Protein 6G3B (pdb70)

InterPro domains:
  IPR019070 Type II restriction endonuclease SinI [PF09570] (9-224)

Nearest PDB structures (foldseek):
  6g3b-assembly1_A  TM=1.004E+00  e=4.149E-44  Nostoc sp. PCC 7120 = FACHB-418
  6g3b-assembly1_B  TM=9.960E-01  e=2.925E-40  Nostoc sp. PCC 7120 = FACHB-418
  6s58-assembly2_D  TM=9.891E-01  e=4.971E-39  Nostoc sp. PCC 7120 = FACHB-418
  6s58-assembly1_B  TM=9.780E-01  e=4.249E-36  Nostoc sp. PCC 7120 = FACHB-418
  6s48-assembly1_B  TM=8.801E-01  e=1.170E-34  Nostoc sp. PCC 7120 = FACHB-418

Structure (mmCIF, N/CA/C/O backbone):
data_6G3B
#
_entry.id   6G3B
#
_cell.length_a   37.680
_cell.length_b   104.050
_cell.length_c   78.290
_cell.angle_alpha   90.00
_cell.angle_beta   93.27
_cell.angle_gamma   90.00
#
_symmetry.space_group_name_H-M   'P 1 21 1'
#
loop_
_entity.id
_entity.type
_entity.pdbx_description
1 polymer 'Type II site-specific deoxyribonuclease'
2 polymer "RNA (5'-R(P*GP*UP*AP*GP*GP*AP*CP*CP*AP*UP*G)-3')"
3 polymer "DNA (5'-D(*CP*CP*AP*TP*GP*GP*TP*CP*CP*TP*A)-3')"
4 water water
#
loop_
_atom_site.group_PDB
_atom_site.id
_atom_site.type_symbol
_atom_site.label_atom_id
_atom_site.label_alt_id
_atom_site.label_comp_id
_atom_site.label_asym_id
_atom_site.label_entity_id
_atom_site.label_seq_id
_atom_site.pdbx_PDB_ins_code
_atom_site.Cartn_x
_atom_site.Cartn_y
_atom_site.Cartn_z
_atom_site.occupancy
_atom_site.B_iso_or_equiv
_atom_site.auth_seq_id
_atom_site.auth_comp_id
_atom_site.auth_asym_id
_atom_site.auth_atom_id
_atom_site.pdbx_PDB_model_num
ATOM 1 N N . GLY A 1 2 ? 27.391 26.687 80.635 1.00 85.43 2 GLY A N 1
ATOM 2 C CA . GLY A 1 2 ? 28.618 26.515 79.878 1.00 84.94 2 GLY A CA 1
ATOM 3 C C . GLY A 1 2 ? 29.476 27.765 79.901 1.00 88.50 2 GLY A C 1
ATOM 4 O O . GLY A 1 2 ? 29.587 28.442 80.922 1.00 98.62 2 GLY A O 1
ATOM 5 N N . SER A 1 3 ? 30.078 28.076 78.761 1.00 89.88 3 SER A N 1
ATOM 6 C CA . SER A 1 3 ? 30.953 29.238 78.638 1.00 90.76 3 SER A CA 1
ATOM 7 C C . SER A 1 3 ? 30.170 30.548 78.663 1.00 77.22 3 SER A C 1
ATOM 8 O O . SER A 1 3 ? 28.984 30.577 78.339 1.00 77.82 3 SER A O 1
ATOM 11 N N . LYS A 1 4 ? 30.854 31.628 79.033 1.00 62.73 4 LYS A N 1
ATOM 12 C CA . LYS A 1 4 ? 30.234 32.937 79.175 1.00 52.56 4 LYS A CA 1
ATOM 13 C C . LYS A 1 4 ? 31.118 33.986 78.537 1.00 51.41 4 LYS A C 1
ATOM 14 O O . LYS A 1 4 ? 32.350 33.907 78.603 1.00 44.65 4 LYS A O 1
ATOM 20 N N . PHE A 1 5 ? 30.499 34.953 77.872 1.00 42.62 5 PHE A N 1
ATOM 21 C CA . PHE A 1 5 ? 31.281 35.929 77.119 1.00 43.91 5 PHE A CA 1
ATOM 22 C C . PHE A 1 5 ? 31.943 36.966 78.047 1.00 40.43 5 PHE A C 1
ATOM 23 O O . PHE A 1 5 ? 31.389 37.356 79.068 1.00 49.97 5 PHE A O 1
ATOM 31 N N . ILE A 1 6 ? 33.134 37.402 77.660 1.00 40.71 6 ILE A N 1
ATOM 32 C CA . ILE A 1 6 ? 33.821 38.467 78.387 1.00 40.89 6 ILE A CA 1
ATOM 33 C C . ILE A 1 6 ? 32.966 39.744 78.413 1.00 45.56 6 ILE A C 1
ATOM 34 O O . ILE A 1 6 ? 32.203 40.021 77.491 1.00 41.29 6 ILE A O 1
ATOM 39 N N . GLN A 1 7 ? 33.092 40.517 79.480 1.00 41.93 7 GLN A N 1
ATOM 40 C CA . GLN A 1 7 ? 32.207 41.633 79.716 1.00 53.84 7 GLN A CA 1
ATOM 41 C C . GLN A 1 7 ? 32.346 42.705 78.643 1.00 50.02 7 GLN A C 1
ATOM 42 O O . GLN A 1 7 ? 31.367 43.386 78.328 1.00 50.66 7 GLN A O 1
ATOM 48 N N . ASN A 1 8 ? 33.525 42.809 78.049 1.00 44.94 8 ASN A N 1
ATOM 49 C CA . ASN A 1 8 ? 33.782 43.829 77.042 1.00 56.14 8 ASN A CA 1
ATOM 50 C C . ASN A 1 8 ? 33.748 43.228 75.652 1.00 50.49 8 ASN A C 1
ATOM 51 O O . ASN A 1 8 ? 34.443 43.692 74.783 1.00 47.76 8 ASN A O 1
ATOM 56 N N . ALA A 1 9 ? 32.946 42.182 75.473 1.00 44.69 9 ALA A N 1
ATOM 57 C CA . ALA A 1 9 ? 32.884 41.480 74.174 1.00 48.73 9 ALA A CA 1
ATOM 58 C C . ALA A 1 9 ? 32.601 42.434 73.011 1.00 48.81 9 ALA A C 1
ATOM 59 O O . ALA A 1 9 ? 33.234 42.343 71.976 1.00 41.02 9 ALA A O 1
ATOM 61 N N . ALA A 1 10 ? 31.658 43.345 73.193 1.00 44.47 10 ALA A N 1
ATOM 62 C CA . ALA A 1 10 ? 31.323 44.321 72.156 1.00 54.41 10 ALA A CA 1
ATOM 63 C C . ALA A 1 10 ? 32.532 45.131 71.635 1.00 58.65 10 ALA A C 1
ATOM 64 O O . ALA A 1 10 ? 32.775 45.233 70.410 1.00 62.37 10 ALA A O 1
ATOM 66 N N . GLU A 1 11 ? 33.311 45.688 72.564 1.00 53.51 11 GLU A N 1
ATOM 67 C CA . GLU A 1 11 ? 34.456 46.521 72.217 1.00 53.48 11 GLU A CA 1
ATOM 68 C C . GLU A 1 11 ? 35.535 45.748 71.479 1.00 46.93 11 GLU A C 1
ATOM 69 O O . GLU A 1 11 ? 36.153 46.236 70.527 1.00 50.51 11 GLU A O 1
ATOM 75 N N . ILE A 1 12 ? 35.755 44.530 71.961 1.00 43.79 12 ILE A N 1
ATOM 76 C CA . ILE A 1 12 ? 36.662 43.596 71.353 1.00 41.31 12 ILE A CA 1
ATOM 77 C C . ILE A 1 12 ? 36.167 43.291 69.950 1.00 36.03 12 ILE A C 1
ATOM 78 O O . ILE A 1 12 ? 36.949 43.189 69.013 1.00 40.63 12 ILE A O 1
ATOM 83 N N . ALA A 1 13 ? 34.867 43.079 69.827 1.00 41.10 13 ALA A N 1
ATOM 84 C CA . ALA A 1 13 ? 34.327 42.683 68.515 1.00 41.42 13 ALA A CA 1
ATOM 85 C C . ALA A 1 13 ? 34.536 43.768 67.488 1.00 45.82 13 ALA A C 1
ATOM 86 O O . ALA A 1 13 ? 35.000 43.502 66.369 1.00 53.61 13 ALA A O 1
ATOM 88 N N . LYS A 1 14 ? 34.146 44.984 67.855 1.00 49.23 14 LYS A N 1
ATOM 89 C CA . LYS A 1 14 ? 34.373 46.136 66.994 1.00 57.43 14 LYS A CA 1
ATOM 90 C C . LYS A 1 14 ? 35.866 46.257 66.638 1.00 55.43 14 LYS A C 1
ATOM 91 O O . LYS A 1 14 ? 36.223 46.397 65.462 1.00 56.96 14 LYS A O 1
ATOM 97 N N . LYS A 1 15 ? 36.744 46.196 67.638 1.00 54.63 15 LYS A N 1
ATOM 98 C CA . LYS A 1 15 ? 38.163 46.330 67.333 1.00 59.82 15 LYS A CA 1
ATOM 99 C C . LYS A 1 15 ? 38.635 45.202 66.400 1.00 61.34 15 LYS A C 1
ATOM 100 O O . LYS A 1 15 ? 39.400 45.437 65.471 1.00 64.63 15 LYS A O 1
ATOM 106 N N . ALA A 1 16 ? 38.153 43.985 66.624 1.00 48.67 16 ALA A N 1
ATOM 107 C CA . ALA A 1 16 ? 38.555 42.876 65.789 1.00 51.87 16 ALA A CA 1
ATOM 108 C C . ALA A 1 16 ? 38.092 43.088 64.357 1.00 53.55 16 ALA A C 1
ATOM 109 O O . ALA A 1 16 ? 38.890 42.973 63.432 1.00 51.18 16 ALA A O 1
ATOM 111 N N . MET A 1 17 ? 36.812 43.399 64.158 1.00 40.57 17 MET A N 1
ATOM 112 C CA . MET A 1 17 ? 36.311 43.497 62.779 1.00 48.47 17 MET A CA 1
ATOM 113 C C . MET A 1 17 ? 36.856 44.746 62.077 1.00 41.43 17 MET A C 1
ATOM 114 O O . MET A 1 17 ? 37.029 44.740 60.847 1.00 49.14 17 MET A O 1
ATOM 119 N N . ASP A 1 18 ? 37.155 45.797 62.826 1.00 52.32 18 ASP A N 1
ATOM 120 C CA . ASP A 1 18 ? 37.784 46.973 62.213 1.00 55.38 18 ASP A CA 1
ATOM 121 C C . ASP A 1 18 ? 39.056 46.648 61.440 1.00 64.30 18 ASP A C 1
ATOM 122 O O . ASP A 1 18 ? 39.301 47.223 60.389 1.00 67.39 18 ASP A O 1
ATOM 127 N N . SER A 1 19 ? 39.839 45.706 61.942 1.00 64.56 19 SER A N 1
ATOM 128 C CA . SER A 1 19 ? 41.086 45.338 61.302 1.00 69.55 19 SER A CA 1
ATOM 129 C C . SER A 1 19 ? 40.879 44.355 60.147 1.00 75.63 19 SER A C 1
ATOM 130 O O . SER A 1 19 ? 41.784 44.174 59.329 1.00 78.22 19 SER A O 1
ATOM 133 N N . VAL A 1 20 ? 39.696 43.732 60.080 1.00 64.89 20 VAL A N 1
ATOM 134 C CA . VAL A 1 20 ? 39.395 42.740 59.034 1.00 58.45 20 VAL A CA 1
ATOM 135 C C . VAL A 1 20 ? 38.555 43.314 57.891 1.00 54.90 20 VAL A C 1
ATOM 136 O O . VAL A 1 20 ? 38.833 43.045 56.710 1.00 54.99 20 VAL A O 1
ATOM 140 N N . ASP A 1 21 ? 37.513 44.059 58.245 1.00 55.60 21 ASP A N 1
ATOM 141 C CA . ASP A 1 21 ? 36.598 44.675 57.280 1.00 54.77 21 ASP A CA 1
ATOM 142 C C . ASP A 1 21 ? 35.655 45.608 58.036 1.00 52.21 21 ASP A C 1
ATOM 143 O O . ASP A 1 21 ? 34.620 45.168 58.574 1.00 48.27 21 ASP A O 1
ATOM 148 N N . PRO A 1 22 ? 36.006 46.903 58.096 1.00 60.76 22 PRO A N 1
ATOM 149 C CA . PRO A 1 22 ? 35.240 47.890 58.869 1.00 56.38 22 PRO A CA 1
ATOM 150 C C . PRO A 1 22 ? 33.779 48.046 58.446 1.00 56.49 22 PRO A C 1
ATOM 151 O O . PRO A 1 22 ? 33.006 48.560 59.243 1.00 56.30 22 PRO A O 1
ATOM 155 N N . SER A 1 23 ? 33.405 47.636 57.233 1.00 50.64 23 SER A N 1
ATOM 156 C CA . SER A 1 23 ? 32.007 47.791 56.803 1.00 48.66 23 SER A CA 1
ATOM 157 C C . SER A 1 23 ? 31.092 46.767 57.489 1.00 43.89 23 SER A C 1
ATOM 158 O O . SER A 1 23 ? 29.885 46.976 57.606 1.00 44.54 23 SER A O 1
ATOM 161 N N . LEU A 1 24 ? 31.700 45.678 57.953 1.00 42.55 24 LEU A N 1
ATOM 162 C CA . LEU A 1 24 ? 30.989 44.646 58.706 1.00 38.69 24 LEU A CA 1
ATOM 163 C C . LEU A 1 24 ? 31.019 44.819 60.234 1.00 41.51 24 LEU A C 1
ATOM 164 O O . LEU A 1 24 ? 30.394 44.036 60.936 1.00 36.36 24 LEU A O 1
ATOM 169 N N . SER A 1 25 ? 31.754 45.792 60.758 1.00 40.73 25 SER A N 1
ATOM 170 C CA . SER A 1 25 ? 31.928 45.887 62.218 1.00 54.79 25 SER A CA 1
ATOM 171 C C . SER A 1 25 ? 30.627 46.035 63.007 1.00 46.40 25 SER A C 1
ATOM 172 O O . SER A 1 25 ? 30.441 45.442 64.094 1.00 40.67 25 SER A O 1
ATOM 175 N N . GLU A 1 26 ? 29.706 46.825 62.490 1.00 43.57 26 GLU A N 1
ATOM 176 C CA . GLU A 1 26 ? 28.442 47.004 63.179 1.00 35.03 26 GLU A CA 1
ATOM 177 C C . GLU A 1 26 ? 27.617 45.706 63.215 1.00 42.15 26 GLU A C 1
ATOM 178 O O . GLU A 1 26 ? 27.033 45.358 64.237 1.00 39.09 26 GLU A O 1
ATOM 184 N N . LYS A 1 27 ? 27.576 45.000 62.093 1.00 34.40 27 LYS A N 1
ATOM 185 C CA . LYS A 1 27 ? 26.828 43.760 62.025 1.00 37.14 27 LYS A CA 1
ATOM 186 C C . LYS A 1 27 ? 27.446 42.714 62.932 1.00 37.31 27 LYS A C 1
ATOM 187 O O . LYS A 1 27 ? 26.738 41.954 63.600 1.00 32.38 27 LYS A O 1
ATOM 193 N N . PHE A 1 28 ? 28.768 42.662 62.928 1.00 32.37 28 PHE A N 1
ATOM 194 C CA . PHE A 1 28 ? 29.443 41.634 63.685 1.00 36.02 28 PHE A CA 1
ATOM 195 C C . PHE A 1 28 ? 29.238 41.887 65.158 1.00 34.31 28 PHE A C 1
ATOM 196 O O . PHE A 1 28 ? 29.011 40.951 65.904 1.00 31.40 28 PHE A O 1
ATOM 204 N N . THR A 1 29 ? 29.267 43.154 65.559 1.00 34.27 29 THR A N 1
ATOM 205 C CA . THR A 1 29 ? 29.106 43.501 66.982 1.00 35.50 29 THR A CA 1
ATOM 206 C C . THR A 1 29 ? 27.771 43.041 67.567 1.00 43.70 29 THR A C 1
ATOM 207 O O . THR A 1 29 ? 27.691 42.493 68.693 1.00 32.70 29 THR A O 1
ATOM 211 N N . ILE A 1 30 ? 26.722 43.232 66.782 1.00 36.84 30 ILE A N 1
ATOM 212 C CA . ILE A 1 30 ? 25.373 42.807 67.131 1.00 36.90 30 ILE A CA 1
ATOM 213 C C . ILE A 1 30 ? 25.264 41.281 67.244 1.00 27.96 30 ILE A C 1
ATOM 214 O O . ILE A 1 30 ? 24.640 40.778 68.168 1.00 31.81 30 ILE A O 1
ATOM 219 N N . VAL A 1 31 ? 25.914 40.550 66.347 1.00 28.35 31 VAL A N 1
ATOM 220 C CA . VAL A 1 31 ? 25.920 39.087 66.476 1.00 31.98 31 VAL A CA 1
ATOM 221 C C . VAL A 1 31 ? 26.660 38.724 67.782 1.00 28.48 31 VAL A C 1
ATOM 222 O O . VAL A 1 31 ? 26.185 37.888 68.529 1.00 29.82 31 VAL A O 1
ATOM 226 N N . ILE A 1 32 ? 27.799 39.358 68.068 1.00 28.62 32 ILE A N 1
ATOM 227 C CA . ILE A 1 32 ? 28.467 39.059 69.342 1.00 28.45 32 ILE A CA 1
ATOM 228 C C . ILE A 1 32 ? 27.560 39.421 70.530 1.00 33.20 32 ILE A C 1
ATOM 229 O O . ILE A 1 32 ? 27.569 38.729 71.552 1.00 32.80 32 ILE A O 1
ATOM 234 N N . ARG A 1 33 ? 26.774 40.489 70.424 1.00 38.28 33 ARG A N 1
ATOM 235 C CA . ARG A 1 33 ? 25.802 40.784 71.471 1.00 32.40 33 ARG A CA 1
ATOM 236 C C . ARG A 1 33 ? 24.769 39.692 71.646 1.00 38.54 33 ARG A C 1
ATOM 237 O O . ARG A 1 33 ? 24.411 39.321 72.748 1.00 31.26 33 ARG A O 1
ATOM 245 N N . PHE A 1 34 ? 24.259 39.194 70.534 1.00 29.67 34 PHE A N 1
ATOM 246 C CA . PHE A 1 34 ? 23.319 38.110 70.589 1.00 27.60 34 PHE A CA 1
ATOM 247 C C . PHE A 1 34 ? 23.919 36.872 71.299 1.00 27.14 34 PHE A C 1
ATOM 248 O O . PHE A 1 34 ? 23.223 36.210 72.108 1.00 31.44 34 PHE A O 1
ATOM 256 N N . LEU A 1 35 ? 25.184 36.572 71.010 1.00 29.04 35 LEU A N 1
ATOM 257 C CA . LEU A 1 35 ? 25.826 35.399 71.608 1.00 31.72 35 LEU A CA 1
ATOM 258 C C . LEU A 1 35 ? 26.172 35.636 73.075 1.00 30.35 35 LEU A C 1
ATOM 259 O O . LEU A 1 35 ? 26.195 34.682 73.857 1.00 32.33 35 LEU A O 1
ATOM 264 N N . THR A 1 36 ? 26.429 36.885 73.411 1.00 29.96 36 THR A N 1
ATOM 265 C CA . THR A 1 36 ? 26.642 37.267 74.816 1.00 35.17 36 THR A CA 1
ATOM 266 C C . THR A 1 36 ? 25.397 36.924 75.599 1.00 46.40 36 THR A C 1
ATOM 267 O O . THR A 1 36 ? 25.418 36.393 76.736 1.00 34.60 36 THR A O 1
ATOM 271 N N . ASP A 1 37 ? 24.270 37.254 74.989 1.00 33.14 37 ASP A N 1
ATOM 272 C CA . ASP A 1 37 ? 22.988 36.975 75.635 1.00 37.32 37 ASP A CA 1
ATOM 273 C C . ASP A 1 37 ? 22.629 35.504 75.562 1.00 39.70 37 ASP A C 1
ATOM 274 O O . ASP A 1 37 ? 21.887 35.007 76.424 1.00 38.85 37 ASP A O 1
ATOM 279 N N . ASN A 1 38 ? 23.149 34.824 74.532 1.00 32.43 38 ASN A N 1
ATOM 280 C CA . ASN A 1 38 ? 22.790 33.442 74.205 1.00 31.67 38 ASN A CA 1
ATOM 281 C C . ASN A 1 38 ? 24.043 32.595 73.917 1.00 37.84 38 ASN A C 1
ATOM 282 O O . ASN A 1 38 ? 24.251 32.100 72.796 1.00 37.32 38 ASN A O 1
ATOM 287 N N . PRO A 1 39 ? 24.882 32.422 74.930 1.00 41.35 39 PRO A N 1
ATOM 288 C CA . PRO A 1 39 ? 26.219 31.852 74.742 1.00 35.71 39 PRO A CA 1
ATOM 289 C C . PRO A 1 39 ? 26.179 30.385 74.331 1.00 40.19 39 PRO A C 1
ATOM 290 O O . PRO A 1 39 ? 27.109 29.886 73.711 1.00 42.69 39 PRO A O 1
ATOM 294 N N . ASP A 1 40 ? 25.065 29.716 74.575 1.00 41.34 40 ASP A N 1
ATOM 295 C CA . ASP A 1 40 ? 24.928 28.325 74.118 1.00 43.96 40 ASP A CA 1
ATOM 296 C C . ASP A 1 40 ? 24.598 28.221 72.641 1.00 44.78 40 ASP A C 1
ATOM 297 O O . ASP A 1 40 ? 24.590 27.120 72.087 1.00 47.39 40 ASP A O 1
ATOM 302 N N . ALA A 1 41 ? 24.294 29.351 71.999 1.00 36.07 41 ALA A N 1
ATOM 303 C CA . ALA A 1 41 ? 24.093 29.366 70.561 1.00 37.04 41 ALA A CA 1
ATOM 304 C C . ALA A 1 41 ? 25.417 29.470 69.832 1.00 35.04 41 ALA A C 1
ATOM 305 O O . ALA A 1 41 ? 25.459 29.495 68.602 1.00 37.98 41 ALA A O 1
ATOM 307 N N . ALA A 1 42 ? 26.493 29.625 70.580 1.00 35.11 42 ALA A N 1
ATOM 308 C CA . ALA A 1 42 ? 27.794 29.953 70.000 1.00 37.00 42 ALA A CA 1
ATOM 309 C C . ALA A 1 42 ? 28.431 28.673 69.515 1.00 47.31 42 ALA A C 1
ATOM 310 O O . ALA A 1 42 ? 28.608 27.732 70.272 1.00 45.06 42 ALA A O 1
ATOM 312 N N . SER A 1 43 ? 28.769 28.623 68.243 1.00 43.80 43 SER A N 1
ATOM 313 C CA . SER A 1 43 ? 29.296 27.403 67.683 1.00 50.27 43 SER A CA 1
ATOM 314 C C . SER A 1 43 ? 30.772 27.310 68.024 1.00 58.38 43 SER A C 1
ATOM 315 O O . SER A 1 43 ? 31.483 28.337 68.077 1.00 44.21 43 SER A O 1
ATOM 318 N N . ALA A 1 44 ? 31.234 26.093 68.290 1.00 62.01 44 ALA A N 1
ATOM 319 C CA . ALA A 1 44 ? 32.661 25.872 68.533 1.00 79.06 44 ALA A CA 1
ATOM 320 C C . ALA A 1 44 ? 33.470 26.245 67.285 1.00 74.80 44 ALA A C 1
ATOM 321 O O . ALA A 1 44 ? 32.950 26.199 66.167 1.00 69.49 44 ALA A O 1
ATOM 323 N N . LEU A 1 45 ? 34.733 26.620 67.479 1.00 65.18 45 LEU A N 1
ATOM 324 C CA . LEU A 1 45 ? 35.573 27.065 66.363 1.00 68.92 45 LEU A CA 1
ATOM 325 C C . LEU A 1 45 ? 36.189 25.885 65.614 1.00 74.71 45 LEU A C 1
ATOM 326 O O . LEU A 1 45 ? 35.752 25.549 64.514 1.00 80.70 45 LEU A O 1
ATOM 331 N N . SER A 1 51 ? 40.695 27.536 71.573 1.00 87.44 51 SER A N 1
ATOM 332 C CA . SER A 1 51 ? 40.124 28.885 71.628 1.00 88.91 51 SER A CA 1
ATOM 333 C C . SER A 1 51 ? 38.686 28.888 72.168 1.00 80.52 51 SER A C 1
ATOM 334 O O . SER A 1 51 ? 37.718 28.741 71.407 1.00 66.47 51 SER A O 1
ATOM 337 N N . ILE A 1 52 ? 38.560 29.090 73.480 1.00 64.11 52 ILE A N 1
ATOM 338 C CA . ILE A 1 52 ? 37.300 28.887 74.186 1.00 62.92 52 ILE A CA 1
ATOM 339 C C . ILE A 1 52 ? 36.205 29.897 73.812 1.00 51.92 52 ILE A C 1
ATOM 340 O O . ILE A 1 52 ? 36.462 31.099 73.651 1.00 43.55 52 ILE A O 1
ATOM 345 N N . VAL A 1 53 ? 34.976 29.405 73.732 1.00 46.76 53 VAL A N 1
ATOM 346 C CA . VAL A 1 53 ? 33.824 30.260 73.413 1.00 40.96 53 VAL A CA 1
ATOM 347 C C . VAL A 1 53 ? 33.727 31.422 74.390 1.00 37.59 53 VAL A C 1
ATOM 348 O O . VAL A 1 53 ? 33.763 31.239 75.615 1.00 45.52 53 VAL A O 1
ATOM 352 N N . GLY A 1 54 ? 33.612 32.628 73.834 1.00 38.32 54 GLY A N 1
ATOM 353 C CA . GLY A 1 54 ? 33.388 33.835 74.615 1.00 37.33 54 GLY A CA 1
ATOM 354 C C . GLY A 1 54 ? 34.634 34.603 75.020 1.00 42.49 54 GLY A C 1
ATOM 355 O O . GLY A 1 54 ? 34.525 35.683 75.616 1.00 38.94 54 GLY A O 1
ATOM 356 N N . THR A 1 55 ? 35.808 34.049 74.720 1.00 40.06 55 THR A N 1
ATOM 357 C CA . THR A 1 55 ? 37.073 34.696 75.051 1.00 37.26 55 THR A CA 1
ATOM 358 C C . THR A 1 55 ? 37.473 35.753 74.024 1.00 48.51 55 THR A C 1
ATOM 359 O O . THR A 1 55 ? 36.916 35.822 72.914 1.00 41.79 55 THR A O 1
ATOM 363 N N . GLU A 1 56 ? 38.435 36.583 74.394 1.00 46.50 56 GLU A N 1
ATOM 364 C CA . GLU A 1 56 ? 38.941 37.603 73.469 1.00 45.40 56 GLU A CA 1
ATOM 365 C C . GLU A 1 56 ? 39.432 36.980 72.157 1.00 49.01 56 GLU A C 1
ATOM 366 O O . GLU A 1 56 ? 39.147 37.480 71.028 1.00 44.14 56 GLU A O 1
ATOM 372 N N A GLU A 1 57 ? 40.125 35.861 72.333 0.50 48.50 57 GLU A N 1
ATOM 373 N N B GLU A 1 57 ? 40.175 35.881 72.255 0.50 48.99 57 GLU A N 1
ATOM 374 C CA A GLU A 1 57 ? 40.752 35.130 71.250 0.50 45.92 57 GLU A CA 1
ATOM 375 C CA B GLU A 1 57 ? 40.753 35.299 71.045 0.50 45.93 57 GLU A CA 1
ATOM 376 C C A GLU A 1 57 ? 39.693 34.607 70.290 0.50 46.08 57 GLU A C 1
ATOM 377 C C B GLU A 1 57 ? 39.691 34.551 70.226 0.50 45.55 57 GLU A C 1
ATOM 378 O O A GLU A 1 57 ? 39.818 34.708 69.058 0.50 39.37 57 GLU A O 1
ATOM 379 O O B GLU A 1 57 ? 39.817 34.448 68.997 0.50 38.59 57 GLU A O 1
ATOM 390 N N . TYR A 1 58 ? 38.656 34.036 70.892 1.00 40.23 58 TYR A N 1
ATOM 391 C CA . TYR A 1 58 ? 37.484 33.504 70.158 1.00 37.97 58 TYR A CA 1
ATOM 392 C C . TYR A 1 58 ? 36.811 34.582 69.330 1.00 31.22 58 TYR A C 1
ATOM 393 O O . TYR A 1 58 ? 36.466 34.390 68.138 1.00 36.28 58 TYR A O 1
ATOM 402 N N . ILE A 1 59 ? 36.593 35.725 69.951 1.00 31.92 59 ILE A N 1
ATOM 403 C CA . ILE A 1 59 ? 35.961 36.843 69.242 1.00 33.89 59 ILE A CA 1
ATOM 404 C C . ILE A 1 59 ? 36.791 37.282 68.020 1.00 35.97 59 ILE A C 1
ATOM 405 O O . ILE A 1 59 ? 36.278 37.464 66.878 1.00 37.26 59 ILE A O 1
ATOM 410 N N . ILE A 1 60 ? 38.088 37.461 68.254 1.00 43.57 60 ILE A N 1
ATOM 411 C CA . ILE A 1 60 ? 38.974 37.797 67.142 1.00 43.92 60 ILE A CA 1
ATOM 412 C C . ILE A 1 60 ? 38.952 36.746 66.029 1.00 43.51 60 ILE A C 1
ATOM 413 O O . ILE A 1 60 ? 38.890 37.107 64.850 1.00 36.89 60 ILE A O 1
ATOM 418 N N . ALA A 1 61 ? 39.034 35.458 66.348 1.00 33.60 61 ALA A N 1
ATOM 419 C CA . ALA A 1 61 ? 38.935 34.444 65.295 1.00 35.52 61 ALA A CA 1
ATOM 420 C C . ALA A 1 61 ? 37.596 34.492 64.545 1.00 41.92 61 ALA A C 1
ATOM 421 O O . ALA A 1 61 ? 37.477 34.267 63.316 1.00 35.15 61 ALA A O 1
ATOM 423 N N . SER A 1 62 ? 36.559 34.720 65.330 1.00 33.52 62 SER A N 1
ATOM 424 C CA . SER A 1 62 ? 35.218 34.766 64.795 1.00 34.27 62 SER A CA 1
ATOM 425 C C . SER A 1 62 ? 35.065 35.917 63.793 1.00 35.94 62 SER A C 1
ATOM 426 O O . SER A 1 62 ? 34.309 35.776 62.818 1.00 32.70 62 SER A O 1
ATOM 429 N N . ALA A 1 63 ? 35.753 37.038 64.011 1.00 32.93 63 ALA A N 1
ATOM 430 C CA . ALA A 1 63 ? 35.664 38.122 63.042 1.00 32.43 63 ALA A CA 1
ATOM 431 C C . ALA A 1 63 ? 36.157 37.663 61.646 1.00 41.69 63 ALA A C 1
ATOM 432 O O . ALA A 1 63 ? 35.521 37.945 60.628 1.00 38.67 63 ALA A O 1
ATOM 434 N N . THR A 1 64 ? 37.254 36.918 61.616 1.00 45.08 64 THR A N 1
ATOM 435 C CA . THR A 1 64 ? 37.753 36.394 60.359 1.00 42.64 64 THR A CA 1
ATOM 436 C C . THR A 1 64 ? 36.774 35.403 59.797 1.00 39.55 64 THR A C 1
ATOM 437 O O . THR A 1 64 ? 36.526 35.417 58.600 1.00 34.31 64 THR A O 1
ATOM 441 N N A ASN A 1 65 ? 36.218 34.531 60.639 0.50 38.16 65 ASN A N 1
ATOM 442 N N B ASN A 1 65 ? 36.237 34.542 60.665 0.50 38.11 65 ASN A N 1
ATOM 443 C CA A ASN A 1 65 ? 35.246 33.574 60.114 0.50 37.06 65 ASN A CA 1
ATOM 444 C CA B ASN A 1 65 ? 35.225 33.569 60.259 0.50 35.32 65 ASN A CA 1
ATOM 445 C C A ASN A 1 65 ? 33.984 34.244 59.543 0.50 33.66 65 ASN A C 1
ATOM 446 C C B ASN A 1 65 ? 34.018 34.243 59.572 0.50 33.74 65 ASN A C 1
ATOM 447 O O A ASN A 1 65 ? 33.442 33.803 58.505 0.50 31.22 65 ASN A O 1
ATOM 448 O O B ASN A 1 65 ? 33.562 33.820 58.489 0.50 32.10 65 ASN A O 1
ATOM 457 N N . PHE A 1 66 ? 33.517 35.290 60.225 1.00 32.93 66 PHE A N 1
ATOM 458 C CA . PHE A 1 66 ? 32.299 36.016 59.820 1.00 31.59 66 PHE A CA 1
ATOM 459 C C . PHE A 1 66 ? 32.555 36.668 58.486 1.00 38.19 66 PHE A C 1
ATOM 460 O O . PHE A 1 66 ? 31.675 36.682 57.615 1.00 35.15 66 PHE A O 1
ATOM 468 N N A LYS A 1 67 ? 33.752 37.227 58.330 0.50 36.98 67 LYS A N 1
ATOM 469 N N B LYS A 1 67 ? 33.752 37.228 58.338 0.50 37.10 67 LYS A N 1
ATOM 470 C CA A LYS A 1 67 ? 34.090 37.878 57.075 0.50 38.94 67 LYS A CA 1
ATOM 471 C CA B LYS A 1 67 ? 34.123 37.871 57.087 0.50 38.87 67 LYS A CA 1
ATOM 472 C C A LYS A 1 67 ? 34.250 36.852 55.957 0.50 35.15 67 LYS A C 1
ATOM 473 C C B LYS A 1 67 ? 34.244 36.849 55.966 0.50 35.27 67 LYS A C 1
ATOM 474 O O A LYS A 1 67 ? 33.717 37.045 54.877 0.50 34.65 67 LYS A O 1
ATOM 475 O O B LYS A 1 67 ? 33.689 37.044 54.897 0.50 34.24 67 LYS A O 1
ATOM 486 N N . LYS A 1 68 ? 34.957 35.759 56.226 1.00 34.97 68 LYS A N 1
ATOM 487 C CA . LYS A 1 68 ? 35.148 34.721 55.194 1.00 36.82 68 LYS A CA 1
ATOM 488 C C . LYS A 1 68 ? 33.820 34.137 54.746 1.00 43.70 68 LYS A C 1
ATOM 489 O O . LYS A 1 68 ? 33.664 33.791 53.565 1.00 35.77 68 LYS A O 1
ATOM 495 N N . GLY A 1 69 ? 32.871 33.988 55.680 1.00 31.20 69 GLY A N 1
ATOM 496 C CA . GLY A 1 69 ? 31.546 33.539 55.301 1.00 31.88 69 GLY A CA 1
ATOM 497 C C . GLY A 1 69 ? 30.888 34.338 54.182 1.00 27.86 69 GLY A C 1
ATOM 498 O O . GLY A 1 69 ? 30.074 33.827 53.441 1.00 39.16 69 GLY A O 1
ATOM 499 N N . ARG A 1 70 ? 31.235 35.609 54.057 1.00 33.54 70 ARG A N 1
ATOM 500 C CA . ARG A 1 70 ? 30.561 36.489 53.111 1.00 32.52 70 ARG A CA 1
ATOM 501 C C . ARG A 1 70 ? 31.316 36.512 51.773 1.00 33.77 70 ARG A C 1
ATOM 502 O O . ARG A 1 70 ? 30.787 36.970 50.762 1.00 34.53 70 ARG A O 1
ATOM 510 N N . ASP A 1 71 ? 32.535 35.981 51.763 1.00 36.51 71 ASP A N 1
ATOM 511 C CA . ASP A 1 71 ? 33.286 35.837 50.513 1.00 42.69 71 ASP A CA 1
ATOM 512 C C . ASP A 1 71 ? 32.666 34.706 49.675 1.00 38.02 71 ASP A C 1
ATOM 513 O O . ASP A 1 71 ? 32.196 33.703 50.231 1.00 40.12 71 ASP A O 1
ATOM 518 N N . PRO A 1 72 ? 32.636 34.877 48.342 1.00 42.20 72 PRO A N 1
ATOM 519 C CA . PRO A 1 72 ? 32.036 33.904 47.425 1.00 51.06 72 PRO A CA 1
ATOM 520 C C . PRO A 1 72 ? 32.567 32.498 47.577 1.00 49.63 72 PRO A C 1
ATOM 521 O O . PRO A 1 72 ? 33.770 32.283 47.531 1.00 56.48 72 PRO A O 1
ATOM 525 N N . ARG A 1 73 ? 31.656 31.554 47.775 1.00 49.11 73 ARG A N 1
ATOM 526 C CA . ARG A 1 73 ? 32.014 30.141 47.876 1.00 63.54 73 ARG A CA 1
ATOM 527 C C . ARG A 1 73 ? 31.900 29.483 46.483 1.00 58.48 73 ARG A C 1
ATOM 528 O O . ARG A 1 73 ? 30.920 29.688 45.784 1.00 50.62 73 ARG A O 1
ATOM 536 N N . THR A 1 74 ? 32.909 28.726 46.067 1.00 59.38 74 THR A N 1
ATOM 537 C CA . THR A 1 74 ? 32.903 28.138 44.724 1.00 50.94 74 THR A CA 1
ATOM 538 C C . THR A 1 74 ? 32.311 26.739 44.728 1.00 57.93 74 THR A C 1
ATOM 539 O O . THR A 1 74 ? 32.673 25.910 45.560 1.00 67.43 74 THR A O 1
ATOM 543 N N . PRO A 1 75 ? 31.364 26.476 43.818 1.00 60.74 75 PRO A N 1
ATOM 544 C CA . PRO A 1 75 ? 30.826 25.117 43.765 1.00 59.93 75 PRO A CA 1
ATOM 545 C C . PRO A 1 75 ? 31.938 24.149 43.364 1.00 53.08 75 PRO A C 1
ATOM 546 O O . PRO A 1 75 ? 32.751 24.491 42.512 1.00 65.14 75 PRO A O 1
ATOM 550 N N . LEU A 1 76 ? 31.993 22.985 44.003 1.00 48.15 76 LEU A N 1
ATOM 551 C CA . LEU A 1 76 ? 33.002 21.987 43.656 1.00 58.50 76 LEU A CA 1
ATOM 552 C C . LEU A 1 76 ? 32.413 20.610 43.700 1.00 52.21 76 LEU A C 1
ATOM 553 O O . LEU A 1 76 ? 31.756 20.245 44.676 1.00 52.18 76 LEU A O 1
ATOM 558 N N . PRO A 1 77 ? 32.670 19.823 42.652 1.00 53.33 77 PRO A N 1
ATOM 559 C CA . PRO A 1 77 ? 32.281 18.415 42.794 1.00 54.06 77 PRO A CA 1
ATOM 560 C C . PRO A 1 77 ? 33.144 17.762 43.855 1.00 48.11 77 PRO A C 1
ATOM 561 O O . PRO A 1 77 ? 34.191 18.319 44.187 1.00 51.00 77 PRO A O 1
ATOM 565 N N . PRO A 1 78 ? 32.730 16.599 44.362 1.00 55.25 78 PRO A N 1
ATOM 566 C CA . PRO A 1 78 ? 33.543 15.866 45.344 1.00 55.07 78 PRO A CA 1
ATOM 567 C C . PRO A 1 78 ? 34.979 15.629 44.876 1.00 57.83 78 PRO A C 1
ATOM 568 O O . PRO A 1 78 ? 35.247 15.593 43.674 1.00 61.46 78 PRO A O 1
ATOM 572 N N . SER A 1 79 ? 35.883 15.493 45.836 1.00 55.26 79 SER A N 1
ATOM 573 C CA . SER A 1 79 ? 37.295 15.245 45.571 1.00 65.89 79 SER A CA 1
ATOM 574 C C . SER A 1 79 ? 37.578 13.745 45.593 1.00 65.77 79 SER A C 1
ATOM 575 O O . SER A 1 79 ? 38.724 13.321 45.637 1.00 79.55 79 SER A O 1
ATOM 578 N N . THR A 1 80 ? 36.513 12.957 45.564 1.00 57.21 80 THR A N 1
ATOM 579 C CA . THR A 1 80 ? 36.589 11.506 45.740 1.00 57.60 80 THR A CA 1
ATOM 580 C C . THR A 1 80 ? 36.662 10.763 44.427 1.00 50.41 80 THR A C 1
ATOM 581 O O . THR A 1 80 ? 36.336 11.326 43.378 1.00 45.61 80 THR A O 1
ATOM 585 N N . ILE A 1 81 ? 37.055 9.485 44.489 1.00 39.49 81 ILE A N 1
ATOM 586 C CA . ILE A 1 81 ? 37.044 8.627 43.323 1.00 37.26 81 ILE A CA 1
ATOM 587 C C . ILE A 1 81 ? 35.666 7.962 43.236 1.00 39.04 81 ILE A C 1
ATOM 588 O O . ILE A 1 81 ? 35.203 7.367 44.206 1.00 41.06 81 ILE A O 1
ATOM 593 N N . PRO A 1 82 ? 34.992 8.068 42.092 1.00 34.53 82 PRO A N 1
ATOM 594 C CA . PRO A 1 82 ? 33.661 7.426 42.043 1.00 37.96 82 PRO A CA 1
ATOM 595 C C . PRO A 1 82 ? 33.781 5.899 42.074 1.00 41.42 82 PRO A C 1
ATOM 596 O O . PRO A 1 82 ? 34.763 5.343 41.608 1.00 39.37 82 PRO A O 1
ATOM 600 N N . ASP A 1 83 ? 32.783 5.236 42.642 1.00 35.61 83 ASP A N 1
ATOM 601 C CA . ASP A 1 83 ? 32.721 3.786 42.629 1.00 35.57 83 ASP A CA 1
ATOM 602 C C . ASP A 1 83 ? 32.286 3.309 41.272 1.00 33.88 83 ASP A C 1
ATOM 603 O O . ASP A 1 83 ? 31.175 3.643 40.808 1.00 31.79 83 ASP A O 1
ATOM 608 N N . GLU A 1 84 ? 33.165 2.519 40.640 1.00 32.22 84 GLU A N 1
ATOM 609 C CA . GLU A 1 84 ? 32.916 1.938 39.322 1.00 40.30 84 GLU A CA 1
ATOM 610 C C . GLU A 1 84 ? 31.638 1.147 39.275 1.00 36.64 84 GLU A C 1
ATOM 611 O O . GLU A 1 84 ? 30.987 1.061 38.212 1.00 33.05 84 GLU A O 1
ATOM 617 N N . MET A 1 85 ? 31.242 0.593 40.409 1.00 32.99 85 MET A N 1
ATOM 618 C CA . MET A 1 85 ? 30.050 -0.285 40.393 1.00 37.52 85 MET A CA 1
ATOM 619 C C . MET A 1 85 ? 28.773 0.525 40.139 1.00 34.56 85 MET A C 1
ATOM 620 O O . MET A 1 85 ? 27.770 -0.016 39.617 1.00 29.20 85 MET A O 1
ATOM 625 N N . VAL A 1 86 ? 28.774 1.823 40.459 1.00 28.25 86 VAL A N 1
ATOM 626 C CA . VAL A 1 86 ? 27.572 2.635 40.169 1.00 27.46 86 VAL A CA 1
ATOM 627 C C . VAL A 1 86 ? 27.330 2.679 38.669 1.00 30.42 86 VAL A C 1
ATOM 628 O O . VAL A 1 86 ? 26.184 2.545 38.210 1.00 27.18 86 VAL A O 1
ATOM 632 N N . SER A 1 87 ? 28.403 2.751 37.878 1.00 27.65 87 SER A N 1
ATOM 633 C CA . SER A 1 87 ? 28.200 2.735 36.440 1.00 28.00 87 SER A CA 1
ATOM 634 C C . SER A 1 87 ? 27.687 1.394 35.935 1.00 26.30 87 SER A C 1
ATOM 635 O O . SER A 1 87 ? 26.896 1.357 34.980 1.00 28.94 87 SER A O 1
ATOM 638 N N . VAL A 1 88 ? 28.136 0.315 36.560 1.00 26.88 88 VAL A N 1
ATOM 639 C CA . VAL A 1 88 ? 27.684 -1.024 36.179 1.00 29.29 88 VAL A CA 1
ATOM 640 C C . VAL A 1 88 ? 26.180 -1.112 36.435 1.00 30.07 88 VAL A C 1
ATOM 641 O O . VAL A 1 88 ? 25.397 -1.621 35.601 1.00 30.01 88 VAL A O 1
ATOM 645 N N . ILE A 1 89 ? 25.777 -0.607 37.597 1.00 29.31 89 ILE A N 1
ATOM 646 C CA . ILE A 1 89 ? 24.345 -0.618 37.931 1.00 28.95 89 ILE A CA 1
ATOM 647 C C . ILE A 1 89 ? 23.547 0.230 36.946 1.00 27.11 89 ILE A C 1
ATOM 648 O O . ILE A 1 89 ? 22.438 -0.190 36.515 1.00 29.73 89 ILE A O 1
ATOM 653 N N . LEU A 1 90 ? 24.068 1.411 36.595 1.00 24.91 90 LEU A N 1
ATOM 654 C CA . LEU A 1 90 ? 23.399 2.269 35.627 1.00 25.55 90 LEU A CA 1
ATOM 655 C C . LEU A 1 90 ? 23.219 1.514 34.321 1.00 29.75 90 LEU A C 1
ATOM 656 O O . LEU A 1 90 ? 22.152 1.597 33.683 1.00 30.37 90 LEU A O 1
ATOM 661 N N . ASN A 1 91 ? 24.273 0.820 33.924 1.00 28.59 91 ASN A N 1
ATOM 662 C CA . ASN A 1 91 ? 24.295 0.129 32.639 1.00 26.44 91 ASN A 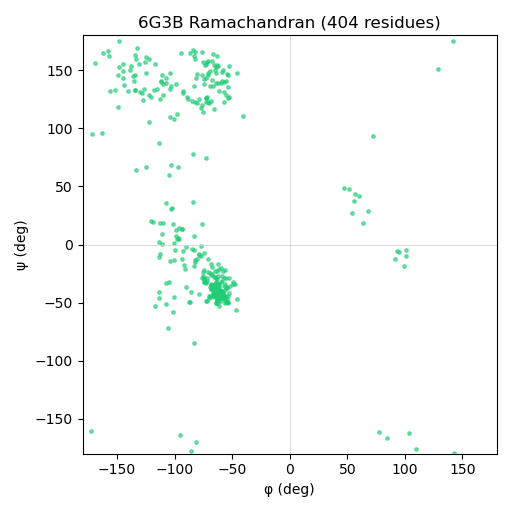CA 1
ATOM 663 C C . ASN A 1 91 ? 23.390 -1.108 32.614 1.00 33.87 91 ASN A C 1
ATOM 664 O O . ASN A 1 91 ? 22.558 -1.231 31.728 1.00 37.52 91 ASN A O 1
ATOM 669 N N . LYS A 1 92 ? 23.481 -1.974 33.615 1.00 28.66 92 LYS A N 1
ATOM 670 C CA . LYS A 1 92 ? 22.842 -3.270 33.540 1.00 26.69 92 LYS A CA 1
ATOM 671 C C . LYS A 1 92 ? 21.434 -3.287 34.122 1.00 27.87 92 LYS A C 1
ATOM 672 O O . LYS A 1 92 ? 20.670 -4.219 33.848 1.00 32.68 92 LYS A O 1
ATOM 678 N N . TYR A 1 93 ? 21.095 -2.286 34.921 1.00 30.02 93 TYR A N 1
ATOM 679 C CA . TYR A 1 93 ? 19.733 -2.273 35.427 1.00 34.41 93 TYR A CA 1
ATOM 680 C C . TYR A 1 93 ? 18.950 -1.090 34.873 1.00 34.59 93 TYR A C 1
ATOM 681 O O . TYR A 1 93 ? 17.803 -1.282 34.466 1.00 34.61 93 TYR A O 1
ATOM 690 N N . PHE A 1 94 ? 19.528 0.103 34.877 1.00 32.07 94 PHE A N 1
ATOM 691 C CA . PHE A 1 94 ? 18.785 1.294 34.451 1.00 33.14 94 PHE A CA 1
ATOM 692 C C . PHE A 1 94 ? 18.922 1.561 32.956 1.00 36.73 94 PHE A C 1
ATOM 693 O O . PHE A 1 94 ? 18.328 2.506 32.434 1.00 41.82 94 PHE A O 1
ATOM 701 N N . GLU A 1 95 ? 19.706 0.745 32.272 1.00 38.99 95 GLU A N 1
ATOM 702 C CA . GLU A 1 95 ? 19.803 0.812 30.803 1.00 50.22 95 GLU A CA 1
ATOM 703 C C . GLU A 1 95 ? 20.469 2.088 30.259 1.00 46.67 95 GLU A C 1
ATOM 704 O O . GLU A 1 95 ? 20.170 2.530 29.151 1.00 38.89 95 GLU A O 1
ATOM 710 N N . VAL A 1 96 ? 21.372 2.689 31.028 1.00 42.08 96 VAL A N 1
ATOM 711 C CA . VAL A 1 96 ? 22.187 3.787 30.512 1.00 34.35 96 VAL A CA 1
ATOM 712 C C . VAL A 1 96 ? 23.215 3.210 29.548 1.00 33.86 96 VAL A C 1
ATOM 713 O O . VAL A 1 96 ? 23.987 2.309 29.903 1.00 31.05 96 VAL A O 1
ATOM 717 N N . PRO A 1 97 ? 23.216 3.692 28.290 1.00 40.35 97 PRO A N 1
ATOM 718 C CA . PRO A 1 97 ? 24.171 3.103 27.356 1.00 42.09 97 PRO A CA 1
ATOM 719 C C . PRO A 1 97 ? 25.619 3.226 27.825 1.00 40.17 97 PRO A C 1
ATOM 720 O O . PRO A 1 97 ? 25.979 4.191 28.502 1.00 35.83 97 PRO A O 1
ATOM 724 N N . SER A 1 98 ? 26.438 2.266 27.422 1.00 37.20 98 SER A N 1
ATOM 725 C CA . SER A 1 98 ? 27.860 2.176 27.792 1.00 35.20 98 SER A CA 1
ATOM 726 C C . SER A 1 98 ? 28.589 3.491 27.491 1.00 38.32 98 SER A C 1
ATOM 727 O O . SER A 1 98 ? 29.304 4.079 28.338 1.00 50.68 98 SER A O 1
ATOM 730 N N . GLU A 1 99 ? 28.239 4.034 26.341 1.00 41.37 99 GLU A N 1
ATOM 731 C CA . GLU A 1 99 ? 28.936 5.193 25.792 1.00 52.15 99 GLU A CA 1
ATOM 732 C C . GLU A 1 99 ? 28.575 6.471 26.530 1.00 51.41 99 GLU 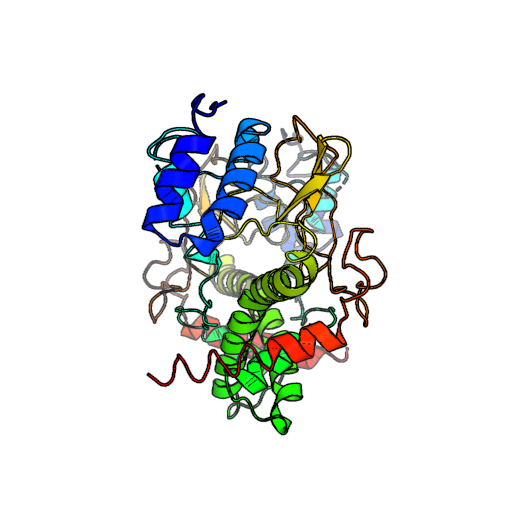A C 1
ATOM 733 O O . GLU A 1 99 ? 29.149 7.531 26.284 1.00 44.21 99 GLU A O 1
ATOM 739 N N . GLU A 1 100 ? 27.602 6.378 27.419 1.00 39.34 100 GLU A N 1
ATOM 740 C CA . GLU A 1 100 ? 27.188 7.552 28.140 1.00 37.95 100 GLU A CA 1
ATOM 741 C C . GLU A 1 100 ? 27.518 7.432 29.614 1.00 34.68 100 GLU A C 1
ATOM 742 O O . GLU A 1 100 ? 27.220 8.375 30.386 1.00 34.13 100 GLU A O 1
ATOM 748 N N . LEU A 1 101 ? 28.161 6.335 30.014 1.00 37.15 101 LEU A N 1
ATOM 749 C CA . LEU A 1 101 ? 28.418 6.181 31.449 1.00 28.88 101 LEU A CA 1
ATOM 750 C C . LEU A 1 101 ? 29.408 7.197 32.014 1.00 33.54 101 LEU A C 1
ATOM 751 O O . LEU A 1 101 ? 29.261 7.638 33.156 1.00 29.48 101 LEU A O 1
ATOM 756 N N . GLU A 1 102 ? 30.433 7.561 31.252 1.00 30.26 102 GLU A N 1
ATOM 757 C CA . GLU A 1 102 ? 31.439 8.492 31.780 1.00 42.28 102 GLU A CA 1
ATOM 758 C C . GLU A 1 102 ? 30.803 9.882 32.021 1.00 37.18 102 GLU A C 1
ATOM 759 O O . GLU A 1 102 ? 31.090 10.579 33.012 1.00 35.51 102 GLU A O 1
ATOM 765 N N . LYS A 1 103 ? 29.931 10.253 31.099 1.00 33.07 103 LYS A N 1
ATOM 766 C CA . LYS A 1 103 ? 29.122 11.471 31.198 1.00 38.31 103 LYS A CA 1
ATOM 767 C C . LYS A 1 103 ? 28.171 11.454 32.394 1.00 33.78 103 LYS A C 1
ATOM 768 O O . LYS A 1 103 ? 28.090 12.427 33.130 1.00 33.72 1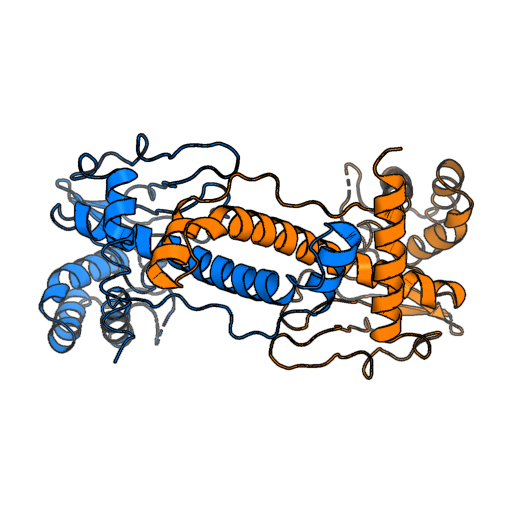03 LYS A O 1
ATOM 774 N N . ALA A 1 104 ? 27.434 10.361 32.570 1.00 31.14 104 ALA A N 1
ATOM 775 C CA . ALA A 1 104 ? 26.572 10.217 33.745 1.00 34.64 104 ALA A CA 1
ATOM 776 C C . ALA A 1 104 ? 27.367 10.367 35.026 1.00 36.78 104 ALA A C 1
ATOM 777 O O . ALA A 1 104 ? 26.893 10.958 35.996 1.00 30.05 104 ALA A O 1
ATOM 779 N N . GLU A 1 105 ? 28.581 9.813 35.051 1.00 29.57 105 GLU A N 1
ATOM 780 C CA . GLU A 1 105 ? 29.406 9.873 36.241 1.00 31.16 105 GLU A CA 1
ATOM 781 C C . GLU A 1 105 ? 29.799 11.310 36.568 1.00 34.72 105 GLU A C 1
ATOM 782 O O . GLU A 1 105 ? 29.740 11.764 37.729 1.00 31.29 105 GLU A O 1
ATOM 788 N N . GLU A 1 106 ? 30.141 12.047 35.525 1.00 32.92 106 GLU A N 1
ATOM 789 C CA . GLU A 1 106 ? 30.558 13.429 35.696 1.00 33.29 106 GLU A CA 1
ATOM 790 C C . GLU A 1 106 ? 29.381 14.316 36.096 1.00 30.19 106 GLU A C 1
ATOM 791 O O . GLU A 1 106 ? 29.476 15.125 37.005 1.00 35.66 106 GLU A O 1
ATOM 797 N N . TRP A 1 107 ? 28.260 14.157 35.420 1.00 26.66 107 TRP A N 1
ATOM 798 C CA . TRP A 1 107 ? 27.097 14.942 35.745 1.00 28.06 107 TRP A CA 1
ATOM 799 C C . TRP A 1 107 ? 26.562 14.662 37.119 1.00 30.72 107 TRP A C 1
ATOM 800 O O . TRP A 1 107 ? 26.071 15.582 37.780 1.00 31.58 107 TRP A O 1
ATOM 811 N N . HIS A 1 108 ? 26.679 13.420 37.583 1.00 28.03 108 HIS A N 1
ATOM 812 C CA . HIS A 1 108 ? 26.306 13.097 38.937 1.00 27.76 108 HIS A CA 1
ATOM 813 C C . HIS A 1 108 ? 27.197 13.853 39.945 1.00 27.39 108 HIS A C 1
ATOM 814 O O . HIS A 1 108 ? 26.706 14.371 40.978 1.00 30.51 108 HIS A O 1
ATOM 821 N N . ARG A 1 109 ? 28.485 13.907 39.680 1.00 27.34 109 ARG A N 1
ATOM 822 C CA . ARG A 1 109 ? 29.393 14.603 40.565 1.00 31.08 109 ARG A CA 1
ATOM 823 C C . ARG A 1 109 ? 29.095 16.114 40.528 1.00 31.78 109 ARG A C 1
ATOM 824 O O . ARG A 1 109 ? 29.108 16.741 41.564 1.00 33.82 109 ARG A O 1
ATOM 832 N N . LEU A 1 110 ? 28.825 16.675 39.360 1.00 30.44 110 LEU A N 1
ATOM 833 C CA . LEU A 1 110 ? 28.492 18.119 39.321 1.00 29.83 110 LEU A CA 1
ATOM 834 C C . LEU A 1 110 ? 27.190 18.387 40.077 1.00 32.03 110 LEU A C 1
ATOM 835 O O . LEU A 1 110 ? 27.061 19.389 40.758 1.00 32.26 110 LEU A O 1
ATOM 840 N N . SER A 1 111 ? 26.242 17.463 39.985 1.00 28.25 111 SER A N 1
ATOM 841 C CA . SER A 1 111 ? 24.931 17.635 40.598 1.00 28.45 111 SER A CA 1
ATOM 842 C C . SER A 1 111 ? 25.100 17.690 42.086 1.00 30.37 111 SER A C 1
ATOM 843 O O . SER A 1 111 ? 24.439 18.514 42.773 1.00 29.89 111 SER A O 1
ATOM 846 N N . MET A 1 112 ? 25.987 16.836 42.623 1.00 30.78 112 MET A N 1
ATOM 847 C CA . MET A 1 112 ? 26.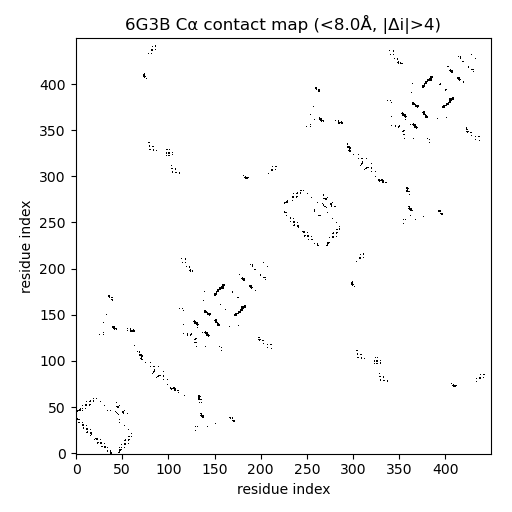204 16.840 44.060 1.00 29.83 112 MET A CA 1
ATOM 848 C C . MET A 1 112 ? 26.900 18.161 44.493 1.00 35.01 112 MET A C 1
ATOM 849 O O . MET A 1 112 ? 26.565 18.734 45.527 1.00 40.16 112 MET A O 1
ATOM 854 N N . GLY A 1 113 ? 27.838 18.639 43.676 1.00 34.38 113 GLY A N 1
ATOM 855 C CA . GLY A 1 113 ? 28.470 19.933 43.909 1.00 37.20 113 GLY A CA 1
ATOM 856 C C . GLY A 1 113 ? 27.398 21.028 43.994 1.00 33.22 113 GLY A C 1
ATOM 857 O O . GLY A 1 113 ? 27.371 21.826 44.923 1.00 35.58 113 GLY A O 1
ATOM 858 N N . ALA A 1 114 ? 26.493 21.022 43.041 1.00 31.05 114 ALA A N 1
ATOM 859 C CA . ALA A 1 114 ? 25.444 22.039 42.977 1.00 32.02 114 ALA A CA 1
ATOM 860 C C . ALA A 1 114 ? 24.558 21.952 44.216 1.00 37.60 114 ALA A C 1
ATOM 861 O O . ALA A 1 114 ? 24.312 22.955 44.906 1.00 36.82 114 ALA A O 1
ATOM 863 N N . GLU A 1 115 ? 24.097 20.751 44.548 1.00 30.52 115 GLU A N 1
ATOM 864 C CA . GLU A 1 115 ? 23.264 20.595 45.721 1.00 30.40 115 GLU A CA 1
ATOM 865 C C . GLU A 1 115 ? 23.952 21.117 46.968 1.00 33.76 115 GLU A C 1
ATOM 866 O O . GLU A 1 115 ? 23.307 21.648 47.872 1.00 39.59 115 GLU A O 1
ATOM 872 N N . ASN A 1 116 ? 25.252 20.978 47.017 1.00 35.04 116 ASN A N 1
ATOM 873 C CA . ASN A 1 116 ? 25.966 21.354 48.213 1.00 37.25 116 ASN A CA 1
ATOM 874 C C . ASN A 1 116 ? 26.135 22.859 48.335 1.00 39.84 116 ASN A C 1
ATOM 875 O O . ASN A 1 116 ? 26.522 23.334 49.410 1.00 46.13 116 ASN A O 1
ATOM 880 N N . ILE A 1 117 ? 25.807 23.611 47.285 1.00 32.14 117 ILE A N 1
ATOM 881 C CA . ILE A 1 117 ? 25.906 25.084 47.413 1.00 34.48 117 ILE A CA 1
ATOM 882 C C . ILE A 1 117 ? 24.579 25.819 47.384 1.00 33.18 117 ILE A C 1
ATOM 883 O O . ILE A 1 117 ? 24.553 27.021 47.627 1.00 29.60 117 ILE A O 1
ATOM 888 N N . VAL A 1 118 ? 23.483 25.141 47.093 1.00 28.83 118 VAL A N 1
ATOM 889 C CA . VAL A 1 118 ? 22.206 25.848 46.956 1.00 28.79 118 VAL A CA 1
ATOM 890 C C . VAL A 1 118 ? 21.792 26.492 48.265 1.00 27.97 118 VAL A C 1
ATOM 891 O O . VAL A 1 118 ? 21.338 27.630 48.262 1.00 26.96 118 VAL A O 1
ATOM 895 N N . GLY A 1 119 ? 22.024 25.833 49.402 1.00 32.35 119 GLY A N 1
ATOM 896 C CA . GLY A 1 119 ? 21.706 26.443 50.687 1.00 34.88 119 GLY A CA 1
ATOM 897 C C . GLY A 1 119 ? 22.504 27.720 50.998 1.00 34.50 119 GLY A C 1
ATOM 898 O O . GLY A 1 119 ? 21.991 28.693 51.547 1.00 28.11 119 GLY A O 1
ATOM 899 N N . ASP A 1 120 ? 23.790 27.707 50.682 1.00 28.99 120 ASP A N 1
ATOM 900 C CA . ASP A 1 120 ? 24.616 28.886 50.797 1.00 30.26 120 ASP A CA 1
ATOM 901 C C . ASP A 1 120 ? 24.087 30.013 49.884 1.00 28.31 120 ASP A C 1
ATOM 902 O O . ASP A 1 120 ? 24.007 31.193 50.292 1.00 25.46 120 ASP A O 1
ATOM 907 N N . LEU A 1 121 ? 23.693 29.678 48.671 1.00 23.54 121 LEU A N 1
ATOM 908 C CA . LEU A 1 121 ? 23.208 30.736 47.754 1.00 21.72 121 LEU A CA 1
ATOM 909 C C . LEU A 1 121 ? 21.882 31.294 48.308 1.00 23.76 121 LEU A C 1
ATOM 910 O O . LEU A 1 121 ? 21.606 32.484 48.150 1.00 22.65 121 LEU A O 1
ATOM 915 N N . LEU A 1 122 ? 21.060 30.421 48.892 1.00 22.04 122 LEU A N 1
ATOM 916 C CA . LEU A 1 122 ? 19.788 30.819 49.452 1.00 23.96 122 LEU A CA 1
ATOM 917 C C . LEU A 1 122 ? 19.994 31.818 50.620 1.00 21.97 122 LEU A C 1
ATOM 918 O O . LEU A 1 122 ? 19.314 32.851 50.701 1.00 21.51 122 LEU A O 1
ATOM 923 N N . GLU A 1 123 ? 20.990 31.555 51.476 1.00 21.65 123 GLU A N 1
ATOM 924 C CA . GLU A 1 123 ? 21.296 32.480 52.567 1.00 22.77 123 GLU A CA 1
ATOM 925 C C . GLU A 1 123 ? 21.788 33.832 52.048 1.00 24.29 123 GLU A C 1
ATOM 926 O O . GLU A 1 123 ? 21.344 34.879 52.549 1.00 22.46 123 GLU A O 1
ATOM 932 N N . ARG A 1 124 ? 22.639 33.803 51.066 1.00 22.28 124 ARG A N 1
ATOM 933 C CA . ARG A 1 124 ? 23.164 35.033 50.451 1.00 23.00 124 ARG A CA 1
ATOM 934 C C . ARG A 1 124 ? 22.064 35.892 49.842 1.00 18.88 124 ARG A C 1
ATOM 935 O O . ARG A 1 124 ? 22.051 37.119 50.007 1.00 21.03 124 ARG A O 1
ATOM 943 N N . TYR A 1 125 ? 21.159 35.247 49.127 1.00 20.99 125 TYR A N 1
ATOM 944 C CA . TYR A 1 125 ? 20.047 35.982 48.488 1.00 22.63 125 TYR A CA 1
ATOM 945 C C . TYR A 1 125 ? 19.204 36.653 49.548 1.00 23.73 125 TYR A C 1
ATOM 946 O O . TYR A 1 125 ? 18.911 37.838 49.482 1.00 20.77 125 TYR A O 1
ATOM 955 N N . ILE A 1 126 ? 18.761 35.873 50.533 1.00 19.07 126 ILE A N 1
ATOM 956 C CA . ILE A 1 126 ? 17.952 36.439 51.582 1.00 22.55 126 ILE A CA 1
ATOM 957 C C . ILE A 1 126 ? 18.675 37.588 52.280 1.00 21.47 126 ILE A C 1
ATOM 958 O O . ILE A 1 126 ? 18.096 38.669 52.443 1.00 24.84 126 ILE A O 1
ATOM 963 N N . ALA A 1 127 ? 19.961 37.399 52.587 1.00 20.01 127 ALA A N 1
ATOM 964 C CA . ALA A 1 127 ? 20.762 38.426 53.261 1.00 21.56 127 ALA A CA 1
ATOM 965 C C . ALA A 1 127 ? 20.761 39.732 52.452 1.00 26.15 127 ALA A C 1
ATOM 966 O O . ALA A 1 127 ? 20.594 40.817 52.994 1.00 27.29 127 ALA A O 1
ATOM 968 N N . GLU A 1 128 ? 20.920 39.602 51.144 1.00 23.24 128 GLU A N 1
ATOM 969 C CA . GLU A 1 128 ? 20.949 40.799 50.293 1.00 28.78 128 GLU A CA 1
ATOM 970 C C . GLU A 1 128 ? 19.601 41.534 50.399 1.00 30.68 128 GLU A C 1
ATOM 971 O O . GLU A 1 128 ? 19.551 42.768 50.370 1.00 35.40 128 GLU A O 1
ATOM 977 N N . VAL A 1 129 ? 18.517 40.790 50.565 1.00 28.60 129 VAL A N 1
ATOM 978 C CA . VAL A 1 129 ? 17.189 41.442 50.586 1.00 32.19 129 VAL A CA 1
ATOM 979 C C . VAL A 1 129 ? 16.827 41.960 51.995 1.00 36.64 129 VAL A C 1
ATOM 980 O O . VAL A 1 129 ? 16.331 43.066 52.152 1.00 37.47 129 VAL A O 1
ATOM 984 N N . ILE A 1 130 ? 17.105 41.219 53.049 1.00 26.57 130 ILE A N 1
ATOM 985 C CA . ILE A 1 130 ? 16.672 41.649 54.367 1.00 30.99 130 ILE A CA 1
ATOM 986 C C . ILE A 1 130 ? 17.696 42.326 55.286 1.00 32.67 130 ILE A C 1
ATOM 987 O O . ILE A 1 130 ? 17.306 42.932 56.292 1.00 36.76 130 ILE A O 1
ATOM 992 N N . GLU A 1 131 ? 18.980 42.260 54.983 1.00 30.23 131 GLU A N 1
ATOM 993 C CA . GLU A 1 131 ? 19.944 43.000 55.789 1.00 34.59 131 GLU A CA 1
ATOM 994 C C . GLU A 1 131 ? 19.715 44.546 55.758 1.00 34.98 131 GLU A C 1
ATOM 995 O O . GLU A 1 131 ? 19.895 45.211 56.798 1.00 38.07 131 GLU A O 1
ATOM 1001 N N . PRO A 1 132 ? 19.327 45.111 54.608 1.00 36.40 132 PRO A N 1
ATOM 1002 C CA . PRO A 1 132 ? 18.962 46.547 54.641 1.00 41.23 132 PRO A CA 1
ATOM 1003 C C . PRO A 1 132 ? 17.849 46.902 55.647 1.00 57.84 132 PRO A C 1
ATOM 1004 O O . PRO A 1 132 ? 17.739 48.066 56.052 1.00 52.40 132 PRO A O 1
ATOM 1008 N N . HIS A 1 133 ? 17.041 45.922 56.043 1.00 36.27 133 HIS A N 1
ATOM 1009 C CA . HIS A 1 133 ? 16.043 46.140 57.108 1.00 34.52 133 HIS A CA 1
ATOM 1010 C C . HIS A 1 133 ? 16.466 45.783 58.493 1.00 41.11 133 HIS A C 1
ATOM 1011 O O . HIS A 1 133 ? 15.648 45.721 59.389 1.00 49.65 133 HIS A O 1
ATOM 1018 N N . GLY A 1 134 ? 17.750 45.572 58.699 1.00 37.48 134 GLY A N 1
ATOM 1019 C CA . GLY A 1 134 ? 18.241 45.399 60.047 1.00 38.60 134 GLY A CA 1
ATOM 1020 C C . GLY A 1 134 ? 18.368 43.977 60.506 1.00 39.78 134 GLY A C 1
ATOM 1021 O O . GLY A 1 134 ? 18.879 43.747 61.596 1.00 38.15 134 GLY A O 1
ATOM 1022 N N . TRP A 1 135 ? 17.909 43.016 59.701 1.00 36.18 135 TRP A N 1
ATOM 1023 C CA . TRP A 1 135 ? 18.218 41.623 59.977 1.00 25.41 135 TRP A CA 1
ATOM 1024 C C . TRP A 1 135 ? 19.695 41.475 59.669 1.00 36.49 135 TRP A C 1
ATOM 1025 O O . TRP A 1 135 ? 20.233 42.185 58.809 1.00 37.54 135 TRP A O 1
ATOM 1036 N N . ILE A 1 136 ? 20.371 40.621 60.426 1.00 29.87 136 ILE A N 1
ATOM 1037 C CA . ILE A 1 136 ? 21.791 40.378 60.209 1.00 28.58 136 ILE A CA 1
ATOM 1038 C C . ILE A 1 136 ? 22.037 38.916 59.908 1.00 31.41 136 ILE A C 1
ATOM 1039 O O . ILE A 1 136 ? 21.607 38.005 60.641 1.00 29.01 136 ILE A O 1
ATOM 1044 N N . TRP A 1 137 ? 22.716 38.701 58.795 1.00 25.97 137 TRP A N 1
ATOM 1045 C CA . TRP A 1 137 ? 23.146 37.361 58.428 1.00 24.20 137 TRP A CA 1
ATOM 1046 C C . TRP A 1 137 ? 24.326 36.881 59.255 1.00 25.13 137 TRP A C 1
ATOM 1047 O O . TRP A 1 137 ? 25.425 37.458 59.249 1.00 27.46 137 TRP A O 1
ATOM 1058 N N . CYS A 1 138 ? 24.082 35.851 60.064 1.00 26.61 138 CYS A N 1
ATOM 1059 C CA . CYS A 1 138 ? 25.136 35.230 60.802 1.00 24.12 138 CYS A CA 1
ATOM 1060 C C . CYS A 1 138 ? 26.040 34.394 59.896 1.00 24.99 138 CYS A C 1
ATOM 1061 O O . CYS A 1 138 ? 26.007 33.155 59.949 1.00 31.97 138 CYS A O 1
ATOM 1064 N N . SER A 1 139 ? 26.867 35.067 59.131 1.00 29.08 139 SER A N 1
ATOM 1065 C CA . SER A 1 139 ? 27.774 34.409 58.217 1.00 37.01 139 SER A CA 1
ATOM 1066 C C . SER A 1 139 ? 28.901 33.691 58.969 1.00 33.94 139 SER A C 1
ATOM 1067 O O . SER A 1 139 ? 29.215 33.971 60.132 1.00 34.52 139 SER A O 1
ATOM 1070 N N . GLY A 1 140 ? 29.482 32.716 58.303 1.00 37.28 140 GLY A N 1
ATOM 1071 C CA . GLY A 1 140 ? 30.563 31.994 58.932 1.00 36.56 140 GLY A CA 1
ATOM 1072 C C . GLY A 1 140 ? 29.810 30.977 59.745 1.00 43.64 140 GLY A C 1
ATOM 1073 O O . GLY A 1 140 ? 28.605 30.794 59.567 1.00 57.71 140 GLY A O 1
ATOM 1074 N N . SER A 1 141 ? 30.488 30.327 60.656 1.00 44.65 141 SER A N 1
ATOM 1075 C CA . SER A 1 141 ? 29.863 29.192 61.307 1.00 71.34 141 SER A CA 1
ATOM 1076 C C . SER A 1 141 ? 29.494 29.533 62.742 1.00 67.94 141 SER A C 1
ATOM 1077 O O . SER A 1 141 ? 29.533 28.674 63.602 1.00 58.21 141 SER A O 1
ATOM 1080 N N . MET A 1 142 ? 29.089 30.776 62.976 1.00 65.62 142 MET A N 1
ATOM 1081 C CA . MET A 1 142 ? 29.149 31.357 64.324 1.00 66.98 142 MET A CA 1
ATOM 1082 C C . MET A 1 142 ? 28.034 30.947 65.268 1.00 43.52 142 MET A C 1
ATOM 1083 O O . MET A 1 142 ? 28.257 30.729 66.471 1.00 45.23 142 MET A O 1
AT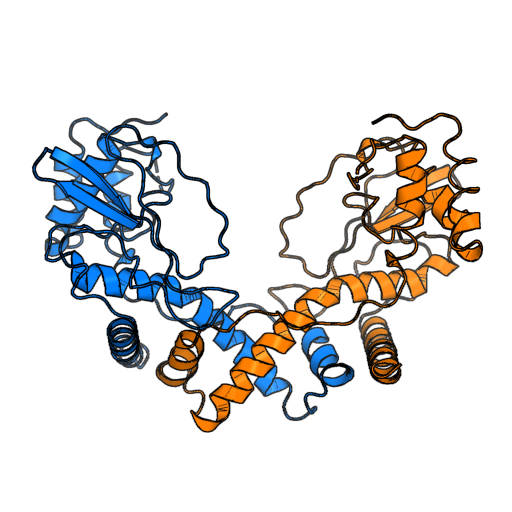OM 1088 N N . VAL A 1 143 ? 26.817 30.910 64.750 1.00 37.50 143 VAL A N 1
ATOM 1089 C CA . VAL A 1 143 ? 25.657 30.678 65.569 1.00 43.52 143 VAL A CA 1
ATOM 1090 C C . VAL A 1 143 ? 25.107 29.346 65.162 1.00 50.09 143 VAL A C 1
ATOM 1091 O O . VAL A 1 143 ? 24.819 29.105 63.989 1.00 44.01 143 VAL A O 1
ATOM 1095 N N . ARG A 1 144 ? 24.964 28.475 66.145 1.00 39.73 144 ARG A N 1
ATOM 1096 C CA . ARG A 1 144 ? 24.435 27.150 65.897 1.00 42.90 144 ARG A CA 1
ATOM 1097 C C . ARG A 1 144 ? 22.945 27.206 65.513 1.00 42.39 144 ARG A C 1
ATOM 1098 O O . ARG A 1 144 ? 22.112 27.744 66.235 1.00 42.01 144 ARG A O 1
ATOM 1106 N N . ALA A 1 145 ? 22.612 26.660 64.352 1.00 47.11 145 ALA A N 1
ATOM 1107 C CA . ALA A 1 145 ? 21.211 26.481 63.940 1.00 45.87 145 ALA A CA 1
ATOM 1108 C C . ALA A 1 145 ? 20.428 27.790 63.761 1.00 37.91 145 ALA A C 1
ATOM 1109 O O . ALA A 1 145 ? 19.215 27.769 63.729 1.00 40.07 145 ALA A O 1
ATOM 1111 N N . VAL A 1 146 ? 21.144 28.905 63.624 1.00 34.81 146 VAL A N 1
ATOM 1112 C CA . VAL A 1 146 ? 20.551 30.227 63.394 1.00 30.66 146 VAL A CA 1
ATOM 1113 C C . VAL A 1 146 ? 21.265 30.864 62.194 1.00 30.20 146 VAL A C 1
ATOM 1114 O O . VAL A 1 146 ? 22.477 30.842 62.123 1.00 32.54 146 VAL A O 1
ATOM 1118 N N . ASP A 1 147 ? 20.510 31.381 61.236 1.00 28.61 147 ASP A N 1
ATOM 1119 C CA . ASP A 1 147 ? 21.095 32.061 60.084 1.00 26.72 147 ASP A CA 1
ATOM 1120 C C . ASP A 1 147 ? 20.919 33.559 60.096 1.00 28.76 147 ASP A C 1
ATOM 1121 O O . ASP A 1 147 ? 21.779 34.250 59.582 1.00 25.66 147 ASP A O 1
ATOM 1126 N N . PHE A 1 148 ? 19.808 34.058 60.643 1.00 23.50 148 PHE A N 1
ATOM 1127 C CA . PHE A 1 148 ? 19.592 35.504 60.747 1.00 21.19 148 PHE A CA 1
ATOM 1128 C C . PHE A 1 148 ? 19.072 35.895 62.129 1.00 25.12 148 PHE A C 1
ATOM 1129 O O . PHE A 1 148 ? 18.301 35.178 62.746 1.00 29.61 148 PHE A O 1
ATOM 1137 N N . ILE A 1 149 ? 19.480 37.064 62.587 1.00 26.64 149 ILE A N 1
ATOM 1138 C CA . ILE A 1 149 ? 19.007 37.581 63.866 1.00 29.40 149 ILE A CA 1
ATOM 1139 C C . ILE A 1 149 ? 18.600 39.035 63.734 1.00 31.49 149 ILE A C 1
ATOM 1140 O O . ILE A 1 149 ? 18.968 39.744 62.785 1.00 28.17 149 ILE A O 1
ATOM 1145 N N . TYR A 1 150 ? 17.787 39.475 64.692 1.00 31.16 150 TYR A N 1
ATOM 1146 C CA . TYR A 1 150 ? 17.278 40.835 64.636 1.00 30.09 150 TYR A CA 1
ATOM 1147 C C . TYR A 1 150 ? 16.994 41.331 66.050 1.00 32.20 150 TYR A C 1
ATOM 1148 O O . TYR A 1 150 ? 16.402 40.616 66.783 1.00 31.91 150 TYR A O 1
ATOM 1157 N N . CYS A 1 151 ? 17.429 42.529 66.393 1.00 34.37 151 CYS A N 1
ATOM 1158 C CA . CYS A 1 151 ? 16.972 43.141 67.665 1.00 43.66 151 CYS A CA 1
ATOM 1159 C C . CYS A 1 151 ? 15.826 44.109 67.348 1.00 40.97 151 CYS A C 1
ATOM 1160 O O . CYS A 1 151 ? 16.041 45.107 66.670 1.00 45.17 151 CYS A O 1
ATOM 1163 N N . ASP A 1 152 ? 14.602 43.789 67.782 1.00 45.36 152 ASP A N 1
ATOM 1164 C CA . ASP A 1 152 ? 13.436 44.562 67.355 1.00 56.73 152 ASP A CA 1
ATOM 1165 C C . ASP A 1 152 ? 13.222 45.777 68.246 1.00 66.34 152 ASP A C 1
ATOM 1166 O O . ASP A 1 152 ? 14.022 46.039 69.149 1.00 50.01 152 ASP A O 1
ATOM 1171 N N . SER A 1 153 ? 12.144 46.508 67.959 1.00 69.16 153 SER A N 1
ATOM 1172 C CA . SER A 1 153 ? 11.815 47.762 68.634 1.00 68.82 153 SER A CA 1
ATOM 1173 C C . SER A 1 153 ? 11.686 47.581 70.137 1.00 65.04 153 SER A C 1
ATOM 1174 O O . SER A 1 153 ? 12.063 48.458 70.922 1.00 65.46 153 SER A O 1
ATOM 1177 N N . GLU A 1 154 ? 11.167 46.428 70.533 1.00 59.10 154 GLU A N 1
ATOM 1178 C CA . GLU A 1 154 ? 10.957 46.125 71.936 1.00 64.58 154 GLU A CA 1
ATOM 1179 C C . GLU A 1 154 ? 12.233 45.602 72.603 1.00 63.25 154 GLU A C 1
ATOM 1180 O O . GLU A 1 154 ? 12.197 45.185 73.753 1.00 58.46 154 GLU A O 1
ATOM 1186 N N . ASN A 1 155 ? 13.352 45.634 71.878 1.00 67.88 155 ASN A N 1
ATOM 1187 C CA . ASN A 1 155 ? 14.629 45.107 72.368 1.00 62.55 155 ASN A CA 1
ATOM 1188 C C . ASN A 1 155 ? 14.554 43.616 72.701 1.00 49.50 155 ASN A C 1
ATOM 1189 O O . ASN A 1 155 ? 15.098 43.148 73.698 1.00 54.24 155 ASN A O 1
ATOM 1194 N N . VAL A 1 156 ? 13.885 42.868 71.836 1.00 54.24 156 VAL A N 1
ATOM 1195 C CA . VAL A 1 156 ? 13.774 41.424 71.965 1.00 51.47 156 VAL A CA 1
ATOM 1196 C C . VAL A 1 156 ? 14.501 40.802 70.763 1.00 43.16 156 VAL A C 1
ATOM 1197 O O . VAL A 1 156 ? 14.321 41.300 69.666 1.00 37.45 156 VAL A O 1
ATOM 1201 N N . TRP A 1 157 ? 15.341 39.791 71.005 1.00 35.94 157 TRP A N 1
ATOM 1202 C CA . TRP A 1 157 ? 16.037 39.060 69.918 1.00 29.65 157 TRP A CA 1
ATOM 1203 C C . TRP A 1 157 ? 15.090 38.179 69.165 1.00 34.00 157 TRP A C 1
ATOM 1204 O O . TRP A 1 157 ? 14.408 37.343 69.766 1.00 32.20 157 TRP A O 1
ATOM 1215 N N . GLN A 1 158 ? 15.074 38.370 67.842 1.00 33.34 158 GLN A N 1
ATOM 1216 C CA . GLN A 1 158 ? 14.392 37.500 66.907 1.00 36.05 158 GLN A CA 1
ATOM 1217 C C . GLN A 1 158 ? 15.419 36.746 66.068 1.00 28.05 158 GLN A C 1
ATOM 1218 O O . GLN A 1 158 ? 16.512 37.259 65.754 1.00 33.05 158 GLN A O 1
ATOM 1224 N N . SER A 1 159 ? 15.082 35.508 65.726 1.00 32.00 159 SER A N 1
ATOM 1225 C CA . SER A 1 159 ? 16.044 34.712 64.972 1.00 28.54 159 SER A CA 1
ATOM 1226 C C . SER A 1 159 ? 15.358 33.821 63.987 1.00 35.37 159 SER A C 1
ATOM 1227 O O . SER A 1 159 ? 14.218 33.465 64.148 1.00 32.50 159 SER A O 1
ATOM 1230 N N . LEU A 1 160 ? 16.099 33.459 62.942 1.00 27.32 160 LEU A N 1
ATOM 1231 C CA . LEU A 1 160 ? 15.514 32.723 61.843 1.00 30.02 160 LEU A CA 1
ATOM 1232 C C . LEU A 1 160 ? 16.519 31.741 61.308 1.00 26.09 160 LEU A C 1
ATOM 1233 O O . LEU A 1 160 ? 17.727 32.071 61.182 1.00 28.31 160 LEU A O 1
ATOM 1238 N N . GLN A 1 161 ? 16.019 30.539 61.025 1.00 26.95 161 GLN A N 1
ATOM 1239 C CA . GLN A 1 161 ? 16.802 29.453 60.438 1.00 28.88 161 GLN A CA 1
ATOM 1240 C C . GLN A 1 161 ? 16.178 29.140 59.084 1.00 28.59 161 GLN A C 1
ATOM 1241 O O . GLN A 1 161 ? 14.954 28.899 58.996 1.00 29.08 161 GLN A O 1
ATOM 1247 N N A VAL A 1 162 ? 16.977 29.151 58.031 0.50 30.15 162 VAL A N 1
ATOM 1248 N N B VAL A 1 162 ? 17.030 29.082 58.082 0.50 29.20 162 VAL A N 1
ATOM 1249 C CA A VAL A 1 162 ? 16.448 28.865 56.709 0.50 27.73 162 VAL A CA 1
ATOM 1250 C CA B VAL A 1 162 ? 16.601 28.872 56.727 0.50 28.26 162 VAL A CA 1
ATOM 1251 C C A VAL A 1 162 ? 17.106 27.604 56.182 0.50 28.47 162 VAL A C 1
ATOM 1252 C C B VAL A 1 162 ? 17.220 27.596 56.186 0.50 29.33 162 VAL A C 1
ATOM 1253 O O A VAL A 1 162 ? 18.306 27.362 56.396 0.50 30.58 162 VAL A O 1
ATOM 1254 O O B VAL A 1 162 ? 18.427 27.348 56.348 0.50 29.09 162 VAL A O 1
ATOM 1261 N N A LYS A 1 163 ? 16.305 26.802 55.502 0.50 28.61 163 LYS A N 1
ATOM 1262 N N B LYS A 1 163 ? 16.385 26.796 55.545 0.50 28.89 163 LYS A N 1
ATOM 1263 C CA A LYS A 1 163 ? 16.791 25.554 54.922 0.50 29.86 163 LYS A CA 1
ATOM 1264 C CA B LYS A 1 163 ? 16.841 25.558 54.914 0.50 27.14 163 LYS A CA 1
ATOM 1265 C C A LYS A 1 163 ? 16.283 25.454 53.514 0.50 25.95 163 LYS A C 1
ATOM 1266 C C B LYS A 1 163 ? 16.313 25.483 53.513 0.50 25.65 163 LYS A C 1
ATOM 1267 O O A LYS A 1 163 ? 15.237 25.983 53.191 0.50 24.05 163 LYS A O 1
ATOM 1268 O O B LYS A 1 163 ? 15.276 26.038 53.202 0.50 25.82 163 LYS A O 1
ATOM 1279 N N . ASN A 1 164 ? 16.989 24.731 52.671 1.00 24.26 164 ASN A N 1
ATOM 1280 C CA . ASN A 1 164 ? 16.573 24.626 51.308 1.00 25.60 164 ASN A CA 1
ATOM 1281 C C . ASN A 1 164 ? 15.405 23.688 51.138 1.00 34.88 164 ASN A C 1
ATOM 1282 O O . ASN A 1 164 ? 14.621 23.868 50.233 1.00 31.52 164 ASN A O 1
ATOM 1287 N N . ARG A 1 165 ? 15.318 22.681 52.003 1.00 33.84 165 ARG A N 1
ATOM 1288 C CA . ARG A 1 165 ? 14.396 21.584 51.765 1.00 37.90 165 ARG A CA 1
ATOM 1289 C C . ARG A 1 165 ? 13.692 21.189 53.045 1.00 37.39 165 ARG A C 1
ATOM 1290 O O . ARG A 1 165 ? 14.192 21.391 54.151 1.00 38.16 165 ARG A O 1
ATOM 1298 N N . ASP A 1 166 ? 12.508 20.623 52.897 1.00 37.06 166 ASP A N 1
ATOM 1299 C CA . ASP A 1 166 ? 11.698 20.328 54.068 1.00 37.18 166 ASP A CA 1
ATOM 1300 C C . ASP A 1 166 ? 12.102 19.027 54.748 1.00 53.11 166 ASP A C 1
ATOM 1301 O O . ASP A 1 166 ? 11.670 18.763 55.875 1.00 60.31 166 ASP A O 1
ATOM 1306 N N . ASN A 1 167 ? 12.907 18.205 54.080 1.00 54.93 167 ASN A N 1
ATOM 1307 C CA . ASN A 1 167 ? 13.267 16.911 54.667 1.00 67.95 167 ASN A CA 1
ATOM 1308 C C . ASN A 1 167 ? 14.684 16.974 55.230 1.00 75.47 167 ASN A C 1
ATOM 1309 O O . ASN A 1 167 ? 15.613 16.337 54.738 1.00 92.68 167 ASN A O 1
ATOM 1314 N N . THR A 1 168 ? 14.823 17.760 56.291 1.00 80.26 168 THR A N 1
ATOM 1315 C CA . THR A 1 168 ? 16.103 17.961 56.959 1.00 89.67 168 THR A CA 1
ATOM 1316 C C . THR A 1 168 ? 15.930 17.605 58.427 1.00 92.33 168 THR A C 1
ATOM 1317 O O . THR A 1 168 ? 14.842 17.785 58.985 1.00 88.79 168 THR A O 1
ATOM 1321 N N . GLU A 1 169 ? 16.990 17.079 59.040 1.00 91.47 169 GLU A N 1
ATOM 1322 C CA . GLU A 1 169 ? 16.958 16.748 60.462 1.00 94.89 169 GLU A CA 1
ATOM 1323 C C . GLU A 1 169 ? 16.835 18.052 61.272 1.00 104.14 169 GLU A C 1
ATOM 1324 O O . GLU A 1 169 ? 17.499 19.050 60.976 1.00 102.63 169 GLU A O 1
ATOM 1330 N N . ASN A 1 170 ? 15.967 18.037 62.281 1.00 114.27 170 ASN A N 1
ATOM 1331 C CA . ASN A 1 170 ? 15.571 19.252 62.994 1.00 119.51 170 ASN A CA 1
ATOM 1332 C C . ASN A 1 170 ? 16.055 19.251 64.441 1.00 117.95 170 ASN A C 1
ATOM 1333 O O . ASN A 1 170 ? 15.321 18.836 65.346 1.00 113.80 170 ASN A O 1
ATOM 1338 N N . SER A 1 171 ? 17.277 19.732 64.662 1.00 115.45 171 SER A N 1
ATOM 1339 C CA . SER A 1 171 ? 17.875 19.680 65.995 1.00 106.87 171 SER A CA 1
ATOM 1340 C C . SER A 1 171 ? 19.203 20.425 66.114 1.00 88.53 171 SER A C 1
ATOM 1341 O O . SER A 1 171 ? 19.550 21.281 65.291 1.00 69.64 171 SER A O 1
ATOM 1344 N N . SER A 1 172 ? 19.938 20.060 67.161 1.00 86.76 172 SER A N 1
ATOM 1345 C CA . SER A 1 172 ? 21.228 20.651 67.480 1.00 82.27 172 SER A CA 1
ATOM 1346 C C . SER A 1 172 ? 21.143 22.177 67.509 1.00 76.44 172 SER A C 1
ATOM 1347 O O . SER A 1 172 ? 21.949 22.878 66.914 1.00 69.34 172 SER A O 1
ATOM 1350 N N . SER A 1 173 ? 20.121 22.671 68.196 1.00 85.27 173 SER A N 1
ATOM 1351 C CA . SER A 1 173 ? 20.119 24.029 68.721 1.00 82.38 173 SER A CA 1
ATOM 1352 C C . SER A 1 173 ? 19.786 23.915 70.194 1.00 82.30 173 SER A C 1
ATOM 1353 O O . SER A 1 173 ? 18.773 23.320 70.555 1.00 80.04 173 SER A O 1
ATOM 1356 N N . ALA A 1 174 ? 20.642 24.451 71.052 1.00 84.67 174 ALA A N 1
ATOM 1357 C CA . ALA A 1 174 ? 20.278 24.581 72.451 1.00 85.07 174 ALA A CA 1
ATOM 1358 C C . ALA A 1 174 ? 19.087 25.547 72.554 1.00 79.84 174 ALA A C 1
ATOM 1359 O O . ALA A 1 174 ? 18.895 26.412 71.693 1.00 67.83 174 ALA A O 1
ATOM 1361 N N . ALA A 1 175 ? 18.270 25.380 73.587 1.00 77.74 175 ALA A N 1
ATOM 1362 C CA . ALA A 1 175 ? 17.135 26.261 73.793 1.00 64.97 175 ALA A CA 1
ATOM 1363 C C . ALA A 1 175 ? 17.614 27.713 73.853 1.00 67.26 175 ALA A C 1
ATOM 1364 O O . ALA A 1 175 ? 18.681 28.008 74.407 1.00 61.54 175 ALA A O 1
ATOM 1366 N N . ILE A 1 176 ? 16.842 28.618 73.260 1.00 62.04 176 ILE A N 1
ATOM 1367 C CA . ILE A 1 176 ? 17.174 30.036 73.333 1.00 60.40 176 ILE A CA 1
ATOM 1368 C C . ILE A 1 176 ? 17.063 30.477 74.789 1.00 58.80 176 ILE A C 1
ATOM 1369 O O . ILE A 1 176 ? 16.286 29.920 75.565 1.00 63.10 176 ILE A O 1
ATOM 1374 N N . ARG A 1 177 ? 17.862 31.467 75.153 1.00 45.52 177 ARG A N 1
ATOM 1375 C CA . ARG A 1 177 ? 17.928 31.977 76.520 1.00 45.50 177 ARG A CA 1
ATOM 1376 C C . ARG A 1 177 ? 17.256 33.364 76.651 1.00 49.40 177 ARG A C 1
ATOM 1377 O O . ARG A 1 177 ? 16.369 33.604 77.484 1.00 55.20 177 ARG A O 1
ATOM 1385 N N . HIS A 1 178 ? 17.660 34.268 75.781 1.00 37.90 178 HIS A N 1
ATOM 1386 C CA . HIS A 1 178 ? 17.114 35.605 75.672 1.00 35.46 178 HIS A CA 1
ATOM 1387 C C . HIS A 1 178 ? 16.605 35.781 74.261 1.00 46.50 178 HIS A C 1
ATOM 1388 O O . HIS A 1 178 ? 17.415 35.943 73.338 1.00 39.88 178 HIS A O 1
ATOM 1395 N N . GLY A 1 179 ? 15.293 35.756 74.084 1.00 36.93 179 GLY A N 1
ATOM 1396 C CA . GLY A 1 179 ? 14.697 35.965 72.781 1.00 41.07 179 GLY A CA 1
ATOM 1397 C C . GLY A 1 179 ? 13.480 35.085 72.553 1.00 43.49 179 GLY A C 1
ATOM 1398 O O . GLY A 1 179 ? 13.047 34.301 73.415 1.00 46.06 179 GLY A O 1
ATOM 1399 N N . THR A 1 180 ? 12.897 35.225 71.370 1.00 36.12 180 THR A N 1
ATOM 1400 C CA . THR A 1 180 ? 11.764 34.383 70.985 1.00 40.57 180 THR A CA 1
ATOM 1401 C C . THR A 1 180 ? 12.300 33.089 70.368 1.00 52.05 180 THR A C 1
ATOM 1402 O O . THR A 1 180 ? 13.485 33.005 70.021 1.00 40.88 180 THR A O 1
ATOM 1406 N N . PRO A 1 181 ? 11.447 32.059 70.227 1.00 47.15 181 PRO A N 1
ATOM 1407 C CA . PRO A 1 181 ? 11.976 30.804 69.671 1.00 43.29 181 PRO A CA 1
ATOM 1408 C C . PRO A 1 181 ? 12.450 30.982 68.210 1.00 35.97 181 PRO A C 1
ATOM 1409 O O . PRO A 1 181 ? 11.887 31.812 67.537 1.00 34.94 181 PRO A O 1
ATOM 1413 N N . ILE A 1 182 ? 13.469 30.253 67.813 1.00 39.90 182 ILE A N 1
ATOM 1414 C CA . ILE A 1 182 ? 13.998 30.353 66.431 1.00 34.28 182 ILE A CA 1
ATOM 1415 C C . ILE A 1 182 ? 12.861 30.058 65.436 1.00 46.87 182 ILE A C 1
ATOM 1416 O O . ILE A 1 182 ? 12.244 29.004 65.521 1.00 46.46 182 ILE A O 1
ATOM 1421 N N . LYS A 1 183 ? 12.569 30.991 64.523 1.00 43.67 183 LYS A N 1
ATOM 1422 C CA . LYS A 1 183 ? 11.639 30.745 63.413 1.00 39.16 183 LYS A CA 1
ATOM 1423 C C . LYS A 1 183 ? 12.302 29.869 62.386 1.00 36.75 183 LYS A C 1
ATOM 1424 O O . LYS A 1 183 ? 13.498 30.035 62.126 1.00 28.94 183 LYS A O 1
ATOM 1430 N N . LYS A 1 184 ? 11.553 28.960 61.777 1.00 28.67 184 LYS A N 1
ATOM 1431 C CA . LYS A 1 184 ? 12.157 27.997 60.879 1.00 33.58 184 LYS A CA 1
ATOM 1432 C C . LYS A 1 184 ? 11.435 28.036 59.549 1.00 31.27 184 LYS A C 1
ATOM 1433 O O . LYS A 1 184 ? 10.211 27.999 59.532 1.00 32.66 184 LYS A O 1
ATOM 1439 N N . TRP A 1 185 ? 12.155 28.067 58.442 1.00 30.28 185 TRP A N 1
ATOM 1440 C CA . TRP A 1 185 ? 11.500 28.127 57.156 1.00 27.23 185 TRP A CA 1
ATOM 1441 C C . TRP A 1 185 ? 12.312 27.324 56.149 1.00 26.55 185 TRP A C 1
ATOM 1442 O O . TRP A 1 185 ? 13.545 27.303 56.225 1.00 28.17 185 TRP A O 1
ATOM 1453 N N . PHE A 1 186 ? 11.626 26.653 55.238 1.00 29.71 186 PHE A N 1
ATOM 1454 C CA . PHE A 1 186 ? 12.324 26.001 54.129 1.00 25.36 186 PHE A CA 1
ATOM 1455 C C . PHE A 1 186 ? 11.747 26.452 52.817 1.00 24.84 186 PHE A C 1
ATOM 1456 O O . PHE A 1 186 ? 10.586 26.835 52.750 1.00 27.56 186 PHE A O 1
ATOM 1464 N N . ARG A 1 187 ? 12.559 26.330 51.759 1.00 26.30 187 ARG A N 1
ATOM 1465 C CA . ARG A 1 187 ? 12.209 26.798 50.427 1.00 26.04 187 ARG A CA 1
ATOM 1466 C C . ARG A 1 187 ? 11.448 25.770 49.593 1.00 25.51 187 ARG A C 1
ATOM 1467 O O . ARG A 1 187 ? 10.489 26.132 48.964 1.00 28.02 187 ARG A O 1
ATOM 1475 N N . THR A 1 188 ? 11.942 24.533 49.523 1.00 27.68 188 THR A N 1
ATOM 1476 C CA . THR A 1 188 ? 11.390 23.570 48.564 1.00 28.56 188 THR A CA 1
ATOM 1477 C C . THR A 1 188 ? 10.766 22.391 49.291 1.00 31.26 188 THR A C 1
ATOM 1478 O O . THR A 1 188 ? 11.137 22.087 50.413 1.00 31.02 188 THR A O 1
ATOM 1482 N N . PHE A 1 189 ? 9.824 21.736 48.612 1.00 32.30 189 PHE A N 1
ATOM 1483 C CA . PHE A 1 189 ? 9.224 20.509 49.113 1.00 37.83 189 PHE A CA 1
ATOM 1484 C C . PHE A 1 189 ? 9.881 19.312 48.446 1.00 32.26 189 PHE A C 1
ATOM 1485 O O . PHE A 1 189 ? 10.086 19.314 47.237 1.00 43.06 189 PHE A O 1
ATOM 1493 N N . SER A 1 190 ? 10.152 18.275 49.218 1.00 43.46 190 SER A N 1
ATOM 1494 C CA . SER A 1 190 ? 10.773 17.085 48.660 1.00 45.71 190 SER A CA 1
ATOM 1495 C C . SER A 1 190 ? 9.738 16.277 47.874 1.00 48.78 190 SER A C 1
ATOM 1496 O O . SER A 1 190 ? 10.084 15.622 46.904 1.00 42.83 190 SER A O 1
ATOM 1499 N N . LYS A 1 191 ? 8.466 16.375 48.259 1.00 47.88 191 LYS A N 1
ATOM 1500 C CA . LYS A 1 191 ? 7.415 15.499 47.717 1.00 51.31 191 LYS A CA 1
ATOM 1501 C C . LYS A 1 191 ? 6.383 16.181 46.819 1.00 53.77 191 LYS A C 1
ATOM 1502 O O . LYS A 1 191 ? 5.426 15.545 46.366 1.00 58.82 191 LYS A O 1
ATOM 1508 N N . LYS A 1 192 ? 6.526 17.472 46.595 1.00 40.68 192 LYS A N 1
ATOM 1509 C CA . LYS A 1 192 ? 5.622 18.163 45.684 1.00 44.96 192 LYS A CA 1
ATOM 1510 C C . LYS A 1 192 ? 6.297 19.315 44.962 1.00 44.85 192 LYS A C 1
ATOM 1511 O O . LYS A 1 192 ? 7.293 19.860 45.425 1.00 47.93 192 LYS A O 1
ATOM 1517 N N . ARG A 1 193 ? 5.784 19.617 43.780 1.00 47.53 193 ARG A N 1
ATOM 1518 C CA . ARG A 1 193 ? 6.213 20.755 42.993 1.00 53.09 193 ARG A CA 1
ATOM 1519 C C . ARG A 1 193 ? 5.859 22.047 43.707 1.00 52.72 193 ARG A C 1
ATOM 1520 O O . ARG A 1 193 ? 4.927 22.087 44.518 1.00 50.55 193 ARG A O 1
ATOM 1528 N N . GLY A 1 194 ? 6.620 23.086 43.402 1.00 47.53 194 GLY A N 1
ATOM 1529 C CA . GLY A 1 194 ? 6.370 24.409 43.922 1.00 48.55 194 GLY A CA 1
ATOM 1530 C C . GLY A 1 194 ? 7.410 24.837 44.927 1.00 43.55 194 GLY A C 1
ATOM 1531 O O . GLY A 1 194 ? 8.414 24.136 45.194 1.00 42.57 194 GLY A O 1
ATOM 1532 N N . ASP A 1 195 ? 7.166 26.013 45.483 1.00 47.56 195 ASP A N 1
ATOM 1533 C CA . ASP A 1 195 ? 8.036 26.585 46.493 1.00 35.49 195 ASP A CA 1
ATOM 1534 C C . ASP A 1 195 ? 7.182 27.110 47.674 1.00 40.47 195 ASP A C 1
ATOM 1535 O O . ASP A 1 195 ? 5.958 27.235 47.588 1.00 39.52 195 ASP A O 1
ATOM 1540 N N . ASN A 1 196 ? 7.873 27.444 48.755 1.00 31.80 196 ASN A N 1
ATOM 1541 C CA . ASN A 1 196 ? 7.277 27.795 50.041 1.00 32.36 196 ASN A CA 1
ATOM 1542 C C . ASN A 1 196 ? 7.489 29.272 50.430 1.00 29.90 196 ASN A C 1
ATOM 1543 O O . ASN A 1 196 ? 7.346 29.647 51.592 1.00 30.31 196 ASN A O 1
ATOM 1548 N N . TRP A 1 197 ? 7.815 30.125 49.449 1.00 28.99 197 TRP A N 1
ATOM 1549 C CA . TRP A 1 197 ? 8.111 31.516 49.733 1.00 27.40 197 TRP A CA 1
ATOM 1550 C C . TRP A 1 197 ? 6.906 32.230 50.338 1.00 25.96 197 TRP A C 1
ATOM 1551 O O . TRP A 1 197 ? 7.058 33.151 51.109 1.00 30.99 197 TRP A O 1
ATOM 1562 N N . ASP A 1 198 ? 5.715 31.753 50.012 1.00 33.56 198 ASP A N 1
ATOM 1563 C CA . ASP A 1 198 ? 4.498 32.400 50.529 1.00 38.75 198 ASP A CA 1
ATOM 1564 C C . ASP A 1 198 ? 4.399 32.279 52.038 1.00 40.39 198 ASP A C 1
ATOM 1565 O O . ASP A 1 198 ? 3.658 33.040 52.654 1.00 46.25 198 ASP A O 1
ATOM 1570 N N . LYS A 1 199 ? 5.082 31.282 52.621 1.00 32.53 199 LYS A N 1
ATOM 1571 C CA . LYS A 1 199 ? 5.125 31.100 54.059 1.00 37.61 199 LYS A CA 1
ATOM 1572 C C . LYS A 1 199 ? 6.372 31.6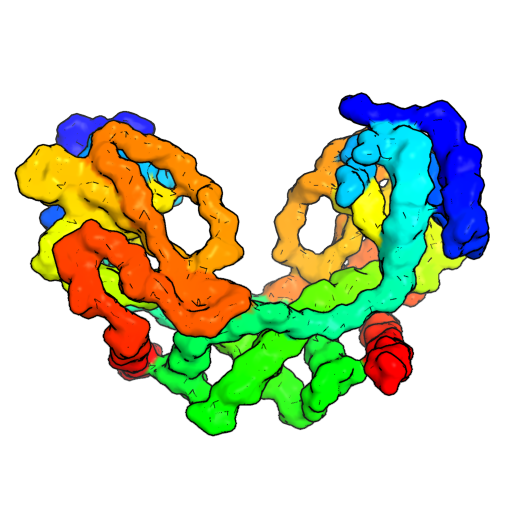62 54.709 1.00 37.30 199 LYS A C 1
ATOM 1573 O O . LYS A 1 199 ? 6.668 31.417 55.890 1.00 33.96 199 LYS A O 1
ATOM 1579 N N . PHE A 1 200 ? 7.121 32.444 53.968 1.00 29.97 200 PHE A N 1
ATOM 1580 C CA . PHE A 1 200 ? 8.298 33.016 54.595 1.00 28.51 200 PHE A CA 1
ATOM 1581 C C . PHE A 1 200 ? 7.856 33.872 55.825 1.00 35.58 200 PHE A C 1
ATOM 1582 O O . PHE A 1 200 ? 6.821 34.538 55.785 1.00 36.58 200 PHE A O 1
ATOM 1590 N N . PRO A 1 201 ? 8.578 33.795 56.945 1.00 36.38 201 PRO A N 1
ATOM 1591 C CA . PRO A 1 201 ? 8.127 34.501 58.166 1.00 39.88 201 PRO A CA 1
ATOM 1592 C C . PRO A 1 201 ? 7.899 35.997 57.990 1.00 41.33 201 PRO A C 1
ATOM 1593 O O . PRO A 1 201 ? 8.594 36.669 57.212 1.00 38.56 201 PRO A O 1
ATOM 1597 N N A SER A 1 202 ? 6.909 36.530 58.696 0.50 45.41 202 SER A N 1
ATOM 1598 N N B SER A 1 202 ? 6.928 36.530 58.725 0.50 45.38 202 SER A N 1
ATOM 1599 C CA A SER A 1 202 ? 6.701 37.959 58.656 0.50 46.75 202 SER A CA 1
ATOM 1600 C CA B SER A 1 202 ? 6.677 37.961 58.715 0.50 46.65 202 SER A CA 1
ATOM 1601 C C A SER A 1 202 ? 7.903 38.623 59.296 0.50 46.41 202 SER A C 1
ATOM 1602 C C B SER A 1 202 ? 7.867 38.679 59.328 0.50 46.45 202 SER A C 1
ATOM 1603 O O A SER A 1 202 ? 8.253 38.352 60.451 0.50 40.27 202 SER A O 1
ATOM 1604 O O B SER A 1 202 ? 8.174 38.505 60.510 0.50 40.84 202 SER A O 1
ATOM 1609 N N . LEU A 1 203 ? 8.549 39.468 58.508 1.00 38.60 203 LEU A N 1
ATOM 1610 C CA . LEU A 1 203 ? 9.642 40.303 58.970 1.00 40.71 203 LEU A CA 1
ATOM 1611 C C . LEU A 1 203 ? 9.868 41.335 57.864 1.00 49.33 203 LEU A C 1
ATOM 1612 O O . LEU A 1 203 ? 9.489 41.120 56.716 1.00 58.19 203 LEU A O 1
ATOM 1617 N N . GLU A 1 204 ? 10.436 42.474 58.247 1.00 55.13 204 GLU A N 1
ATOM 1618 C CA . GLU A 1 204 ? 10.694 43.586 57.337 1.00 53.48 204 GLU A CA 1
ATOM 1619 C C . GLU A 1 204 ? 11.464 43.082 56.120 1.00 47.63 204 GLU A C 1
ATOM 1620 O O . GLU A 1 204 ? 12.466 42.384 56.294 1.00 39.89 204 GLU A O 1
ATOM 1626 N N . GLY A 1 205 ? 10.979 43.363 54.904 1.00 44.48 205 GLY A N 1
ATOM 1627 C CA . GLY A 1 205 ? 11.691 42.954 53.697 1.00 44.14 205 GLY A CA 1
ATOM 1628 C C . GLY A 1 205 ? 11.165 41.690 53.034 1.00 34.76 205 GLY A C 1
ATOM 1629 O O . GLY A 1 205 ? 11.475 41.406 51.866 1.00 38.97 205 GLY A O 1
ATOM 1630 N N . LYS A 1 206 ? 10.394 40.895 53.782 1.00 34.46 206 LYS A N 1
ATOM 1631 C CA . LYS A 1 206 ? 9.831 39.611 53.293 1.00 36.00 206 LYS A CA 1
ATOM 1632 C C . LYS A 1 206 ? 9.144 39.748 51.938 1.00 55.50 206 LYS A C 1
ATOM 1633 O O . LYS A 1 206 ? 9.191 38.848 51.074 1.00 36.68 206 LYS A O 1
ATOM 1639 N N . GLU A 1 207 ? 8.538 40.914 51.752 1.00 47.53 207 GLU A N 1
ATOM 1640 C CA . GLU A 1 207 ? 7.723 41.210 50.595 1.00 41.87 207 GLU A CA 1
ATOM 1641 C C . GLU A 1 207 ? 8.595 41.289 49.319 1.00 43.97 207 GLU A C 1
ATOM 1642 O O . GLU A 1 207 ? 8.115 41.229 48.201 1.00 46.29 207 GLU A O 1
ATOM 1648 N N . ASN A 1 208 ? 9.899 41.419 49.505 1.00 31.69 208 ASN A N 1
ATOM 1649 C CA . ASN A 1 208 ? 10.827 41.573 48.384 1.00 32.87 208 ASN A CA 1
ATOM 1650 C C . ASN A 1 208 ? 11.560 40.258 48.041 1.00 34.17 208 ASN A C 1
ATOM 1651 O O . ASN A 1 208 ? 12.591 40.293 47.363 1.00 40.36 208 ASN A O 1
ATOM 1656 N N . LEU A 1 209 ? 11.018 39.127 48.514 1.00 32.04 209 LEU A N 1
ATOM 1657 C CA . LEU A 1 209 ? 11.625 37.791 48.267 1.00 30.58 209 LEU A CA 1
ATOM 1658 C C . LEU A 1 209 ? 10.740 36.986 47.351 1.00 33.04 209 LEU A C 1
ATOM 1659 O O . LEU A 1 209 ? 9.518 37.002 47.498 1.00 35.14 209 LEU A O 1
ATOM 1664 N N . SER A 1 210 ? 11.317 36.242 46.430 1.00 23.62 210 SER A N 1
ATOM 1665 C CA . SER A 1 210 ? 10.543 35.335 45.613 1.00 25.02 210 SER A CA 1
ATOM 1666 C C . SER A 1 210 ? 11.409 34.277 44.941 1.00 24.61 210 SER A C 1
ATOM 1667 O O . SER A 1 210 ? 12.638 34.353 44.929 1.00 25.25 210 SER A O 1
ATOM 1670 N N . GLU A 1 211 ? 10.786 33.241 44.434 1.00 25.53 211 GLU A N 1
ATOM 1671 C CA . GLU A 1 211 ? 11.537 32.194 43.765 1.00 26.19 211 GLU A CA 1
ATOM 1672 C C . GLU A 1 211 ? 12.160 32.756 42.453 1.00 29.02 211 GLU A C 1
ATOM 1673 O O . GLU A 1 211 ? 13.289 32.432 42.066 1.00 27.84 211 GLU A O 1
ATOM 1679 N N . LYS A 1 212 ? 11.428 33.664 41.821 1.00 29.76 212 LYS A N 1
ATOM 1680 C CA . LYS A 1 212 ? 11.934 34.247 40.555 1.00 36.54 212 LYS A CA 1
ATOM 1681 C C . LYS A 1 212 ? 13.147 35.132 40.839 1.00 29.35 212 LYS A C 1
ATOM 1682 O O . LYS A 1 212 ? 14.144 35.071 40.104 1.00 31.70 212 LYS A O 1
ATOM 1688 N N . GLY A 1 213 ? 13.107 35.833 41.962 1.00 29.04 213 GLY A N 1
ATOM 1689 C CA . GLY A 1 213 ? 14.202 36.641 42.454 1.00 25.51 213 GLY A CA 1
ATOM 1690 C C . GLY A 1 213 ? 15.407 35.813 42.861 1.00 26.07 213 GLY A C 1
ATOM 1691 O O . GLY A 1 213 ? 16.555 36.173 42.527 1.00 26.35 213 GLY A O 1
ATOM 1692 N N . PHE A 1 214 ? 15.156 34.677 43.547 1.00 21.31 214 PHE A N 1
ATOM 1693 C CA . PHE A 1 214 ? 16.226 33.771 43.927 1.00 23.35 214 PHE A CA 1
ATOM 1694 C C . PHE A 1 214 ? 16.927 33.278 42.665 1.00 26.48 214 PHE A C 1
ATOM 1695 O O . PHE A 1 214 ? 18.166 33.282 42.571 1.00 21.12 214 PHE A O 1
ATOM 1703 N N . LYS A 1 215 ? 16.141 32.892 41.669 1.00 22.09 215 LYS A N 1
ATOM 1704 C CA . LYS A 1 215 ? 16.744 32.405 40.406 1.00 24.37 215 LYS A CA 1
ATOM 1705 C C . LYS A 1 215 ? 17.588 33.480 39.689 1.00 23.38 215 LYS A C 1
ATOM 1706 O O . LYS A 1 215 ? 18.757 33.216 39.250 1.00 28.98 215 LYS A O 1
ATOM 1712 N N . LEU A 1 216 ? 17.049 34.686 39.649 1.00 24.34 216 LEU A N 1
ATOM 1713 C CA . LEU A 1 216 ? 17.832 35.782 39.042 1.00 23.85 216 LEU A CA 1
ATOM 1714 C C . LEU A 1 216 ? 19.127 36.013 39.792 1.00 27.92 216 LEU A C 1
ATOM 1715 O O . LEU A 1 216 ? 20.238 36.212 39.179 1.00 30.69 216 LEU A O 1
ATOM 1720 N N . TYR A 1 217 ? 19.029 35.996 41.124 1.00 28.01 217 TYR A N 1
ATOM 1721 C CA . TYR A 1 217 ? 20.197 36.168 41.957 1.00 26.12 217 TYR A CA 1
ATOM 1722 C C . TYR A 1 217 ? 21.230 35.049 41.718 1.00 30.16 217 TYR A C 1
ATOM 1723 O O . TYR A 1 217 ? 22.414 35.321 41.626 1.00 27.23 217 TYR A O 1
ATOM 1732 N N . VAL A 1 218 ? 20.784 33.787 41.649 1.00 23.91 218 VAL A N 1
ATOM 1733 C CA . VAL A 1 218 ? 21.685 32.676 41.441 1.00 24.15 218 VAL A CA 1
ATOM 1734 C C . VAL A 1 218 ? 22.394 32.852 40.096 1.00 28.88 218 VAL A C 1
ATOM 1735 O O . VAL A 1 218 ? 23.625 32.695 39.976 1.00 27.30 218 VAL A O 1
ATOM 1739 N N . GLU A 1 219 ? 21.637 33.248 39.112 1.00 26.76 219 GLU A N 1
ATOM 1740 C CA . GLU A 1 219 ? 22.249 33.367 37.791 1.00 31.70 219 GLU A CA 1
ATOM 1741 C C . GLU A 1 219 ? 23.337 34.440 37.746 1.00 29.22 219 GLU A C 1
ATOM 1742 O O . GLU A 1 219 ? 24.462 34.205 37.193 1.00 31.17 219 GLU A O 1
ATOM 1748 N N A LYS A 1 220 ? 23.017 35.622 38.284 0.50 25.65 220 LYS A N 1
ATOM 1749 N N B LYS A 1 220 ? 23.039 35.619 38.301 0.50 25.55 220 LYS A N 1
ATOM 1750 C CA A LYS A 1 220 ? 23.991 36.684 38.301 0.50 24.19 220 LYS A CA 1
ATOM 1751 C CA B LYS A 1 220 ? 24.026 36.675 38.295 0.50 24.43 220 LYS A CA 1
ATOM 1752 C C A LYS A 1 220 ? 25.184 36.316 39.175 0.50 28.46 220 LYS A C 1
ATOM 1753 C C B LYS A 1 220 ? 25.203 36.371 39.213 0.50 29.29 220 LYS A C 1
ATOM 1754 O O A LYS A 1 220 ? 26.354 36.547 38.803 0.50 28.71 220 LYS A O 1
ATOM 1755 O O B LYS A 1 220 ? 26.375 36.697 38.920 0.50 26.51 220 LYS A O 1
ATOM 1766 N N . TYR A 1 221 ? 24.903 35.754 40.356 1.00 23.66 221 TYR A N 1
ATOM 1767 C CA . TYR A 1 221 ? 25.923 35.352 41.255 1.00 26.81 221 TYR A CA 1
ATOM 1768 C C . TYR A 1 221 ? 26.927 34.393 40.606 1.00 24.92 221 TYR A C 1
ATOM 1769 O O . TYR A 1 221 ? 28.152 34.581 40.708 1.00 26.82 221 TYR A O 1
ATOM 1778 N N . LEU A 1 222 ? 26.405 33.394 39.917 1.00 23.16 222 LEU A N 1
ATOM 1779 C CA . LEU A 1 222 ? 27.286 32.419 39.277 1.00 26.98 222 LEU A CA 1
ATOM 1780 C C . LEU A 1 222 ? 28.074 33.052 38.128 1.00 26.84 222 LEU A C 1
ATOM 1781 O O . LEU A 1 222 ? 29.224 32.674 37.884 1.00 30.38 222 LEU A O 1
ATOM 1786 N N . SER A 1 223 ? 27.460 33.963 37.391 1.00 27.24 223 SER A N 1
ATOM 1787 C CA . SER A 1 223 ? 28.288 34.755 36.449 1.00 34.03 223 SER A CA 1
ATOM 1788 C C . SER A 1 223 ? 29.485 35.471 37.073 1.00 35.70 223 SER A C 1
ATOM 1789 O O . SER A 1 223 ? 30.620 35.416 36.506 1.00 31.68 223 SER A O 1
ATOM 1792 N N . ALA A 1 224 ? 29.263 36.145 38.203 1.00 31.34 224 ALA A N 1
ATOM 1793 C CA . ALA A 1 224 ? 30.360 36.767 38.934 1.00 37.11 224 ALA A CA 1
ATOM 1794 C C . ALA A 1 224 ? 31.416 35.758 39.319 1.00 37.16 224 ALA A C 1
ATOM 1795 O O . ALA A 1 224 ? 32.670 36.023 39.239 1.00 31.96 224 ALA A O 1
ATOM 1797 N N . LEU A 1 225 ? 30.945 34.604 39.804 1.00 26.33 225 LEU A N 1
ATOM 1798 C CA . LEU A 1 225 ? 31.905 33.576 40.218 1.00 30.42 225 LEU A CA 1
ATOM 1799 C C . LEU A 1 225 ? 32.691 33.050 39.051 1.00 25.81 225 LEU A C 1
ATOM 1800 O O . LEU A 1 225 ? 33.945 32.850 39.175 1.00 33.06 225 LEU A O 1
ATOM 1805 N N . ARG A 1 226 ? 32.050 32.898 37.882 1.00 26.42 226 ARG A N 1
ATOM 1806 C CA A ARG A 1 226 ? 32.772 32.455 36.681 0.50 33.33 226 ARG A CA 1
ATOM 1807 C CA B ARG A 1 226 ? 32.802 32.416 36.732 0.50 33.28 226 ARG A CA 1
ATOM 1808 C C . ARG A 1 226 ? 33.910 33.407 36.377 1.00 38.24 226 ARG A C 1
ATOM 1809 O O . ARG A 1 226 ? 35.050 32.991 36.041 1.00 29.78 226 ARG A O 1
ATOM 1824 N N . ALA A 1 227 ? 33.607 34.705 36.448 1.00 32.89 227 ALA A N 1
ATOM 1825 C CA . ALA A 1 227 ? 34.692 35.686 36.218 1.00 32.05 227 ALA A CA 1
ATOM 1826 C C . ALA A 1 227 ? 35.814 35.645 37.282 1.00 32.63 227 ALA A C 1
ATOM 1827 O O . ALA A 1 227 ? 36.994 35.857 36.966 1.00 31.83 227 ALA A O 1
ATOM 1829 N N . ILE A 1 228 ? 35.489 35.450 38.549 1.00 30.08 228 ILE A N 1
ATOM 1830 C CA . ILE A 1 228 ? 36.573 35.194 39.505 1.00 38.11 228 ILE A CA 1
ATOM 1831 C C . ILE A 1 228 ? 37.425 33.945 39.195 1.00 34.09 228 ILE A C 1
ATOM 1832 O O . ILE A 1 228 ? 38.656 34.013 39.234 1.00 43.71 228 ILE A O 1
ATOM 1837 N N A LYS A 1 229 ? 36.771 32.824 38.911 0.50 37.74 229 LYS A N 1
ATOM 1838 N N B LYS A 1 229 ? 36.802 32.818 38.888 0.50 37.77 229 LYS A N 1
ATOM 1839 C CA A LYS A 1 229 ? 37.464 31.560 38.610 0.50 41.15 229 LYS A CA 1
ATOM 1840 C CA B LYS A 1 229 ? 37.580 31.595 38.623 0.50 40.99 229 LYS A CA 1
ATOM 1841 C C A LYS A 1 229 ? 38.362 31.611 37.382 0.50 48.62 229 LYS A C 1
ATOM 1842 C C B LYS A 1 229 ? 38.341 31.563 37.327 0.50 49.32 229 LYS A C 1
ATOM 1843 O O A LYS A 1 229 ? 39.333 30.857 37.282 0.50 50.85 229 LYS A O 1
ATOM 1844 O O B LYS A 1 229 ? 39.178 30.685 37.109 0.50 49.61 229 LYS A O 1
ATOM 1855 N N . ALA A 1 230 ? 38.054 32.507 36.454 1.00 36.72 230 ALA A N 1
ATOM 1856 C CA . ALA A 1 230 ? 38.798 32.596 35.211 1.00 45.63 230 ALA A CA 1
ATOM 1857 C C . ALA A 1 230 ? 40.222 33.089 35.462 1.00 57.63 230 ALA A C 1
ATOM 1858 O O . ALA A 1 230 ? 41.031 33.107 34.550 1.00 53.74 230 ALA A O 1
ATOM 1860 N N . LEU A 1 231 ? 40.533 33.465 36.707 1.00 61.28 231 LEU A N 1
ATOM 1861 C CA . LEU A 1 231 ? 41.829 34.072 37.028 1.00 60.11 231 LEU A CA 1
ATOM 1862 C C . LEU A 1 231 ? 42.750 33.195 37.884 1.00 61.43 231 LEU A C 1
ATOM 1863 O O . LEU A 1 231 ? 42.299 32.362 38.673 1.00 66.21 231 LEU A O 1
ATOM 1868 N N . SER B 1 3 ? 15.583 -8.001 76.210 1.00 60.56 3 SER B N 1
ATOM 1869 C CA . SER B 1 3 ? 17.015 -8.283 76.090 1.00 63.75 3 SER B CA 1
ATOM 1870 C C . SER B 1 3 ? 17.311 -9.781 76.075 1.00 67.78 3 SER B C 1
ATOM 1871 O O . SER B 1 3 ? 17.667 -10.325 75.033 1.00 81.34 3 SER B O 1
ATOM 1874 N N . LYS B 1 4 ? 17.163 -10.451 77.215 1.00 58.55 4 LYS B N 1
ATOM 1875 C CA . LYS B 1 4 ? 17.475 -11.877 77.304 1.00 52.13 4 LYS B CA 1
ATOM 1876 C C . LYS B 1 4 ? 16.469 -12.727 76.514 1.00 44.64 4 LYS B C 1
ATOM 1877 O O . LYS B 1 4 ? 15.254 -12.482 76.549 1.00 37.65 4 LYS B O 1
ATOM 1883 N N . PHE B 1 5 ? 16.983 -13.710 75.781 1.00 42.84 5 PHE B N 1
ATOM 1884 C CA . PHE B 1 5 ? 16.135 -14.529 74.912 1.00 40.24 5 PHE B CA 1
ATOM 1885 C C . PHE B 1 5 ? 15.433 -15.591 75.707 1.00 36.33 5 PHE B C 1
ATOM 1886 O O . PHE B 1 5 ? 15.926 -16.064 76.712 1.00 42.49 5 PHE B O 1
ATOM 1894 N N . ILE B 1 6 ? 14.223 -15.894 75.269 1.00 36.82 6 ILE B N 1
ATOM 1895 C CA . ILE B 1 6 ? 13.430 -16.975 75.796 1.00 34.62 6 ILE B CA 1
ATOM 1896 C C . ILE B 1 6 ? 14.193 -18.314 75.760 1.00 41.39 6 ILE B C 1
ATOM 1897 O O . ILE B 1 6 ? 15.014 -18.556 74.888 1.00 34.66 6 ILE B O 1
ATOM 1902 N N . GLN B 1 7 ? 13.956 -19.185 76.732 1.00 36.05 7 GLN B N 1
ATOM 1903 C CA . GLN B 1 7 ? 14.815 -20.368 76.843 1.00 37.09 7 GLN B CA 1
ATOM 1904 C C . GLN B 1 7 ? 14.642 -21.421 75.750 1.00 49.29 7 GLN B C 1
ATOM 1905 O O . GLN B 1 7 ? 15.561 -22.198 75.478 1.00 53.81 7 GLN B O 1
ATOM 1911 N N . ASN B 1 8 ? 13.483 -21.439 75.109 1.00 45.05 8 ASN B N 1
ATOM 1912 C CA . ASN B 1 8 ? 13.239 -22.379 74.030 1.00 47.36 8 ASN B CA 1
ATOM 1913 C C . ASN B 1 8 ? 13.360 -21.662 72.681 1.00 40.95 8 ASN B C 1
ATOM 1914 O O . ASN B 1 8 ? 12.688 -22.028 71.733 1.00 42.87 8 ASN B O 1
ATOM 1919 N N . ALA B 1 9 ? 14.223 -20.650 72.621 1.00 34.97 9 ALA B N 1
ATOM 1920 C CA . ALA B 1 9 ? 14.363 -19.821 71.408 1.00 36.67 9 ALA B CA 1
ATOM 1921 C C . ALA B 1 9 ? 14.676 -20.673 70.155 1.00 37.45 9 ALA B C 1
ATOM 1922 O O . ALA B 1 9 ? 14.190 -20.394 69.084 1.00 33.10 9 ALA B O 1
ATOM 1924 N N . ALA B 1 10 ? 15.484 -21.721 70.298 1.00 43.19 10 ALA B N 1
ATOM 1925 C CA . ALA B 1 10 ? 15.868 -22.544 69.138 1.00 44.66 10 ALA B CA 1
ATOM 1926 C C . ALA B 1 10 ? 14.719 -23.332 68.528 1.00 45.00 10 ALA B C 1
ATOM 1927 O O . ALA B 1 10 ? 14.584 -23.424 67.297 1.00 39.75 10 ALA B O 1
ATOM 1929 N N A GLU B 1 11 ? 13.886 -23.891 69.398 0.50 38.87 11 GLU B N 1
ATOM 1930 N N B GLU B 1 11 ? 13.889 -23.936 69.381 0.50 38.90 11 GLU B N 1
ATOM 1931 C CA A GLU B 1 11 ? 12.713 -24.637 68.974 0.50 39.88 11 GLU B CA 1
ATOM 1932 C CA B GLU B 1 11 ? 12.691 -24.638 68.910 0.50 37.81 11 GLU B CA 1
ATOM 1933 C C A GLU B 1 11 ? 11.680 -23.721 68.316 0.50 33.89 11 GLU B C 1
ATOM 1934 C C B GLU B 1 11 ? 11.681 -23.699 68.277 0.50 34.05 11 GLU B C 1
ATOM 1935 O O A GLU B 1 11 ? 11.040 -24.070 67.293 0.50 40.48 11 GLU B O 1
ATOM 1936 O O B GLU B 1 11 ? 11.032 -24.021 67.253 0.50 40.75 11 GLU B O 1
ATOM 1947 N N . ILE B 1 12 ? 11.543 -22.528 68.893 1.00 37.03 12 ILE B N 1
ATOM 1948 C CA . ILE B 1 12 ? 10.591 -21.537 68.411 1.00 33.36 12 ILE B CA 1
ATOM 1949 C C . ILE B 1 12 ? 11.107 -21.102 67.037 1.00 28.68 12 ILE B C 1
ATOM 1950 O O . ILE B 1 12 ? 10.341 -20.992 66.064 1.00 35.27 12 ILE B O 1
ATOM 1955 N N . ALA B 1 13 ? 12.421 -20.914 66.942 1.00 26.34 13 ALA B N 1
ATOM 1956 C CA . ALA B 1 13 ? 12.989 -20.473 65.654 1.00 29.79 13 ALA B CA 1
ATOM 1957 C C . ALA B 1 13 ? 12.775 -21.478 64.556 1.00 31.33 13 ALA B C 1
ATOM 1958 O O . ALA B 1 13 ? 12.374 -21.124 63.430 1.00 30.36 13 ALA B O 1
ATOM 1960 N N . LYS B 1 14 ? 13.066 -22.733 64.869 1.00 30.99 14 LYS B N 1
ATOM 1961 C CA . LYS B 1 14 ? 12.919 -23.745 63.851 1.00 41.01 14 LYS B CA 1
ATOM 1962 C C . LYS B 1 14 ? 11.454 -23.775 63.405 1.00 41.44 14 LYS B C 1
ATOM 1963 O O . LYS B 1 14 ? 11.176 -23.744 62.204 1.00 35.48 14 LYS B O 1
ATOM 1969 N N A LYS B 1 15 ? 10.535 -23.813 64.368 0.50 36.81 15 LYS B N 1
ATOM 1970 N N B LYS B 1 15 ? 10.523 -23.797 64.352 0.50 36.45 15 LYS B N 1
ATOM 1971 C CA A LYS B 1 15 ? 9.103 -23.832 64.072 0.50 37.88 15 LYS B CA 1
ATOM 1972 C CA B LYS B 1 15 ? 9.105 -23.851 64.008 0.50 37.50 15 LYS B CA 1
ATOM 1973 C C A LYS B 1 15 ? 8.669 -22.643 63.212 0.50 37.07 15 LYS B C 1
ATOM 1974 C C B LYS B 1 15 ? 8.647 -22.632 63.206 0.50 36.84 15 LYS B C 1
ATOM 1975 O O A LYS B 1 15 ? 7.906 -22.801 62.265 0.50 37.16 15 LYS B O 1
ATOM 1976 O O B LYS B 1 15 ? 7.840 -22.754 62.289 0.50 37.63 15 LYS B O 1
ATOM 1987 N N . ALA B 1 16 ? 9.159 -21.454 63.558 1.00 32.14 16 ALA B N 1
ATOM 1988 C CA . ALA B 1 16 ? 8.794 -20.246 62.857 1.00 28.25 16 ALA B CA 1
ATOM 1989 C C . ALA B 1 16 ? 9.292 -20.275 61.402 1.00 27.65 16 ALA B C 1
ATOM 1990 O O . ALA B 1 16 ? 8.491 -19.957 60.480 1.00 32.34 16 ALA B O 1
ATOM 1992 N N . MET B 1 17 ? 10.570 -20.595 61.190 1.00 26.97 17 MET B N 1
ATOM 1993 C CA . MET B 1 17 ? 11.075 -20.539 59.812 1.00 25.71 17 MET B CA 1
ATOM 1994 C C . MET B 1 17 ? 10.470 -21.716 59.020 1.00 32.08 17 MET B C 1
ATOM 1995 O O . MET B 1 17 ? 10.232 -21.566 57.809 1.00 33.83 17 MET B O 1
ATOM 2000 N N . ASP B 1 18 ? 10.203 -22.855 59.663 1.00 37.35 18 ASP B N 1
ATOM 2001 C CA . ASP B 1 18 ? 9.524 -23.939 58.928 1.00 35.22 18 ASP B CA 1
ATOM 2002 C C . ASP B 1 18 ? 8.188 -23.495 58.349 1.00 40.53 18 ASP B C 1
ATOM 2003 O O . ASP B 1 18 ? 7.773 -24.012 57.317 1.00 50.22 18 ASP B O 1
ATOM 2008 N N . SER B 1 19 ? 7.526 -22.523 58.985 1.00 42.82 19 SER B N 1
ATOM 2009 C CA . SER B 1 19 ? 6.277 -21.982 58.476 1.00 45.10 19 SER B CA 1
ATOM 2010 C C . SER B 1 19 ? 6.481 -20.880 57.446 1.00 51.92 19 SER B C 1
ATOM 2011 O O . SER B 1 19 ? 5.506 -20.366 56.895 1.00 44.85 19 SER B O 1
ATOM 2014 N N . VAL B 1 20 ? 7.729 -20.498 57.198 1.00 37.90 20 VAL B N 1
ATOM 2015 C CA . VAL B 1 20 ? 7.999 -19.420 56.251 1.00 36.81 20 VAL B CA 1
ATOM 2016 C C . VAL B 1 20 ? 8.803 -19.936 55.059 1.00 45.24 20 VAL B C 1
ATOM 2017 O O . VAL B 1 20 ? 8.415 -19.720 53.912 1.00 47.18 20 VAL B O 1
ATOM 2021 N N . ASP B 1 21 ? 9.929 -20.599 55.335 1.00 33.71 21 ASP B N 1
ATOM 2022 C CA . ASP B 1 21 ? 10.794 -21.166 54.278 1.00 37.88 21 ASP B CA 1
ATOM 2023 C C . ASP B 1 21 ? 11.703 -22.178 54.929 1.00 32.01 21 ASP B C 1
ATOM 2024 O O . ASP B 1 21 ? 12.738 -21.821 55.487 1.00 32.39 21 ASP B O 1
ATOM 2029 N N . PRO B 1 22 ? 11.327 -23.469 54.878 1.00 34.09 22 PRO B N 1
ATOM 2030 C CA . PRO B 1 22 ? 12.081 -24.510 55.574 1.00 37.20 22 PRO B CA 1
ATOM 2031 C C . PRO B 1 22 ? 13.530 -24.618 55.154 1.00 31.64 22 PRO B C 1
ATOM 2032 O O . PRO B 1 22 ? 14.358 -24.924 55.999 1.00 37.54 22 PRO B O 1
ATOM 2036 N N . SER B 1 23 ? 13.851 -24.310 53.896 1.00 38.80 23 SER B N 1
ATOM 2037 C CA . SER B 1 23 ? 15.242 -24.361 53.452 1.00 41.65 23 SER B CA 1
ATOM 2038 C C . SER B 1 23 ? 16.127 -23.356 54.220 1.00 37.20 23 SER B C 1
ATOM 2039 O O . SER B 1 23 ? 17.349 -23.499 54.239 1.00 35.46 23 SER B O 1
ATOM 2042 N N . LEU B 1 24 ? 15.521 -22.372 54.892 1.00 29.54 24 LEU B N 1
ATOM 2043 C CA . LEU B 1 24 ? 16.303 -21.417 55.695 1.00 26.70 24 LEU B CA 1
ATOM 2044 C C . LEU B 1 24 ? 16.285 -21.730 57.196 1.00 30.49 24 LEU B C 1
ATOM 2045 O O . LEU B 1 24 ? 16.915 -21.003 57.987 1.00 26.40 24 LEU B O 1
ATOM 2050 N N . SER B 1 25 ? 15.618 -22.794 57.608 1.00 30.61 25 SER B N 1
ATOM 2051 C CA . SER B 1 25 ? 15.439 -22.989 59.079 1.00 31.71 25 SER B CA 1
ATOM 2052 C C . SER B 1 25 ? 16.714 -23.242 59.835 1.00 34.25 25 SER B C 1
ATOM 2053 O O . SER B 1 25 ? 16.905 -22.702 60.939 1.00 35.35 25 SER B O 1
ATOM 2056 N N . GLU B 1 26 ? 17.629 -23.999 59.247 1.00 34.98 26 GLU B N 1
ATOM 2057 C CA . GLU B 1 26 ? 18.861 -24.279 59.938 1.00 38.26 26 GLU B CA 1
ATOM 2058 C C . GLU B 1 26 ? 19.696 -23.006 60.098 1.00 31.32 26 GLU B C 1
ATOM 2059 O O . GLU B 1 26 ? 20.198 -22.734 61.187 1.00 32.27 26 GLU B O 1
ATOM 2065 N N . LYS B 1 27 ? 19.785 -22.201 59.034 1.00 26.60 27 LYS B N 1
ATOM 2066 C CA . LYS B 1 27 ? 20.500 -20.939 59.086 1.00 25.15 27 LYS B CA 1
ATOM 2067 C C . LYS B 1 27 ? 19.864 -19.999 60.107 1.00 29.23 27 LYS B C 1
ATOM 2068 O O . LYS B 1 27 ? 20.567 -19.362 60.881 1.00 28.07 27 LYS B O 1
ATOM 2074 N N . PHE B 1 28 ? 18.539 -19.880 60.055 1.00 26.10 28 PHE B N 1
ATOM 2075 C CA . PHE B 1 28 ? 17.846 -18.956 60.932 1.00 26.13 28 PHE B CA 1
ATOM 2076 C C . PHE B 1 28 ? 18.012 -19.387 62.367 1.00 28.25 28 PHE B C 1
ATOM 2077 O O . PHE B 1 28 ? 18.232 -18.554 63.277 1.00 28.21 28 PHE B O 1
ATOM 2085 N N . THR B 1 29 ? 17.998 -20.692 62.575 1.00 27.49 29 THR B N 1
ATOM 2086 C CA . THR B 1 29 ? 18.135 -21.208 63.941 1.00 26.99 29 THR B CA 1
ATOM 2087 C C . THR B 1 29 ? 19.538 -20.842 64.500 1.00 31.59 29 THR B C 1
ATOM 2088 O O . THR B 1 29 ? 19.670 -20.417 65.659 1.00 31.07 29 THR B O 1
ATOM 2092 N N . ILE B 1 30 ? 20.571 -20.930 63.661 1.00 32.20 30 ILE B N 1
ATOM 2093 C CA . ILE B 1 30 ? 21.905 -20.600 64.097 1.00 28.61 30 ILE B CA 1
ATOM 2094 C C . ILE B 1 30 ? 22.017 -19.109 64.421 1.00 28.82 30 ILE B C 1
ATOM 2095 O O . ILE B 1 30 ? 22.628 -18.727 65.435 1.00 29.98 30 ILE B O 1
ATOM 2100 N N . VAL B 1 31 ? 21.352 -18.259 63.662 1.00 25.14 31 VAL B N 1
ATOM 2101 C CA . VAL B 1 31 ? 21.381 -16.834 63.957 1.00 23.09 31 VAL B CA 1
ATOM 2102 C C . VAL B 1 31 ? 20.700 -16.559 65.334 1.00 25.29 31 VAL B C 1
ATOM 2103 O O . VAL B 1 31 ? 21.186 -15.701 66.122 1.00 28.73 31 VAL B O 1
ATOM 2107 N N . ILE B 1 32 ? 19.595 -17.267 65.590 1.00 24.28 32 ILE B N 1
ATOM 2108 C CA . ILE B 1 32 ? 18.903 -17.082 66.863 1.00 21.40 32 ILE B CA 1
ATOM 2109 C C . ILE B 1 32 ? 19.810 -17.575 68.004 1.00 30.25 32 ILE B C 1
ATOM 2110 O O . ILE B 1 32 ? 19.799 -16.962 69.091 1.00 30.39 32 ILE B O 1
ATOM 2115 N N A ARG B 1 33 ? 20.529 -18.681 67.788 0.50 28.79 33 ARG B N 1
ATOM 2116 N N B ARG B 1 33 ? 20.557 -18.659 67.810 0.50 29.62 33 ARG B N 1
ATOM 2117 C CA A ARG B 1 33 ? 21.538 -19.142 68.757 0.50 33.97 33 ARG B CA 1
ATOM 2118 C CA B ARG B 1 33 ? 21.517 -19.071 68.842 0.50 31.59 33 ARG B CA 1
ATOM 2119 C C A ARG B 1 33 ? 22.586 -18.055 69.047 0.50 33.57 33 ARG B C 1
ATOM 2120 C C B ARG B 1 33 ? 22.576 -17.993 69.075 0.50 33.79 33 ARG B C 1
ATOM 2121 O O A ARG B 1 33 ? 22.922 -17.797 70.195 0.50 34.38 33 ARG B O 1
ATOM 2122 O O B ARG B 1 33 ? 22.913 -17.672 70.210 0.50 33.69 33 ARG B O 1
ATOM 2137 N N . PHE B 1 34 ? 23.094 -17.422 67.992 1.00 29.67 34 PHE B N 1
ATOM 2138 C CA . PHE B 1 34 ? 24.074 -16.345 68.110 1.00 26.14 34 PHE B CA 1
ATOM 2139 C C . PHE B 1 34 ? 23.532 -15.212 68.968 1.00 37.55 34 PHE B C 1
ATOM 2140 O O . PHE B 1 34 ? 24.207 -14.731 69.899 1.00 33.72 34 PHE B O 1
ATOM 2148 N N . LEU B 1 35 ? 22.283 -14.824 68.714 1.00 31.12 35 LEU B N 1
ATOM 2149 C CA . LEU B 1 35 ? 21.692 -13.704 69.420 1.00 29.12 35 LEU B CA 1
ATOM 2150 C C . LEU B 1 35 ? 21.377 -14.094 70.865 1.00 29.24 35 LEU B C 1
ATOM 2151 O O . LEU B 1 35 ? 21.424 -13.255 71.752 1.00 35.21 35 LEU B O 1
ATOM 2156 N N . THR B 1 36 ? 21.023 -15.362 71.081 1.00 31.14 36 THR B N 1
ATOM 2157 C CA . THR B 1 36 ? 20.788 -15.856 72.442 1.00 32.96 36 THR B CA 1
ATOM 2158 C C . THR B 1 36 ? 22.052 -15.632 73.267 1.00 42.18 36 THR B C 1
ATOM 2159 O O . THR B 1 36 ? 22.003 -15.153 74.412 1.00 34.99 36 THR B O 1
ATOM 2163 N N . ASP B 1 37 ? 23.190 -15.969 72.674 1.00 33.07 37 ASP B N 1
ATOM 2164 C CA . ASP B 1 37 ? 24.492 -15.799 73.355 1.00 39.29 37 ASP B CA 1
ATOM 2165 C C . ASP B 1 37 ? 24.909 -14.331 73.425 1.00 43.98 37 ASP B C 1
ATOM 2166 O O . ASP B 1 37 ? 25.595 -13.911 74.359 1.00 49.19 37 ASP B O 1
ATOM 2171 N N . ASN B 1 38 ? 24.512 -13.567 72.409 1.00 31.61 38 ASN B N 1
ATOM 2172 C CA . ASN B 1 38 ? 24.868 -12.159 72.242 1.00 35.67 38 ASN B CA 1
ATOM 2173 C C . ASN B 1 38 ? 23.664 -11.239 72.085 1.00 37.11 38 ASN B C 1
ATOM 2174 O O . ASN B 1 38 ? 23.440 -10.625 71.031 1.00 38.35 38 ASN B O 1
ATOM 2179 N N . PRO B 1 39 ? 22.880 -11.117 73.157 1.00 35.96 39 PRO B N 1
ATOM 2180 C CA . PRO B 1 39 ? 21.564 -10.475 72.982 1.00 46.11 39 PRO B CA 1
ATOM 2181 C C . PRO B 1 39 ? 21.644 -9.005 72.639 1.00 44.44 39 PRO B C 1
ATOM 2182 O O . PRO B 1 39 ? 20.741 -8.451 72.012 1.00 44.61 39 PRO B O 1
ATOM 2186 N N . ASP B 1 40 ? 22.744 -8.369 73.028 1.00 46.91 40 ASP B N 1
ATOM 2187 C CA . ASP B 1 40 ? 22.911 -6.968 72.714 1.00 47.80 40 ASP B CA 1
ATOM 2188 C C . ASP B 1 40 ? 23.163 -6.745 71.241 1.00 48.29 40 ASP B C 1
ATOM 2189 O O . ASP B 1 40 ? 23.078 -5.618 70.761 1.00 55.76 40 ASP B O 1
ATOM 2194 N N . ALA B 1 41 ? 23.447 -7.818 70.512 1.00 40.23 41 ALA B N 1
ATOM 2195 C CA . ALA B 1 41 ? 23.582 -7.732 69.058 1.00 37.81 41 ALA B CA 1
ATOM 2196 C C . ALA B 1 41 ? 22.257 -7.739 68.311 1.00 43.44 41 ALA B C 1
ATOM 2197 O O . ALA B 1 41 ? 22.228 -7.463 67.117 1.00 42.54 41 ALA B O 1
ATOM 2199 N N . ALA B 1 42 ? 21.178 -8.073 69.006 1.00 46.02 42 ALA B N 1
ATOM 2200 C CA . ALA B 1 42 ? 19.845 -8.109 68.408 1.00 43.73 42 ALA B CA 1
ATOM 2201 C C . ALA B 1 42 ? 19.324 -6.701 68.209 1.00 52.40 42 ALA B C 1
ATOM 2202 O O . ALA B 1 42 ? 19.477 -5.835 69.061 1.00 52.55 42 ALA B O 1
ATOM 2204 N N . SER B 1 43 ? 18.698 -6.469 67.076 1.00 44.79 43 SER B N 1
ATOM 2205 C CA . SER B 1 43 ? 18.223 -5.143 66.754 1.00 53.14 43 SER B CA 1
ATOM 2206 C C . SER B 1 43 ? 16.726 -5.115 66.964 1.00 60.28 43 SER B C 1
ATOM 2207 O O . SER B 1 43 ? 16.053 -6.128 66.773 1.00 51.50 43 SER B O 1
ATOM 2210 N N . ALA B 1 44 ? 16.214 -3.959 67.365 1.00 56.34 44 ALA B N 1
ATOM 2211 C CA . ALA B 1 44 ? 14.775 -3.751 67.452 1.00 59.84 44 ALA B CA 1
ATOM 2212 C C . ALA B 1 44 ? 14.132 -3.981 66.085 1.00 62.82 44 ALA B C 1
ATOM 2213 O O . ALA B 1 44 ? 14.700 -3.625 65.046 1.00 72.53 44 ALA B O 1
ATOM 2215 N N . LEU B 1 45 ? 12.961 -4.605 66.093 1.00 71.93 45 LEU B N 1
ATOM 2216 C CA . LEU B 1 45 ? 12.189 -4.871 64.879 1.00 68.06 45 LEU B CA 1
ATOM 2217 C C . LEU B 1 45 ? 10.988 -3.933 64.780 1.00 65.28 45 LEU B C 1
ATOM 2218 O O . LEU B 1 45 ? 11.103 -2.815 64.272 1.00 68.08 45 LEU B O 1
ATOM 2223 N N . ARG B 1 50 ? 5.386 -3.360 67.835 1.00 81.32 50 ARG B N 1
ATOM 2224 C CA . ARG B 1 50 ? 6.389 -4.385 67.576 1.00 73.33 50 ARG B CA 1
ATOM 2225 C C . ARG B 1 50 ? 6.804 -5.051 68.884 1.00 78.80 50 ARG B C 1
ATOM 2226 O O . ARG B 1 50 ? 6.768 -4.430 69.943 1.00 81.15 50 ARG B O 1
ATOM 2228 N N . SER B 1 51 ? 7.210 -6.313 68.804 1.00 78.37 51 SER B N 1
ATOM 2229 C CA . SER B 1 51 ? 7.444 -7.124 69.996 1.00 70.25 51 SER B CA 1
ATOM 2230 C C . SER B 1 51 ? 8.830 -6.907 70.595 1.00 64.77 51 SER B C 1
ATOM 2231 O O . SER B 1 51 ? 9.714 -6.312 69.971 1.00 65.62 51 SER B O 1
ATOM 2234 N N . ILE B 1 52 ? 9.007 -7.416 71.808 1.00 60.80 52 ILE B N 1
ATOM 2235 C CA . ILE B 1 52 ? 10.223 -7.213 72.580 1.00 59.06 52 ILE B CA 1
ATOM 2236 C C . ILE B 1 52 ? 11.313 -8.213 72.178 1.00 44.12 52 ILE B C 1
ATOM 2237 O O . ILE B 1 52 ? 11.049 -9.405 72.060 1.00 37.62 52 ILE B O 1
ATOM 2242 N N . VAL B 1 53 ? 12.531 -7.729 72.037 1.00 40.34 53 VAL B N 1
ATOM 2243 C CA . VAL B 1 53 ? 13.639 -8.614 71.678 1.00 39.16 53 VAL B CA 1
ATOM 2244 C C . VAL B 1 53 ? 13.745 -9.811 72.629 1.00 43.93 53 VAL B C 1
ATOM 2245 O O . VAL B 1 53 ? 13.644 -9.659 73.838 1.00 42.54 53 VAL B O 1
ATOM 2249 N N . GLY B 1 54 ? 13.953 -10.999 72.061 1.00 33.25 54 GLY B N 1
ATOM 2250 C CA . GLY B 1 54 ? 14.059 -12.215 72.853 1.00 34.55 54 GLY B CA 1
ATOM 2251 C C . GLY B 1 54 ? 12.782 -12.990 73.089 1.00 35.56 54 GLY B C 1
ATOM 2252 O O . GLY B 1 54 ? 12.864 -14.139 73.533 1.00 36.68 54 GLY B O 1
ATOM 2253 N N . THR B 1 55 ? 11.622 -12.381 72.789 1.00 33.30 55 THR B N 1
ATOM 2254 C CA . THR B 1 55 ? 10.338 -13.034 72.976 1.00 29.78 55 THR B CA 1
ATOM 2255 C C . THR B 1 55 ? 9.982 -13.931 71.819 1.00 31.51 55 THR B C 1
ATOM 2256 O O . THR B 1 55 ? 10.542 -13.814 70.745 1.00 34.41 55 THR B O 1
ATOM 2260 N N . GLU B 1 56 ? 9.044 -14.828 72.068 1.00 33.98 56 GLU B N 1
ATOM 2261 C CA . GLU B 1 56 ? 8.517 -15.681 71.034 1.00 42.15 56 GLU B CA 1
ATOM 2262 C C . GLU B 1 56 ? 8.010 -14.837 69.881 1.00 38.58 56 GLU B C 1
ATOM 2263 O O . GLU B 1 56 ? 8.312 -15.114 68.716 1.00 32.36 56 GLU B O 1
ATOM 2269 N N . GLU B 1 57 ? 7.201 -13.817 70.181 1.00 33.41 57 GLU B N 1
ATOM 2270 C CA . GLU B 1 57 ? 6.670 -13.033 69.051 1.00 35.64 57 GLU B CA 1
ATOM 2271 C C . GLU B 1 57 ? 7.787 -12.353 68.233 1.00 38.92 57 GLU B C 1
ATOM 2272 O O . GLU B 1 57 ? 7.694 -12.188 66.976 1.00 36.76 57 GLU B O 1
ATOM 2278 N N . TYR B 1 58 ? 8.845 -11.953 68.925 1.00 32.35 58 TYR B N 1
ATOM 2279 C CA . TYR B 1 58 ? 10.011 -11.379 68.245 1.00 32.66 58 TYR B CA 1
ATOM 2280 C C . TYR B 1 58 ? 10.663 -12.387 67.271 1.00 29.20 58 TYR B C 1
ATOM 2281 O O . TYR B 1 58 ? 11.067 -12.049 66.133 1.00 28.56 58 TYR B O 1
ATOM 2290 N N . ILE B 1 59 ? 10.798 -13.619 67.728 1.00 28.67 59 ILE B N 1
ATOM 2291 C CA . ILE B 1 59 ? 11.457 -14.647 66.929 1.00 25.18 59 ILE B CA 1
ATOM 2292 C C . ILE B 1 59 ? 10.614 -14.924 65.685 1.00 30.76 59 ILE B C 1
ATOM 2293 O O . ILE B 1 59 ? 11.093 -14.982 64.524 1.00 28.20 59 ILE B O 1
ATOM 2298 N N . ILE B 1 60 ? 9.309 -14.993 65.915 1.00 29.18 60 ILE B N 1
ATOM 2299 C CA . ILE B 1 60 ? 8.437 -15.262 64.797 1.00 28.14 60 ILE B CA 1
ATOM 2300 C C . ILE B 1 60 ? 8.488 -14.142 63.797 1.00 26.97 60 ILE B C 1
ATOM 2301 O O . ILE B 1 60 ? 8.560 -14.376 62.547 1.00 31.64 60 ILE B O 1
ATOM 2306 N N . ALA B 1 61 ? 8.462 -12.900 64.269 1.00 27.43 61 ALA B N 1
ATOM 2307 C CA . ALA B 1 61 ? 8.558 -11.777 63.333 1.00 29.42 61 ALA B CA 1
ATOM 2308 C C . ALA B 1 61 ? 9.908 -11.766 62.570 1.00 30.51 61 ALA B C 1
ATOM 2309 O O . ALA B 1 61 ? 10.039 -11.434 61.347 1.00 32.20 61 ALA B O 1
ATOM 2311 N N . SER B 1 62 ? 10.942 -12.122 63.320 1.00 27.51 62 SER B N 1
ATOM 2312 C CA . SER B 1 62 ? 12.284 -12.161 62.746 1.00 27.39 62 SER B CA 1
ATOM 2313 C C . SER B 1 62 ? 12.394 -13.190 61.621 1.00 25.13 62 SER B C 1
ATOM 2314 O O . SER B 1 62 ? 13.170 -12.968 60.689 1.00 27.76 62 SER B O 1
ATOM 2317 N N . ALA B 1 63 ? 11.686 -14.309 61.713 1.00 28.39 63 ALA B N 1
ATOM 2318 C CA . ALA B 1 63 ? 11.785 -15.284 60.605 1.00 25.15 63 ALA B CA 1
ATOM 2319 C C . ALA B 1 63 ? 11.305 -14.679 59.261 1.00 30.54 63 ALA B C 1
ATOM 2320 O O . ALA B 1 63 ? 11.948 -14.860 58.202 1.00 27.95 63 ALA B O 1
ATOM 2322 N N . THR B 1 64 ? 10.214 -13.921 59.310 1.00 31.38 64 THR B N 1
ATOM 2323 C CA . THR B 1 64 ? 9.763 -13.218 58.103 1.00 29.60 64 THR B CA 1
ATOM 2324 C C . THR B 1 64 ? 10.779 -12.191 57.632 1.00 26.03 64 THR B C 1
ATOM 2325 O O . THR B 1 64 ? 11.104 -12.121 56.419 1.00 30.37 64 THR B O 1
ATOM 2329 N N A ASN B 1 65 ? 11.273 -11.390 58.576 0.50 29.99 65 ASN B N 1
ATOM 2330 N N B ASN B 1 65 ? 11.286 -11.369 58.546 0.50 29.12 65 ASN B N 1
ATOM 2331 C CA A ASN B 1 65 ? 12.311 -10.401 58.302 0.50 26.29 65 ASN B CA 1
ATOM 2332 C CA B ASN B 1 65 ? 12.300 -10.404 58.139 0.50 28.36 65 ASN B CA 1
ATOM 2333 C C A ASN B 1 65 ? 13.576 -10.995 57.651 0.50 27.95 65 ASN B C 1
ATOM 2334 C C B ASN B 1 65 ? 13.572 -11.037 57.577 0.50 29.34 65 ASN B C 1
ATOM 2335 O O A ASN B 1 65 ? 14.079 -10.492 56.620 0.50 28.34 65 ASN B O 1
ATOM 2336 O O B ASN B 1 65 ? 14.102 -10.580 56.547 0.50 28.14 65 ASN B O 1
ATOM 2345 N N . PHE B 1 66 ? 14.029 -12.116 58.205 1.00 26.37 66 PHE B N 1
ATOM 2346 C CA . PHE B 1 66 ? 15.205 -12.804 57.739 1.00 24.39 66 PHE B CA 1
ATOM 2347 C C . PHE B 1 66 ? 14.990 -13.285 56.316 1.00 25.88 66 PHE B C 1
ATOM 2348 O O . PHE B 1 66 ? 15.896 -13.183 55.472 1.00 26.13 66 PHE B O 1
ATOM 2356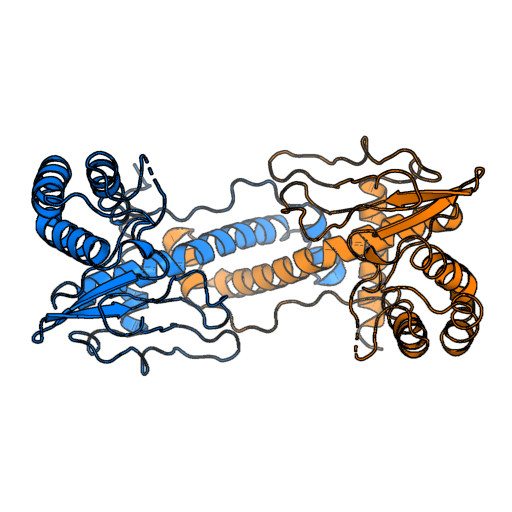 N N A LYS B 1 67 ? 13.815 -13.872 56.087 0.50 24.86 67 LYS B N 1
ATOM 2357 N N B LYS B 1 67 ? 13.826 -13.878 56.071 0.50 25.06 67 LYS B N 1
ATOM 2358 C CA A LYS B 1 67 ? 13.483 -14.445 54.784 0.50 26.83 67 LYS B CA 1
ATOM 2359 C CA B LYS B 1 67 ? 13.572 -14.446 54.754 0.50 25.26 67 LYS B CA 1
ATOM 2360 C C A LYS B 1 67 ? 13.355 -13.366 53.728 0.50 28.94 67 LYS B C 1
ATOM 2361 C C B LYS B 1 67 ? 13.409 -13.332 53.728 0.50 28.87 67 LYS B C 1
ATOM 2362 O O A LYS B 1 67 ? 13.876 -13.504 52.602 0.50 28.42 67 LYS B O 1
ATOM 2363 O O B LYS B 1 67 ? 13.978 -13.405 52.620 0.50 27.79 67 LYS B O 1
ATOM 2374 N N . LYS B 1 68 ? 12.650 -12.298 54.084 1.00 27.16 68 LYS B N 1
ATOM 2375 C CA . LYS B 1 68 ? 12.371 -11.220 53.134 1.00 32.57 68 LYS B CA 1
ATOM 2376 C C . LYS B 1 68 ? 13.663 -10.516 52.715 1.00 34.02 68 LYS B C 1
ATOM 2377 O O . LYS B 1 68 ? 13.781 -10.099 51.546 1.00 30.65 68 LYS B O 1
ATOM 2383 N N . GLY B 1 69 ? 14.621 -10.405 53.643 1.00 27.94 69 GLY B N 1
ATOM 2384 C CA . GLY B 1 69 ? 15.991 -10.003 53.377 1.00 27.58 69 GLY B CA 1
ATOM 2385 C C . GLY B 1 69 ? 16.720 -10.682 52.221 1.00 27.85 69 GLY B C 1
ATOM 2386 O O . GLY B 1 69 ? 17.494 -10.058 51.481 1.00 31.03 69 GLY B O 1
ATOM 2387 N N . ARG B 1 70 ? 16.421 -11.948 52.004 1.00 25.69 70 ARG B N 1
ATOM 2388 C CA . ARG B 1 70 ? 16.995 -12.693 50.872 1.00 25.57 70 ARG B CA 1
ATOM 2389 C C . ARG B 1 70 ? 16.297 -12.509 49.544 1.00 30.74 70 ARG B C 1
ATOM 2390 O O . ARG B 1 70 ? 16.881 -12.769 48.529 1.00 30.82 70 ARG B O 1
ATOM 2398 N N . ASP B 1 71 ? 15.056 -12.028 49.544 1.00 30.58 71 ASP B N 1
ATOM 2399 C CA . ASP B 1 71 ? 14.320 -11.895 48.284 1.00 25.62 71 ASP B CA 1
ATOM 2400 C C . ASP B 1 71 ? 14.959 -10.753 47.515 1.00 29.21 71 ASP B C 1
ATOM 2401 O O . ASP B 1 71 ? 15.425 -9.778 48.094 1.00 30.40 71 ASP B O 1
ATOM 2406 N N . PRO B 1 72 ? 14.944 -10.870 46.197 1.00 30.77 72 PRO B N 1
ATOM 2407 C CA . PRO B 1 72 ? 15.584 -9.808 45.398 1.00 38.73 72 PRO B CA 1
ATOM 2408 C C . PRO B 1 72 ? 15.010 -8.404 45.659 1.00 44.99 72 PRO B C 1
ATOM 2409 O O . PRO B 1 72 ? 13.796 -8.271 45.704 1.00 52.00 72 PRO B O 1
ATOM 2413 N N . ARG B 1 73 ? 15.871 -7.403 45.886 1.00 52.77 73 ARG B N 1
ATOM 2414 C CA . ARG B 1 73 ? 15.442 -6.012 46.140 1.00 47.97 73 ARG B CA 1
ATOM 2415 C C . ARG B 1 73 ? 15.797 -5.178 44.900 1.00 51.59 73 ARG B C 1
ATOM 2416 O O . ARG B 1 73 ? 16.958 -5.124 44.500 1.00 41.75 73 ARG B O 1
ATOM 2424 N N A THR B 1 74 ? 14.781 -4.550 44.311 0.50 50.97 74 THR B N 1
ATOM 2425 N N B THR B 1 74 ? 14.795 -4.532 44.316 0.50 50.98 74 THR B N 1
ATOM 2426 C CA A THR B 1 74 ? 14.920 -3.750 43.089 0.50 51.62 74 THR B CA 1
ATOM 2427 C CA B THR B 1 74 ? 14.967 -3.786 43.069 0.50 51.74 74 THR B CA 1
ATOM 2428 C C A THR B 1 74 ? 15.626 -2.405 43.344 0.50 46.85 74 THR B C 1
ATOM 2429 C C B THR B 1 74 ? 15.611 -2.418 43.317 0.50 46.99 74 THR B C 1
ATOM 2430 O O A THR B 1 74 ? 15.342 -1.727 44.329 0.50 40.18 74 THR B O 1
ATOM 2431 O O B THR B 1 74 ? 15.255 -1.725 44.266 0.50 40.18 74 THR B O 1
ATOM 2438 N N . PRO B 1 75 ? 16.580 -2.025 42.481 1.00 48.14 75 PRO B N 1
ATOM 2439 C CA . PRO B 1 75 ? 17.099 -0.659 42.629 1.00 38.40 75 PRO B CA 1
ATOM 2440 C C . PRO B 1 75 ? 15.983 0.348 42.347 1.00 35.91 75 PRO B C 1
ATOM 2441 O O . PRO B 1 75 ? 15.115 0.063 41.526 1.00 37.82 75 PRO B O 1
ATOM 2445 N N . LEU B 1 76 ? 16.001 1.505 42.985 1.00 45.06 76 LEU B N 1
ATOM 2446 C CA . LEU B 1 76 ? 14.868 2.424 42.853 1.00 54.57 76 LEU B CA 1
ATOM 2447 C C . LEU B 1 76 ? 15.390 3.839 42.977 1.00 44.98 76 LEU B C 1
ATOM 2448 O O . LEU B 1 76 ? 15.948 4.189 44.009 1.00 53.93 76 LEU B O 1
ATOM 2453 N N . PRO B 1 77 ? 15.229 4.651 41.923 1.00 42.24 77 PRO B N 1
ATOM 2454 C CA . PRO B 1 77 ? 15.620 6.052 42.141 1.00 41.18 77 PRO B CA 1
ATOM 2455 C C . PRO B 1 77 ? 14.772 6.717 43.216 1.00 46.18 77 PRO B C 1
ATOM 2456 O O . PRO B 1 77 ? 13.690 6.209 43.539 1.00 40.54 77 PRO B O 1
ATOM 2460 N N . PRO B 1 78 ? 15.243 7.848 43.760 1.00 52.41 78 PRO B N 1
ATOM 2461 C CA . PRO B 1 78 ? 14.414 8.613 44.698 1.00 51.71 78 PRO B CA 1
ATOM 2462 C C . PRO B 1 78 ? 13.031 8.952 44.113 1.00 40.38 78 PRO B C 1
ATOM 2463 O O . PRO B 1 78 ? 12.882 9.127 42.909 1.00 43.88 78 PRO B O 1
ATOM 2467 N N . SER B 1 79 ? 12.026 8.984 44.964 1.00 49.14 79 SER B N 1
ATOM 2468 C CA . SER B 1 79 ? 10.711 9.462 44.573 1.00 60.81 79 SER B CA 1
ATOM 2469 C C . SER B 1 79 ? 10.527 10.858 45.166 1.00 58.84 79 SER B C 1
ATOM 2470 O O . SER B 1 79 ? 9.641 11.099 45.986 1.00 67.64 79 SER B O 1
ATOM 2473 N N . THR B 1 80 ? 11.415 11.754 44.780 1.00 41.36 80 THR B N 1
ATOM 2474 C CA . THR B 1 80 ? 11.329 13.150 45.196 1.00 46.60 80 THR B CA 1
ATOM 2475 C C . THR B 1 80 ? 11.316 13.999 43.955 1.00 43.95 80 THR B C 1
ATOM 2476 O O . THR B 1 80 ? 11.692 13.556 42.885 1.00 49.65 80 THR B O 1
ATOM 2480 N N . ILE B 1 81 ? 10.868 15.227 44.108 1.00 40.49 81 ILE B N 1
ATOM 2481 C CA . ILE B 1 81 ? 10.891 16.220 43.055 1.00 44.21 81 ILE B CA 1
ATOM 2482 C C . ILE B 1 81 ? 12.267 16.894 43.056 1.00 47.84 81 ILE B C 1
ATOM 2483 O O . ILE B 1 81 ? 12.654 17.457 44.067 1.00 42.89 81 ILE B O 1
ATOM 2488 N N . PRO B 1 82 ? 12.989 16.882 41.934 1.00 37.68 82 PRO B N 1
ATOM 2489 C CA . PRO B 1 82 ? 14.327 17.490 42.057 1.00 36.88 82 PRO B CA 1
ATOM 2490 C C . PRO B 1 82 ? 14.225 19.014 42.174 1.00 39.01 82 PRO B C 1
ATOM 2491 O O . PRO B 1 82 ? 13.215 19.620 41.815 1.00 37.26 82 PRO B O 1
ATOM 2495 N N . ASP B 1 83 ? 15.245 19.612 42.773 1.00 35.62 83 ASP B N 1
ATOM 2496 C CA . ASP B 1 83 ? 15.330 21.070 42.896 1.00 37.06 83 ASP B CA 1
ATOM 2497 C C . ASP B 1 83 ? 15.755 21.672 41.554 1.00 28.40 83 ASP B C 1
ATOM 2498 O O . ASP B 1 83 ? 16.810 21.353 41.034 1.00 33.62 83 ASP B O 1
ATOM 2503 N N . GLU B 1 84 ? 14.900 22.492 40.962 1.00 31.19 84 GLU B N 1
ATOM 2504 C CA . GLU B 1 84 ? 15.229 23.091 39.644 1.00 41.16 84 GLU B CA 1
ATOM 2505 C C . GLU B 1 84 ? 16.520 23.924 39.690 1.00 38.74 84 GLU B C 1
ATOM 2506 O O . GLU B 1 84 ? 17.204 24.102 38.689 1.00 34.91 84 GLU B O 1
ATOM 2512 N N . MET B 1 85 ? 16.857 24.458 40.855 1.00 34.60 85 MET B N 1
ATOM 2513 C CA . MET B 1 85 ? 18.029 25.315 40.933 1.00 30.19 85 MET B CA 1
ATOM 2514 C C . MET B 1 85 ? 19.324 24.562 40.715 1.00 29.81 85 MET B C 1
ATOM 2515 O O . MET B 1 85 ? 20.315 25.128 40.194 1.00 33.70 85 MET B O 1
ATOM 2520 N N . VAL B 1 86 ? 19.326 23.251 41.011 1.00 25.65 86 VAL B N 1
ATOM 2521 C CA . VAL B 1 86 ? 20.455 22.447 40.706 1.00 24.70 86 VAL B CA 1
ATOM 2522 C C . VAL B 1 86 ? 20.730 22.487 39.199 1.00 38.77 86 VAL B C 1
ATOM 2523 O O . VAL B 1 86 ? 21.911 22.561 38.784 1.00 29.00 86 VAL B O 1
ATOM 2527 N N . SER B 1 87 ? 19.665 22.456 38.381 1.00 31.63 87 SER B N 1
ATOM 2528 C CA . SER B 1 87 ? 19.858 22.483 36.928 1.00 29.62 87 SER B CA 1
ATOM 2529 C C . SER B 1 87 ? 20.400 23.861 36.454 1.00 24.92 87 SER B C 1
ATOM 2530 O O . SER B 1 87 ? 21.259 23.935 35.526 1.00 33.31 87 SER B O 1
ATOM 2533 N N . VAL B 1 88 ? 19.985 24.916 37.121 1.00 25.93 88 VAL B N 1
ATOM 2534 C CA . VAL B 1 88 ? 20.482 26.270 36.848 1.00 26.81 88 VAL B CA 1
ATOM 2535 C C . VAL B 1 88 ? 21.997 26.339 37.135 1.00 34.71 88 VAL B C 1
ATOM 2536 O O . VAL B 1 88 ? 22.771 26.888 36.342 1.00 31.57 88 VAL B O 1
ATOM 2540 N N . ILE B 1 89 ? 22.411 25.818 38.281 1.00 29.48 89 ILE B N 1
ATOM 2541 C CA . ILE B 1 89 ? 23.843 25.773 38.584 1.00 34.04 89 ILE B CA 1
ATOM 2542 C C . ILE B 1 89 ? 24.651 24.916 37.578 1.00 32.22 89 ILE B C 1
ATOM 2543 O O . ILE B 1 89 ? 25.760 25.302 37.160 1.00 34.85 89 ILE B O 1
ATOM 2548 N N . LEU B 1 90 ? 24.137 23.750 37.217 1.00 25.06 90 LEU B N 1
ATOM 2549 C CA . LEU B 1 90 ? 24.829 22.931 36.270 1.00 26.40 90 LEU B CA 1
ATOM 2550 C C . LEU B 1 90 ? 25.013 23.708 34.937 1.00 33.25 90 LEU B C 1
ATOM 2551 O O . LEU B 1 90 ? 26.044 23.588 34.272 1.00 33.68 90 LEU B O 1
ATOM 2556 N N . ASN B 1 91 ? 23.971 24.421 34.549 1.00 27.88 91 ASN B N 1
ATOM 2557 C CA . ASN B 1 91 ? 23.979 25.186 33.284 1.00 32.79 91 ASN B CA 1
ATOM 2558 C C . ASN B 1 91 ? 24.858 26.428 33.345 1.00 44.35 91 ASN B C 1
ATOM 2559 O O . ASN B 1 91 ? 25.723 26.654 32.494 1.00 37.58 91 ASN B O 1
ATOM 2564 N N . LYS B 1 92 ? 24.687 27.207 34.390 1.00 32.22 92 LYS B N 1
ATOM 2565 C CA . LYS B 1 92 ? 25.296 28.528 34.436 1.00 36.11 92 LYS B CA 1
ATOM 2566 C C . LYS B 1 92 ? 26.672 28.512 35.062 1.00 43.62 92 LYS B C 1
ATOM 2567 O O . LYS B 1 92 ? 27.415 29.458 34.867 1.00 46.98 92 LYS B O 1
ATOM 2573 N N . TYR B 1 93 ? 27.012 27.497 35.853 1.00 29.97 93 TYR B N 1
ATOM 2574 C CA . TYR B 1 93 ? 28.343 27.505 36.431 1.00 32.75 93 TYR B CA 1
ATOM 2575 C C . TYR B 1 93 ? 29.180 26.386 35.883 1.00 42.45 93 TYR B C 1
ATOM 2576 O O . TYR B 1 93 ? 30.352 26.617 35.583 1.00 40.69 93 TYR B O 1
ATOM 2585 N N . PHE B 1 94 ? 28.610 25.190 35.710 1.00 36.40 94 PHE B N 1
ATOM 2586 C CA . PHE B 1 94 ? 29.403 24.047 35.260 1.00 33.98 94 PHE B CA 1
ATOM 2587 C C . PHE B 1 94 ? 29.310 23.790 33.766 1.00 40.77 94 PHE B C 1
ATOM 2588 O O . PHE B 1 94 ? 29.819 22.790 33.281 1.00 45.35 94 PHE B O 1
ATOM 2596 N N . GLU B 1 95 ? 28.630 24.678 33.055 1.00 37.26 95 GLU B N 1
ATOM 2597 C CA . GLU B 1 95 ? 28.474 24.599 31.591 1.00 44.93 95 GLU B CA 1
ATOM 2598 C C . GLU B 1 95 ? 27.882 23.311 30.989 1.00 50.79 95 GLU B C 1
ATOM 2599 O O . GLU B 1 95 ? 28.267 22.865 29.903 1.00 50.37 95 GLU B O 1
ATOM 2605 N N . VAL B 1 96 ? 26.912 22.726 31.663 1.00 39.01 96 VAL B N 1
ATOM 2606 C CA . VAL B 1 96 ? 26.168 21.618 31.087 1.00 31.56 96 VAL B CA 1
ATOM 2607 C C . VAL B 1 96 ? 25.163 22.264 30.118 1.00 33.73 96 VAL B C 1
ATOM 2608 O O . VAL B 1 96 ? 24.430 23.156 30.509 1.00 30.76 96 VAL B O 1
ATOM 2612 N N . PRO B 1 97 ? 25.159 21.853 28.847 1.00 40.07 97 PRO B N 1
ATOM 2613 C CA . PRO B 1 97 ? 24.217 22.419 27.871 1.00 48.75 97 PRO B CA 1
ATOM 2614 C C . PRO B 1 97 ? 22.760 22.289 28.256 1.00 43.68 97 PRO B C 1
ATOM 2615 O O . PRO B 1 97 ? 22.350 21.250 28.753 1.00 39.52 97 PRO B O 1
ATOM 2619 N N . SER B 1 98 ? 21.987 23.339 27.990 1.00 36.41 98 SER B N 1
ATOM 2620 C CA . SER B 1 98 ? 20.543 23.372 28.262 1.00 40.92 98 SER B CA 1
ATOM 2621 C C . SER B 1 98 ? 19.857 22.089 27.792 1.00 40.87 98 SER B C 1
ATOM 2622 O O . SER B 1 98 ? 19.113 21.462 28.545 1.00 44.35 98 SER B O 1
ATOM 2625 N N . GLU B 1 99 ? 20.180 21.684 26.569 1.00 39.67 99 GLU B N 1
ATOM 2626 C CA . GLU B 1 99 ? 19.583 20.510 25.929 1.00 44.51 99 GLU B CA 1
ATOM 2627 C C . GLU B 1 99 ? 19.862 19.231 26.707 1.00 55.04 99 GLU B C 1
ATOM 2628 O O . GLU B 1 99 ? 19.155 18.230 26.545 1.00 51.41 99 GLU B O 1
ATOM 2634 N N . GLU B 1 100 ? 20.899 19.269 27.537 1.00 50.06 100 GLU B N 1
ATOM 2635 C CA . GLU B 1 100 ? 21.310 18.093 28.294 1.00 48.02 100 GLU B CA 1
ATOM 2636 C C . GLU B 1 100 ? 20.811 18.100 29.741 1.00 38.45 100 GLU B C 1
ATOM 2637 O O . GLU B 1 100 ? 21.006 17.092 30.442 1.00 34.68 100 GLU B O 1
ATOM 2643 N N . LEU B 1 101 ? 20.158 19.178 30.195 1.00 45.76 101 LEU B N 1
ATOM 2644 C CA . LEU B 1 101 ? 19.888 19.263 31.638 1.00 37.73 101 LEU B CA 1
ATOM 2645 C C . LEU B 1 101 ? 18.894 18.219 32.128 1.00 40.05 101 LEU B C 1
ATOM 2646 O O . LEU B 1 101 ? 19.000 17.724 33.255 1.00 32.10 101 LEU B O 1
ATOM 2651 N N . GLU B 1 102 ? 17.924 17.897 31.288 1.00 38.63 102 GLU B N 1
ATOM 2652 C CA . GLU B 1 102 ? 16.887 16.956 31.651 1.00 42.03 102 GLU B CA 1
ATOM 2653 C C . GLU B 1 102 ? 17.516 15.564 31.841 1.00 32.02 102 GLU B C 1
ATOM 2654 O O . GLU B 1 102 ? 17.212 14.849 32.803 1.00 34.25 102 GLU B O 1
ATOM 2660 N N . LYS B 1 103 ? 18.411 15.225 30.926 1.00 30.45 103 LYS B N 1
ATOM 2661 C CA . LYS B 1 103 ? 19.179 13.990 30.992 1.00 41.95 103 LYS B CA 1
ATOM 2662 C C . LYS B 1 103 ? 20.062 13.981 32.242 1.00 37.48 103 LYS B C 1
ATOM 2663 O O . LYS B 1 103 ? 20.112 12.979 32.933 1.00 36.63 103 LYS B O 1
ATOM 2669 N N . ALA B 1 104 ? 20.753 15.084 32.529 1.00 31.41 104 ALA B N 1
ATOM 2670 C CA . ALA B 1 104 ? 21.613 15.150 33.735 1.00 28.87 104 ALA B CA 1
ATOM 2671 C C . ALA B 1 104 ? 20.797 14.932 34.985 1.00 32.33 104 ALA B C 1
ATOM 2672 O O . ALA B 1 104 ? 21.239 14.186 35.888 1.00 30.93 104 ALA B O 1
ATOM 2674 N N . GLU B 1 105 ? 19.598 15.521 35.063 1.00 30.31 105 GLU B N 1
ATOM 2675 C CA . GLU B 1 105 ? 18.750 15.348 36.253 1.00 30.96 105 GLU B CA 1
ATOM 2676 C C . GLU B 1 105 ? 18.352 13.884 36.457 1.00 33.76 105 GLU B C 1
ATOM 2677 O O . GLU B 1 105 ? 18.294 13.359 37.582 1.00 31.03 105 GLU B O 1
ATOM 2683 N N . GLU B 1 106 ? 18.044 13.232 35.354 1.00 31.94 106 GLU B N 1
ATOM 2684 C CA . GLU B 1 106 ? 17.632 11.829 35.427 1.00 37.06 106 GLU B CA 1
ATOM 2685 C C . GLU B 1 106 ? 18.773 10.911 35.805 1.00 31.07 106 GLU B C 1
ATOM 2686 O O . GLU B 1 106 ? 18.617 10.021 36.662 1.00 30.81 106 GLU B O 1
ATOM 2692 N N . TRP B 1 107 ? 19.931 11.115 35.202 1.00 31.37 107 TRP B N 1
ATOM 2693 C CA . TRP B 1 107 ? 21.081 10.272 35.521 1.00 35.09 107 TRP B CA 1
ATOM 2694 C C . TRP B 1 107 ? 21.568 10.489 36.951 1.00 30.34 107 TRP B C 1
ATOM 2695 O O . TRP B 1 107 ? 22.067 9.561 37.599 1.00 27.80 107 TRP B O 1
ATOM 2706 N N . HIS B 1 108 ? 21.471 11.729 37.438 1.00 28.72 108 HIS B N 1
ATOM 2707 C CA . HIS B 1 108 ? 21.726 11.967 38.832 1.00 29.82 108 HIS B CA 1
ATOM 2708 C C . HIS B 1 108 ? 20.816 11.130 39.749 1.00 31.33 108 HIS B C 1
ATOM 2709 O O . HIS B 1 108 ? 21.292 10.477 40.706 1.00 26.47 108 HIS B O 1
ATOM 2716 N N . ARG B 1 109 ? 19.519 11.093 39.447 1.00 25.14 109 ARG B N 1
ATOM 2717 C CA . ARG B 1 109 ? 18.550 10.344 40.243 1.00 29.22 109 ARG B CA 1
ATOM 2718 C C . ARG B 1 109 ? 18.865 8.837 40.178 1.00 28.63 109 ARG B C 1
ATOM 2719 O O . ARG B 1 109 ? 18.865 8.137 41.181 1.00 30.44 109 ARG B O 1
ATOM 2727 N N . LEU B 1 110 ? 19.143 8.359 38.984 1.00 29.76 110 LEU B N 1
ATOM 2728 C CA . LEU B 1 110 ? 19.493 6.936 38.827 1.00 27.86 110 LEU B CA 1
ATOM 2729 C C . LEU B 1 110 ? 20.793 6.607 39.558 1.00 28.72 110 LEU B C 1
ATOM 2730 O O . LEU B 1 110 ? 20.927 5.556 40.117 1.00 28.28 110 LEU B O 1
ATOM 2735 N N . SER B 1 111 ? 21.775 7.505 39.533 1.00 24.48 111 SER B N 1
ATOM 2736 C CA . SER B 1 111 ? 23.019 7.271 40.230 1.00 23.12 111 SER B CA 1
ATOM 2737 C C . SER B 1 111 ? 22.780 7.186 41.718 1.00 29.65 111 SER B C 1
ATOM 2738 O O . SER B 1 111 ? 23.383 6.352 42.396 1.00 28.02 111 SER B O 1
ATOM 2741 N N . MET B 1 112 ? 21.896 8.016 42.249 1.00 30.27 112 MET B N 1
ATOM 2742 C CA . MET B 1 112 ? 21.601 7.921 43.676 1.00 30.24 112 MET B CA 1
ATOM 2743 C C . MET B 1 112 ? 20.945 6.579 43.994 1.00 29.43 112 MET B C 1
ATOM 2744 O O . MET B 1 112 ? 21.284 5.966 45.022 1.00 31.50 112 MET B O 1
ATOM 2749 N N . GLY B 1 113 ? 20.022 6.147 43.140 1.00 30.73 113 GLY B N 1
ATOM 2750 C CA . GLY B 1 113 ? 19.408 4.820 43.258 1.00 36.01 113 GLY B CA 1
ATOM 2751 C C . GLY B 1 113 ? 20.478 3.731 43.266 1.00 29.68 113 GLY B C 1
ATOM 2752 O O . GLY B 1 113 ? 20.457 2.791 44.067 1.00 30.82 113 GLY B O 1
ATOM 2753 N N . ALA B 1 114 ? 21.429 3.847 42.356 1.00 28.80 114 ALA B N 1
ATOM 2754 C CA . ALA B 1 114 ? 22.518 2.842 42.325 1.00 33.98 114 ALA B CA 1
ATOM 2755 C C . ALA B 1 114 ? 23.326 2.856 43.629 1.00 32.19 114 ALA B C 1
ATOM 2756 O O . ALA B 1 114 ? 23.560 1.809 44.238 1.00 30.92 114 ALA B O 1
ATOM 2758 N N . GLU B 1 115 ? 23.700 4.041 44.116 1.00 27.71 115 GLU B N 1
ATOM 2759 C CA . GLU B 1 115 ? 24.493 4.152 45.313 1.00 28.37 115 GLU B CA 1
ATOM 2760 C C . GLU B 1 115 ? 23.796 3.545 46.501 1.00 28.28 115 GLU B C 1
ATOM 2761 O O . GLU B 1 115 ? 24.423 2.962 47.362 1.00 32.41 115 GLU B O 1
ATOM 2767 N N . ASN B 1 116 ? 22.481 3.615 46.511 1.00 28.02 116 ASN B N 1
ATOM 2768 C CA . ASN B 1 116 ? 21.728 3.095 47.619 1.00 37.79 116 ASN B CA 1
ATOM 2769 C C . ASN B 1 116 ? 21.553 1.581 47.605 1.00 43.88 116 ASN B C 1
ATOM 2770 O O . ASN B 1 116 ? 21.047 1.044 48.585 1.00 37.70 116 ASN B O 1
ATOM 2775 N N . ILE B 1 117 ? 21.946 0.899 46.529 1.00 28.08 117 ILE B N 1
ATOM 2776 C CA . ILE B 1 117 ? 21.758 -0.571 46.487 1.00 28.63 117 ILE B CA 1
ATOM 2777 C C . ILE B 1 117 ? 23.120 -1.290 46.487 1.00 31.01 117 ILE B C 1
ATOM 2778 O O . ILE B 1 117 ? 23.161 -2.521 46.658 1.00 27.17 117 ILE B O 1
ATOM 2783 N N . VAL B 1 118 ? 24.215 -0.552 46.309 1.00 26.22 118 VAL B N 1
ATOM 2784 C CA . VAL B 1 118 ? 25.543 -1.242 46.190 1.00 25.40 118 VAL B CA 1
ATOM 2785 C C . VAL B 1 118 ? 25.829 -2.084 47.417 1.00 26.15 118 VAL B C 1
ATOM 2786 O O . VAL B 1 118 ? 26.391 -3.195 47.304 1.00 26.98 118 VAL B O 1
ATOM 2790 N N . GLY B 1 119 ? 25.526 -1.551 48.599 1.00 29.33 119 GLY B N 1
ATOM 2791 C CA . GLY B 1 119 ? 25.808 -2.236 49.851 1.00 31.09 119 GLY B CA 1
ATOM 2792 C C . GLY B 1 119 ? 25.061 -3.559 49.958 1.00 28.43 119 GLY B C 1
ATOM 2793 O O . GLY B 1 119 ? 25.605 -4.565 50.425 1.00 29.35 119 GLY B O 1
ATOM 2794 N N . ASP B 1 120 ? 23.791 -3.537 49.572 1.00 26.04 120 ASP B N 1
ATOM 2795 C CA . ASP B 1 120 ? 22.988 -4.755 49.542 1.00 30.09 120 ASP B CA 1
ATOM 2796 C C . ASP B 1 120 ? 23.553 -5.741 48.529 1.00 26.16 120 ASP B C 1
ATOM 2797 O O . ASP B 1 120 ? 23.615 -6.933 48.774 1.00 24.90 120 ASP B O 1
ATOM 2802 N N . LEU B 1 121 ? 23.990 -5.249 47.389 1.00 22.61 121 LEU B N 1
ATOM 2803 C CA . LEU B 1 121 ? 24.597 -6.146 46.401 1.00 24.75 121 LEU B CA 1
ATOM 2804 C C . LEU B 1 121 ? 25.867 -6.781 46.918 1.00 26.13 121 LEU B C 1
ATOM 2805 O O . LEU B 1 121 ? 26.104 -7.948 46.650 1.00 20.77 121 LEU B O 1
ATOM 2810 N N . LEU B 1 122 ? 26.667 -6.025 47.665 1.00 23.92 122 LEU B N 1
ATOM 2811 C CA . LEU B 1 122 ? 27.915 -6.543 48.226 1.00 29.16 122 LEU B CA 1
ATOM 2812 C C . LEU B 1 122 ? 27.681 -7.675 49.220 1.00 26.55 122 LEU B C 1
ATOM 2813 O O . LEU B 1 122 ? 28.370 -8.665 49.213 1.00 21.40 122 LEU B O 1
ATOM 2818 N N . GLU B 1 123 ? 26.658 -7.517 50.041 1.00 24.20 123 GLU B N 1
ATOM 2819 C CA . GLU B 1 123 ? 26.255 -8.538 51.022 1.00 23.02 123 GLU B CA 1
ATOM 2820 C C . GLU B 1 123 ? 25.764 -9.782 50.312 1.00 23.25 123 GLU B C 1
ATOM 2821 O O . GLU B 1 123 ? 26.158 -10.886 50.732 1.00 22.88 123 GLU B O 1
ATOM 2827 N N . ARG B 1 124 ? 24.938 -9.625 49.263 1.00 23.36 124 ARG B N 1
ATOM 2828 C CA . ARG B 1 124 ? 24.426 -10.769 48.504 1.00 22.95 124 ARG B CA 1
ATOM 2829 C C . ARG B 1 124 ? 25.531 -11.537 47.850 1.00 22.75 124 ARG B C 1
ATOM 2830 O O . ARG B 1 124 ? 25.505 -12.778 47.857 1.00 22.43 124 ARG B O 1
ATOM 2838 N N . TYR B 1 125 ? 26.496 -10.790 47.309 1.00 21.17 125 TYR B N 1
ATOM 2839 C CA . TYR B 1 125 ? 27.626 -11.412 46.600 1.00 24.53 125 TYR B CA 1
ATOM 2840 C C . TYR B 1 125 ? 28.440 -12.254 47.556 1.00 23.87 125 TYR B C 1
ATOM 2841 O O . TYR B 1 125 ? 28.716 -13.452 47.302 1.00 22.55 125 TYR B O 1
ATOM 2850 N N . ILE B 1 126 ? 28.805 -11.655 48.691 1.00 21.79 126 ILE B N 1
ATOM 2851 C CA . ILE B 1 126 ? 29.609 -12.370 49.672 1.00 22.44 126 ILE B CA 1
ATOM 2852 C C . ILE B 1 126 ? 28.831 -13.590 50.163 1.00 23.40 126 ILE B C 1
ATOM 2853 O O . ILE B 1 126 ? 29.391 -14.694 50.246 1.00 23.60 126 ILE B O 1
ATOM 2858 N N . ALA B 1 127 ? 27.503 -13.424 50.403 1.00 21.58 127 ALA B N 1
ATOM 2859 C CA . ALA B 1 127 ? 26.699 -14.541 50.891 1.00 22.67 127 ALA B CA 1
ATOM 2860 C C . ALA B 1 127 ? 26.695 -15.711 49.898 1.00 23.50 127 ALA B C 1
ATOM 2861 O O . ALA B 1 127 ? 26.757 -16.891 50.302 1.00 24.72 127 ALA B O 1
ATOM 2863 N N . GLU B 1 128 ? 26.582 -15.385 48.615 1.00 23.10 128 GLU B N 1
ATOM 2864 C CA . GLU B 1 128 ? 26.625 -16.382 47.564 1.00 26.10 128 GLU B CA 1
ATOM 2865 C C . GLU B 1 128 ? 27.890 -17.193 47.694 1.00 28.48 128 GLU B C 1
ATOM 2866 O O . GLU B 1 128 ? 27.864 -18.430 47.582 1.00 28.04 128 GLU B O 1
ATOM 2872 N N . VAL B 1 129 ? 28.985 -16.547 48.066 1.00 25.89 129 VAL B N 1
ATOM 2873 C CA . VAL B 1 129 ? 30.267 -17.227 47.951 1.00 26.23 129 VAL B CA 1
ATOM 2874 C C . VAL B 1 129 ? 30.596 -17.988 49.239 1.00 31.40 129 VAL B C 1
ATOM 2875 O O . VAL B 1 129 ? 31.158 -19.123 49.224 1.00 28.68 129 VAL B O 1
ATOM 2879 N N . ILE B 1 130 ? 30.233 -17.413 50.385 1.00 28.36 130 ILE B N 1
ATOM 2880 C CA . ILE B 1 130 ? 30.717 -18.021 51.582 1.00 26.24 130 ILE B CA 1
ATOM 2881 C C . ILE B 1 130 ? 29.690 -18.852 52.348 1.00 25.44 130 ILE B C 1
ATOM 2882 O O . ILE B 1 130 ? 30.112 -19.643 53.215 1.00 29.04 130 ILE B O 1
ATOM 2887 N N . GLU B 1 131 ? 28.404 -18.733 52.055 1.00 27.42 131 GLU B N 1
ATOM 2888 C CA . GLU B 1 131 ? 27.433 -19.572 52.761 1.00 27.55 131 GLU B CA 1
ATOM 2889 C C . GLU B 1 131 ? 27.603 -21.076 52.459 1.00 33.31 131 GLU B C 1
ATOM 2890 O O . GLU B 1 131 ? 27.323 -21.912 53.345 1.00 30.98 131 GLU B O 1
ATOM 2896 N N . PRO B 1 132 ? 28.117 -21.432 51.268 1.00 33.83 132 PRO B N 1
ATOM 2897 C CA . PRO B 1 132 ? 28.485 -22.849 51.080 1.00 29.85 132 PRO B CA 1
ATOM 2898 C C . PRO B 1 132 ? 29.488 -23.341 52.075 1.00 36.16 132 PRO B C 1
ATOM 2899 O O . PRO B 1 132 ? 29.575 -24.542 52.277 1.00 41.26 132 PRO B O 1
ATOM 2903 N N . HIS B 1 133 ? 30.262 -22.434 52.662 1.00 27.85 133 HIS B N 1
ATOM 2904 C CA . HIS B 1 133 ? 31.341 -22.832 53.536 1.00 35.54 133 HIS B CA 1
ATOM 2905 C C . HIS B 1 133 ? 30.925 -22.792 54.963 1.00 41.10 133 HIS B C 1
ATOM 2906 O O . HIS B 1 133 ? 31.736 -23.038 55.822 1.00 40.03 133 HIS B O 1
ATOM 2913 N N . GLY B 1 134 ? 29.652 -22.513 55.208 1.00 38.14 134 GLY B N 1
ATOM 2914 C CA . GLY B 1 134 ? 29.098 -22.568 56.553 1.00 38.31 134 GLY B CA 1
ATOM 2915 C C . GLY B 1 134 ? 28.932 -21.235 57.256 1.00 37.83 134 GLY B C 1
ATOM 2916 O O . GLY B 1 134 ? 28.385 -21.164 58.351 1.00 33.95 134 GLY B O 1
ATOM 2917 N N . TRP B 1 135 ? 29.381 -20.155 56.648 1.00 32.73 135 TRP B N 1
ATOM 2918 C CA . TRP B 1 135 ? 29.084 -18.846 57.201 1.00 30.09 135 TRP B CA 1
ATOM 2919 C C . TRP B 1 135 ? 27.601 -18.600 56.905 1.00 36.41 135 TRP B C 1
ATOM 2920 O O . TRP B 1 135 ? 27.042 -19.151 55.960 1.00 31.48 135 TRP B O 1
ATOM 2931 N N . ILE B 1 136 ? 26.981 -17.774 57.721 1.00 24.75 136 ILE B N 1
ATOM 2932 C CA . ILE B 1 136 ? 25.578 -17.433 57.565 1.00 22.47 136 ILE B CA 1
ATOM 2933 C C . ILE B 1 136 ? 25.374 -15.926 57.408 1.00 28.39 136 ILE B C 1
ATOM 2934 O O . ILE B 1 136 ? 25.790 -15.130 58.231 1.00 26.64 136 ILE B O 1
ATOM 2939 N N . TRP B 1 137 ? 24.645 -15.557 56.368 1.00 23.30 137 TRP B N 1
ATOM 2940 C CA . TRP B 1 137 ? 24.331 -14.176 56.095 1.00 22.23 137 TRP B CA 1
ATOM 2941 C C . TRP B 1 137 ? 23.173 -13.773 56.982 1.00 21.40 137 TRP B C 1
ATOM 2942 O O . TRP B 1 137 ? 22.081 -14.371 56.935 1.00 24.88 137 TRP B O 1
ATOM 2953 N N . CYS B 1 138 ? 23.395 -12.745 57.788 1.00 26.81 138 CYS B N 1
ATOM 2954 C CA . CYS B 1 138 ? 22.359 -12.283 58.695 1.00 25.66 138 CYS B CA 1
ATOM 2955 C C . CYS B 1 138 ? 21.466 -11.343 57.924 1.00 31.60 138 CYS B C 1
ATOM 2956 O O . CYS B 1 138 ? 21.588 -10.140 58.026 1.00 29.26 138 CYS B O 1
ATOM 2959 N N . SER B 1 139 ? 20.596 -11.907 57.118 1.00 27.77 139 SER B N 1
ATOM 2960 C CA . SER B 1 139 ? 19.777 -11.146 56.181 1.00 27.35 139 SER B CA 1
ATOM 2961 C C . SER B 1 139 ? 18.645 -10.447 56.973 1.00 32.22 139 SER B C 1
ATOM 2962 O O . SER B 1 139 ? 18.311 -10.850 58.096 1.00 31.12 139 SER B O 1
ATOM 2965 N N . GLY B 1 140 ? 18.109 -9.383 56.405 1.00 33.85 140 GLY B N 1
ATOM 2966 C CA . GLY B 1 140 ? 17.103 -8.594 57.102 1.00 37.17 140 GLY B CA 1
ATOM 2967 C C . GLY B 1 140 ? 17.801 -7.735 58.121 1.00 39.05 140 GLY B C 1
ATOM 2968 O O . GLY B 1 140 ? 18.995 -7.526 58.042 1.00 44.69 140 GLY B O 1
ATOM 2969 N N . SER B 1 141 ? 17.055 -7.249 59.093 1.00 40.78 141 SER B N 1
ATOM 2970 C CA . SER B 1 141 ? 17.591 -6.240 60.008 1.00 47.46 141 SER B CA 1
ATOM 2971 C C . SER B 1 141 ? 17.618 -6.705 61.466 1.00 54.87 141 SER B C 1
ATOM 2972 O O . SER B 1 141 ? 17.707 -5.887 62.372 1.00 55.54 141 SER B O 1
ATOM 2975 N N . MET B 1 142 ? 17.561 -8.010 61.713 1.00 56.33 142 MET B N 1
ATOM 2976 C CA . MET B 1 142 ? 17.481 -8.491 63.094 1.00 67.94 142 MET B CA 1
ATOM 2977 C C . MET B 1 142 ? 18.826 -8.413 63.866 1.00 56.18 142 MET B C 1
ATOM 2978 O O . MET B 1 142 ? 18.854 -8.376 65.095 1.00 42.69 142 MET B O 1
ATOM 2983 N N . VAL B 1 143 ? 19.939 -8.402 63.153 1.00 40.02 143 VAL B N 1
ATOM 2984 C CA . VAL B 1 143 ? 21.230 -8.361 63.797 1.00 40.27 143 VAL B CA 1
ATOM 2985 C C . VAL B 1 143 ? 21.881 -7.009 63.569 1.00 53.32 143 VAL B C 1
ATOM 2986 O O . VAL B 1 143 ? 22.000 -6.550 62.426 1.00 52.46 143 VAL B O 1
ATOM 2990 N N . ARG B 1 144 ? 22.331 -6.396 64.663 1.00 51.98 144 ARG B N 1
ATOM 2991 C CA . ARG B 1 144 ? 22.942 -5.078 64.615 1.00 52.58 144 ARG B CA 1
ATOM 2992 C C . ARG B 1 144 ? 24.455 -5.124 64.359 1.00 50.14 144 ARG B C 1
ATOM 2993 O O . ARG B 1 144 ? 25.211 -5.788 65.078 1.00 50.41 144 ARG B O 1
ATOM 3001 N N . ALA B 1 145 ? 24.886 -4.408 63.331 1.00 51.60 145 ALA B N 1
ATOM 3002 C CA . ALA B 1 145 ? 26.311 -4.263 63.027 1.00 58.04 145 ALA B CA 1
ATOM 3003 C C . ALA B 1 145 ? 27.070 -5.602 62.890 1.00 56.44 145 ALA B C 1
ATOM 3004 O O . ALA B 1 145 ? 28.272 -5.665 63.119 1.00 52.34 145 ALA B O 1
ATOM 3006 N N . VAL B 1 146 ? 26.367 -6.666 62.504 1.00 39.32 146 VAL B N 1
ATOM 3007 C CA . VAL B 1 146 ? 27.019 -7.902 62.074 1.00 35.25 146 VAL B CA 1
ATOM 3008 C C . VAL B 1 146 ? 26.323 -8.336 60.808 1.00 40.33 146 VAL B C 1
ATOM 3009 O O . VAL B 1 146 ? 25.106 -8.297 60.756 1.00 38.68 146 VAL B O 1
ATOM 3013 N N . ASP B 1 147 ? 27.078 -8.696 59.770 1.00 32.45 147 ASP B N 1
ATOM 3014 C CA . ASP B 1 147 ? 26.461 -9.169 58.554 1.00 33.00 147 ASP B CA 1
ATOM 3015 C C . ASP B 1 147 ? 26.546 -10.674 58.341 1.00 27.62 147 ASP B C 1
ATOM 3016 O O . ASP B 1 147 ? 25.719 -11.230 57.592 1.00 30.02 147 ASP B O 1
ATOM 3021 N N . PHE B 1 148 ? 27.622 -11.279 58.806 1.00 26.91 148 PHE B N 1
ATOM 3022 C CA . PHE B 1 148 ? 27.819 -12.713 58.684 1.00 23.92 148 PHE B CA 1
ATOM 3023 C C . PHE B 1 148 ? 28.339 -13.301 59.977 1.00 32.64 148 PHE B C 1
ATOM 3024 O O . PHE B 1 148 ? 29.162 -12.693 60.663 1.00 33.14 148 PHE B O 1
ATOM 3032 N N . ILE B 1 149 ? 27.900 -14.509 60.249 1.00 29.71 149 ILE B N 1
ATOM 3033 C CA . ILE B 1 149 ? 28.380 -15.268 61.395 1.00 25.65 149 ILE B CA 1
ATOM 3034 C C . ILE B 1 149 ? 28.721 -16.703 61.094 1.00 27.99 149 ILE B C 1
ATOM 3035 O O . ILE B 1 149 ? 28.291 -17.257 60.083 1.00 29.69 149 ILE B O 1
ATOM 3040 N N . TYR B 1 150 ? 29.493 -17.306 62.021 1.00 28.00 150 TYR B N 1
ATOM 3041 C CA . TYR B 1 150 ? 30.001 -18.645 61.852 1.00 32.32 150 TYR B CA 1
ATOM 3042 C C . TYR B 1 150 ? 30.322 -19.279 63.199 1.00 29.84 150 TYR B C 1
ATOM 3043 O O . TYR B 1 150 ? 30.890 -18.641 64.030 1.00 37.05 150 TYR B O 1
ATOM 3052 N N . CYS B 1 151 ? 29.865 -20.504 63.404 1.00 34.16 151 CYS B N 1
ATOM 3053 C CA . CYS B 1 151 ? 30.243 -21.261 64.610 1.00 37.98 151 CYS B CA 1
ATOM 3054 C C . CYS B 1 151 ? 31.351 -22.222 64.181 1.00 37.47 151 CYS B C 1
ATOM 3055 O O . CYS B 1 151 ? 31.108 -23.174 63.438 1.00 49.50 151 CYS B O 1
ATOM 3058 N N . ASP B 1 152 ? 32.584 -21.962 64.601 1.00 44.43 152 ASP B N 1
ATOM 3059 C CA . ASP B 1 152 ? 33.702 -22.720 64.029 1.00 57.32 152 ASP B CA 1
ATOM 3060 C C . ASP B 1 152 ? 33.905 -24.117 64.661 1.00 61.21 152 ASP B C 1
ATOM 3061 O O . ASP B 1 152 ? 33.053 -24.627 65.383 1.00 49.33 152 ASP B O 1
ATOM 3066 N N . SER B 1 153 ? 35.024 -24.741 64.325 1.00 68.54 153 SER B N 1
ATOM 3067 C CA . SER B 1 153 ? 35.462 -25.990 64.948 1.00 74.82 153 SER B CA 1
ATOM 3068 C C . SER B 1 153 ? 35.379 -25.969 66.474 1.00 73.14 153 SER B C 1
ATOM 3069 O O . SER B 1 153 ? 34.735 -26.810 67.093 1.00 84.79 153 SER B O 1
ATOM 3072 N N . GLU B 1 154 ? 36.051 -24.985 67.060 1.00 65.86 154 GLU B N 1
ATOM 3073 C CA . GLU B 1 154 ? 36.195 -24.851 68.502 1.00 70.25 154 GLU B CA 1
ATOM 3074 C C . GLU B 1 154 ? 34.966 -24.323 69.226 1.00 67.85 154 GLU B C 1
ATOM 3075 O O . GLU B 1 154 ? 35.091 -23.857 70.363 1.00 54.34 154 GLU B O 1
ATOM 3081 N N . ASN B 1 155 ? 33.799 -24.379 68.578 1.00 59.66 155 ASN B N 1
ATOM 3082 C CA . ASN B 1 155 ? 32.576 -23.771 69.096 1.00 58.64 155 ASN B CA 1
ATOM 3083 C C . ASN B 1 155 ? 32.784 -22.335 69.598 1.00 57.13 155 ASN B C 1
ATOM 3084 O O . ASN B 1 155 ? 32.358 -21.971 70.695 1.00 54.65 155 ASN B O 1
ATOM 3089 N N . VAL B 1 156 ? 33.434 -21.517 68.774 1.00 40.21 156 VAL B N 1
ATOM 3090 C CA . VAL B 1 156 ? 33.600 -20.089 69.067 1.00 39.92 156 VAL B CA 1
ATOM 3091 C C . VAL B 1 156 ? 32.884 -19.313 67.939 1.00 43.91 156 VAL B C 1
ATOM 3092 O O . VAL B 1 156 ? 33.016 -19.669 66.773 1.00 50.56 156 VAL B O 1
ATOM 3096 N N . TRP B 1 157 ? 32.078 -18.320 68.299 1.00 35.72 157 TRP B N 1
ATOM 3097 C CA . TRP B 1 157 ? 31.409 -17.490 67.267 1.00 33.04 157 TRP B CA 1
ATOM 3098 C C . TRP B 1 157 ? 32.390 -16.574 66.608 1.00 42.03 157 TRP B C 1
ATOM 3099 O O . TRP B 1 157 ? 33.069 -15.791 67.274 1.00 40.50 157 TRP B O 1
ATOM 3110 N N . GLN B 1 158 ? 32.421 -16.658 65.290 1.00 33.92 158 GLN B N 1
ATOM 3111 C CA . GLN B 1 158 ? 33.176 -15.748 64.448 1.00 31.91 158 GLN B CA 1
ATOM 3112 C C . GLN B 1 158 ? 32.130 -14.853 63.760 1.00 37.08 158 GLN B C 1
ATOM 3113 O O . GLN B 1 158 ? 30.989 -15.299 63.468 1.00 38.52 158 GLN B O 1
ATOM 3119 N N . SER B 1 159 ? 32.469 -13.588 63.572 1.00 28.66 159 SER B N 1
ATOM 3120 C CA . SER B 1 159 ? 31.531 -12.647 62.960 1.00 34.61 159 SER B CA 1
ATOM 3121 C C . SER B 1 159 ? 32.235 -11.606 62.073 1.00 35.92 159 SER B C 1
ATOM 3122 O O . SER B 1 159 ? 33.387 -11.255 62.293 1.00 34.63 159 SER B O 1
ATOM 3125 N N . LEU B 1 160 ? 31.519 -11.164 61.053 1.00 30.40 160 LEU B N 1
ATOM 3126 C CA . LEU B 1 160 ? 32.024 -10.299 60.003 1.00 32.12 160 LEU B CA 1
ATOM 3127 C C . LEU B 1 160 ? 31.047 -9.166 59.709 1.00 37.09 160 LEU B C 1
ATOM 3128 O O . LEU B 1 160 ? 29.793 -9.348 59.561 1.00 33.62 160 LEU B O 1
ATOM 3133 N N . GLN B 1 161 ? 31.620 -7.976 59.642 1.00 32.32 161 GLN B N 1
ATOM 3134 C CA . GLN B 1 161 ? 30.884 -6.765 59.287 1.00 29.86 161 GLN B CA 1
ATOM 3135 C C . GLN B 1 161 ? 31.480 -6.141 58.008 1.00 35.37 161 GLN B C 1
ATOM 3136 O O . GLN B 1 161 ? 32.657 -5.822 57.986 1.00 37.02 161 GLN B O 1
ATOM 3142 N N A VAL B 1 162 ? 30.651 -5.948 56.982 0.50 29.66 162 VAL B N 1
ATOM 3143 N N B VAL B 1 162 ? 30.681 -5.998 56.947 0.50 28.78 162 VAL B N 1
ATOM 3144 C CA A VAL B 1 162 ? 31.111 -5.461 55.703 0.50 31.39 162 VAL B CA 1
ATOM 3145 C CA B VAL B 1 162 ? 31.190 -5.458 55.702 0.50 32.44 162 VAL B CA 1
ATOM 3146 C C A VAL B 1 162 ? 30.481 -4.128 55.352 0.50 32.82 162 VAL B C 1
ATOM 3147 C C B VAL B 1 162 ? 30.500 -4.156 55.332 0.50 32.89 162 VAL B C 1
ATOM 3148 O O A VAL B 1 162 ? 29.293 -3.906 55.597 0.50 37.75 162 VAL B O 1
ATOM 3149 O O B VAL B 1 162 ? 29.299 -3.981 55.551 0.50 37.83 162 VAL B O 1
ATOM 3156 N N . LYS B 1 163 ? 31.279 -3.252 54.748 1.00 32.83 163 LYS B N 1
ATOM 3157 C CA . LYS B 1 163 ? 30.778 -1.973 54.242 1.00 28.62 163 LYS B CA 1
ATOM 3158 C C . LYS B 1 163 ? 31.355 -1.748 52.901 1.00 30.60 163 LYS B C 1
ATOM 3159 O O . LYS B 1 163 ? 32.411 -2.270 52.542 1.00 30.61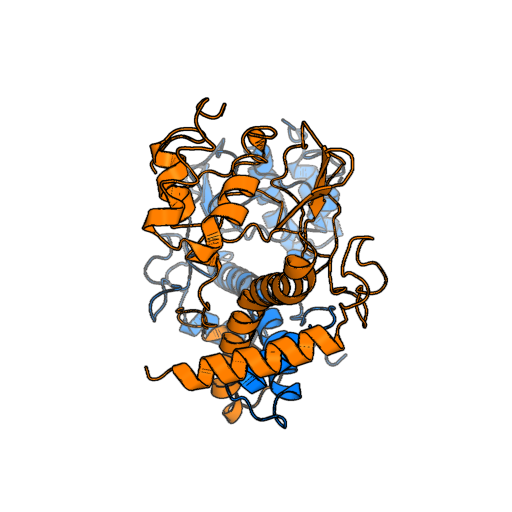 163 LYS B O 1
ATOM 3165 N N . ASN B 1 164 ? 30.667 -0.930 52.136 1.00 28.45 164 ASN B N 1
ATOM 3166 C CA . ASN B 1 164 ? 31.145 -0.679 50.808 1.00 30.07 164 ASN B CA 1
ATOM 3167 C C . ASN B 1 164 ? 32.352 0.237 50.774 1.00 31.34 164 ASN B C 1
ATOM 3168 O O . ASN B 1 164 ? 33.181 0.156 49.888 1.00 36.94 164 ASN B O 1
ATOM 3173 N N . ARG B 1 165 ? 32.409 1.154 51.719 1.00 35.58 165 ARG B N 1
ATOM 3174 C CA . ARG B 1 165 ? 33.308 2.292 51.568 1.00 48.64 165 ARG B CA 1
ATOM 3175 C C . ARG B 1 165 ? 33.962 2.556 52.889 1.00 43.82 165 ARG B C 1
ATOM 3176 O O . ARG B 1 165 ? 33.387 2.258 53.927 1.00 48.61 165 ARG B O 1
ATOM 3184 N N . ASP B 1 166 ? 35.178 3.085 52.853 1.00 50.78 166 ASP B N 1
ATOM 3185 C CA . ASP B 1 166 ? 35.895 3.336 54.093 1.00 70.77 166 ASP B CA 1
ATOM 3186 C C . ASP B 1 166 ? 35.322 4.553 54.820 1.00 85.42 166 ASP B C 1
ATOM 3187 O O . ASP B 1 166 ? 35.283 4.579 56.052 1.00 85.76 166 ASP B O 1
ATOM 3192 N N . ASN B 1 167 ? 34.835 5.530 54.060 1.00 84.98 167 ASN B N 1
ATOM 3193 C CA . ASN B 1 167 ? 34.462 6.826 54.627 1.00 81.07 167 ASN B CA 1
ATOM 3194 C C . ASN B 1 167 ? 33.047 6.872 55.229 1.00 83.79 167 ASN B C 1
ATOM 3195 O O . ASN B 1 167 ? 32.360 7.890 55.134 1.00 84.08 167 ASN B O 1
ATOM 3200 N N . THR B 1 168 ? 32.622 5.781 55.863 1.00 85.45 168 THR B N 1
ATOM 3201 C CA . THR B 1 168 ? 31.371 5.776 56.628 1.00 86.40 168 THR B CA 1
ATOM 3202 C C . THR B 1 168 ? 31.641 5.853 58.125 1.00 89.23 168 THR B C 1
ATOM 3203 O O . THR B 1 168 ? 32.512 5.143 58.634 1.00 91.33 168 THR B O 1
ATOM 3207 N N . GLU B 1 169 ? 30.884 6.683 58.840 1.00 87.44 169 GLU B N 1
ATOM 3208 C CA . GLU B 1 169 ? 31.025 6.726 60.291 1.00 100.44 169 GLU B CA 1
ATOM 3209 C C . GLU B 1 169 ? 30.455 5.432 60.879 1.00 104.07 169 GLU B C 1
ATOM 3210 O O . GLU B 1 169 ? 29.291 5.089 60.665 1.00 105.03 169 GLU B O 1
ATOM 3216 N N . ASN B 1 170 ? 31.301 4.724 61.618 1.00 105.56 170 ASN B N 1
ATOM 3217 C CA . ASN B 1 170 ? 31.003 3.372 62.083 1.00 107.99 170 ASN B CA 1
ATOM 3218 C C . ASN B 1 170 ? 30.458 3.337 63.510 1.00 122.04 170 ASN B C 1
ATOM 3219 O O . ASN B 1 170 ? 31.106 2.824 64.428 1.00 122.66 170 ASN B O 1
ATOM 3224 N N . SER B 1 171 ? 29.258 3.879 63.689 1.00 127.44 171 SER B N 1
ATOM 3225 C CA . SER B 1 171 ? 28.616 3.904 64.998 1.00 117.04 171 SER B CA 1
ATOM 3226 C C . SER B 1 171 ? 27.665 2.711 65.134 1.00 100.54 171 SER B C 1
ATOM 3227 O O . SER B 1 171 ? 27.760 1.741 64.373 1.00 91.15 171 SER B O 1
ATOM 3230 N N . SER B 1 172 ? 26.771 2.786 66.118 1.00 98.16 172 SER B N 1
ATOM 3231 C CA . SER B 1 172 ? 25.730 1.780 66.333 1.00 103.39 172 SER B CA 1
ATOM 3232 C C . SER B 1 172 ? 26.278 0.354 66.512 1.00 102.01 172 SER B C 1
ATOM 3233 O O . SER B 1 172 ? 25.725 -0.603 65.961 1.00 98.87 172 SER B O 1
ATOM 3236 N N . SER B 1 173 ? 27.349 0.215 67.291 1.00 99.03 173 SER B N 1
ATOM 3237 C CA . SER B 1 173 ? 27.862 -1.108 67.643 1.00 100.63 173 SER B CA 1
ATOM 3238 C C . SER B 1 173 ? 28.051 -1.266 69.155 1.00 99.23 173 SER B C 1
ATOM 3239 O O . SER B 1 173 ? 28.645 -0.411 69.820 1.00 91.82 173 SER B O 1
ATOM 3242 N N . ALA B 1 174 ? 27.517 -2.367 69.681 1.00 97.01 174 ALA B N 1
ATOM 3243 C CA . ALA B 1 174 ? 27.765 -2.796 71.055 1.00 94.09 174 ALA B CA 1
ATOM 3244 C C . ALA B 1 174 ? 28.621 -4.060 71.023 1.00 95.90 174 ALA B C 1
ATOM 3245 O O . ALA B 1 174 ? 28.396 -4.947 70.197 1.00 93.06 174 ALA B O 1
ATOM 3247 N N . ALA B 1 175 ? 29.600 -4.141 71.920 1.00 94.45 175 ALA B N 1
ATOM 3248 C CA . ALA B 1 175 ? 30.567 -5.236 71.907 1.00 92.93 175 ALA B CA 1
ATOM 3249 C C . ALA B 1 175 ? 29.942 -6.637 72.103 1.00 102.80 175 ALA B C 1
ATOM 3250 O O . ALA B 1 175 ? 29.120 -6.846 72.995 1.00 107.50 175 ALA B O 1
ATOM 3252 N N . ILE B 1 176 ? 30.342 -7.572 71.235 1.00 92.73 176 ILE B N 1
ATOM 3253 C CA . ILE B 1 176 ? 30.084 -9.018 71.363 1.00 63.35 176 ILE B CA 1
ATOM 3254 C C . ILE B 1 176 ? 30.372 -9.537 72.787 1.00 51.66 176 ILE B C 1
ATOM 3255 O O . ILE B 1 176 ? 31.310 -9.050 73.401 1.00 48.25 176 ILE B O 1
ATOM 3260 N N . ARG B 1 177 ? 29.631 -10.550 73.263 1.00 46.65 177 ARG B N 1
ATOM 3261 C CA . ARG B 1 177 ? 29.920 -11.224 74.552 1.00 48.01 177 ARG B CA 1
ATOM 3262 C C . ARG B 1 177 ? 30.627 -12.562 74.383 1.00 50.92 177 ARG B C 1
ATOM 3263 O O . ARG B 1 177 ? 31.714 -12.784 74.928 1.00 45.79 177 ARG B O 1
ATOM 3271 N N . HIS B 1 178 ? 29.990 -13.467 73.644 1.00 41.18 178 HIS B N 1
ATOM 3272 C CA . HIS B 1 178 ? 30.572 -14.771 73.341 1.00 39.31 178 HIS B CA 1
ATOM 3273 C C . HIS B 1 178 ? 31.069 -14.771 71.924 1.00 48.32 178 HIS B C 1
ATOM 3274 O O . HIS B 1 178 ? 30.253 -14.774 70.995 1.00 40.21 178 HIS B O 1
ATOM 3281 N N . GLY B 1 179 ? 32.377 -14.793 71.743 1.00 37.99 179 GLY B N 1
ATOM 3282 C CA . GLY B 1 179 ? 32.925 -14.913 70.407 1.00 38.56 179 GLY B CA 1
ATOM 3283 C C . GLY B 1 179 ? 34.162 -14.054 70.271 1.00 55.14 179 GLY B C 1
ATOM 3284 O O . GLY B 1 179 ? 34.528 -13.298 71.169 1.00 57.03 179 GLY B O 1
ATOM 3285 N N . THR B 1 180 ? 34.797 -14.171 69.121 1.00 43.62 180 THR B N 1
ATOM 3286 C CA . THR B 1 180 ? 35.964 -13.352 68.810 1.00 53.21 180 THR B CA 1
ATOM 3287 C C . THR B 1 180 ? 35.494 -11.942 68.441 1.00 54.39 180 THR B C 1
ATOM 3288 O O . THR B 1 180 ? 34.298 -11.727 68.201 1.00 45.08 180 THR B O 1
ATOM 3292 N N . PRO B 1 181 ? 36.409 -10.962 68.403 1.00 63.98 181 PRO B N 1
ATOM 3293 C CA . PRO B 1 181 ? 35.909 -9.633 68.028 1.00 62.35 181 PRO B CA 1
ATOM 3294 C C . PRO B 1 181 ? 35.467 -9.620 66.565 1.00 54.08 181 PRO B C 1
ATOM 3295 O O . PRO B 1 181 ? 35.897 -10.464 65.784 1.00 54.21 181 PRO B O 1
ATOM 3299 N N . ILE B 1 182 ? 34.610 -8.682 66.214 1.00 45.89 182 ILE B N 1
ATOM 3300 C CA . ILE B 1 182 ? 33.989 -8.695 64.903 1.00 57.48 182 ILE B CA 1
ATOM 3301 C C . ILE B 1 182 ? 35.068 -8.323 63.897 1.00 56.03 182 ILE B C 1
ATOM 3302 O O . ILE B 1 182 ? 35.753 -7.332 64.103 1.00 51.04 182 ILE B O 1
ATOM 3307 N N . LYS B 1 183 ? 35.250 -9.148 62.865 1.00 46.34 183 LYS B N 1
ATOM 3308 C CA . LYS B 1 183 ? 36.071 -8.772 61.716 1.00 39.07 183 LYS B CA 1
ATOM 3309 C C . LYS B 1 183 ? 35.335 -7.685 60.922 1.00 41.75 183 LYS B C 1
ATOM 3310 O O . LYS B 1 183 ? 34.182 -7.845 60.504 1.00 38.13 183 LYS B O 1
ATOM 3316 N N . LYS B 1 184 ? 35.975 -6.538 60.771 1.00 38.23 184 LYS B N 1
ATOM 3317 C CA . LYS B 1 184 ? 35.411 -5.481 59.966 1.00 40.36 184 LYS B CA 1
ATOM 3318 C C . LYS B 1 184 ? 36.216 -5.248 58.698 1.00 36.01 184 LYS B C 1
ATOM 3319 O O . LYS B 1 184 ? 37.457 -5.280 58.713 1.00 34.16 184 LYS B O 1
ATOM 3325 N N . TRP B 1 185 ? 35.493 -5.018 57.600 1.00 35.90 185 TRP B N 1
ATOM 3326 C CA . TRP B 1 185 ? 36.116 -4.896 56.281 1.00 35.12 185 TRP B CA 1
ATOM 3327 C C . TRP B 1 185 ? 35.323 -3.957 55.384 1.00 27.76 185 TRP B C 1
ATOM 3328 O O . TRP B 1 185 ? 34.078 -3.920 55.445 1.00 34.11 185 TRP B O 1
ATOM 3339 N N . PHE B 1 186 ? 36.025 -3.219 54.527 1.00 33.88 186 PHE B N 1
ATOM 3340 C CA . PHE B 1 186 ? 35.344 -2.386 53.534 1.00 27.47 186 PHE B CA 1
ATOM 3341 C C . PHE B 1 186 ? 35.947 -2.622 52.165 1.00 29.12 186 PHE B C 1
ATOM 3342 O O . PHE B 1 186 ? 37.106 -3.021 52.036 1.00 33.28 186 PHE B O 1
ATOM 3350 N N . ARG B 1 187 ? 35.141 -2.355 51.147 1.00 27.67 187 ARG B N 1
ATOM 3351 C CA . ARG B 1 187 ? 35.504 -2.678 49.772 1.00 24.61 187 ARG B CA 1
ATOM 3352 C C . ARG B 1 187 ? 36.324 -1.609 49.067 1.00 32.73 187 ARG B C 1
ATOM 3353 O O . ARG B 1 187 ? 37.322 -1.939 48.409 1.00 30.67 187 ARG B O 1
ATOM 3361 N N . THR B 1 188 ? 35.877 -0.357 49.131 1.00 30.93 188 THR B N 1
ATOM 3362 C CA . THR B 1 188 ? 36.488 0.697 48.273 1.00 30.52 188 THR B CA 1
ATOM 3363 C C . THR B 1 188 ? 37.027 1.834 49.121 1.00 35.76 188 THR B C 1
ATOM 3364 O O . THR B 1 188 ? 36.594 2.027 50.243 1.00 37.00 188 THR B O 1
ATOM 3368 N N . PHE B 1 189 ? 37.940 2.593 48.526 1.00 38.33 189 PHE B N 1
ATOM 3369 C CA . PHE B 1 189 ? 38.547 3.771 49.149 1.00 45.24 189 PHE B CA 1
ATOM 3370 C C . PHE B 1 189 ? 37.929 5.023 48.543 1.00 40.22 189 PHE B C 1
ATOM 3371 O O . PHE B 1 189 ? 37.789 5.099 47.348 1.00 42.50 189 PHE B O 1
ATOM 3379 N N . SER B 1 190 ? 37.547 5.990 49.358 1.00 46.72 190 SER B N 1
ATOM 3380 C CA . SER B 1 190 ? 36.967 7.216 48.813 1.00 51.79 190 SER B CA 1
ATOM 3381 C C . SER B 1 190 ? 38.039 8.099 48.175 1.00 54.35 190 SER B C 1
ATOM 3382 O O . SER B 1 190 ? 37.773 8.823 47.212 1.00 50.13 190 SER B O 1
ATOM 3385 N N . LYS B 1 191 ? 39.263 7.996 48.685 1.00 66.58 191 LYS B N 1
ATOM 3386 C CA . LYS B 1 191 ? 40.329 8.919 48.312 1.00 61.46 191 LYS B CA 1
ATOM 3387 C C . LYS B 1 191 ? 41.446 8.291 47.488 1.00 61.83 191 LYS B C 1
ATOM 3388 O O . LYS B 1 191 ? 42.464 8.924 47.252 1.00 55.77 191 LYS B O 1
ATOM 3394 N N . LYS B 1 192 ? 41.275 7.055 47.042 1.00 51.45 192 LYS B N 1
ATOM 3395 C CA . LYS B 1 192 ? 42.229 6.503 46.092 1.00 55.11 192 LYS B CA 1
ATOM 3396 C C . LYS B 1 192 ? 41.628 5.375 45.295 1.00 56.34 192 LYS B C 1
ATOM 3397 O O . LYS B 1 192 ? 40.582 4.825 45.643 1.00 55.96 192 LYS B O 1
ATOM 3403 N N . ARG B 1 193 ? 42.271 5.077 44.186 1.00 49.02 193 ARG B N 1
ATOM 3404 C CA . ARG B 1 193 ? 41.706 4.166 43.220 1.00 55.62 193 ARG B CA 1
ATOM 3405 C C . ARG B 1 193 ? 42.010 2.740 43.679 1.00 55.79 193 ARG B C 1
ATOM 3406 O O . ARG B 1 193 ? 42.911 2.519 44.497 1.00 49.48 193 ARG B O 1
ATOM 3414 N N . GLY B 1 194 ? 41.243 1.781 43.179 1.00 47.55 194 GLY B N 1
ATOM 3415 C CA . GLY B 1 194 ? 41.472 0.382 43.493 1.00 50.78 194 GLY B CA 1
ATOM 3416 C C . GLY B 1 194 ? 40.479 -0.144 44.501 1.00 40.21 194 GLY B C 1
ATOM 3417 O O . GLY B 1 194 ? 39.411 0.425 44.683 1.00 41.60 194 GLY B O 1
ATOM 3418 N N . ASP B 1 195 ? 40.805 -1.266 45.129 1.00 39.31 195 ASP B N 1
ATOM 3419 C CA . ASP B 1 195 ? 39.857 -1.936 46.009 1.00 40.99 195 ASP B CA 1
ATOM 3420 C C . ASP B 1 195 ? 40.606 -2.641 47.122 1.00 36.69 195 ASP B C 1
ATOM 3421 O O . ASP B 1 195 ? 41.813 -2.715 47.113 1.00 38.82 195 ASP B O 1
ATOM 3426 N N . ASN B 1 196 ? 39.859 -3.207 48.062 1.00 33.08 196 ASN B N 1
ATOM 3427 C CA . ASN B 1 196 ? 40.412 -3.645 49.296 1.00 30.60 196 ASN B CA 1
ATOM 3428 C C . ASN B 1 196 ? 40.192 -5.151 49.499 1.00 30.78 196 ASN B C 1
ATOM 3429 O O . ASN B 1 196 ? 40.325 -5.641 50.600 1.00 32.16 196 ASN B O 1
ATOM 3434 N N . TRP B 1 197 ? 39.930 -5.886 48.417 1.00 27.69 197 TRP B N 1
ATOM 3435 C CA . TRP B 1 197 ? 39.627 -7.312 48.558 1.00 30.17 197 TRP B CA 1
ATOM 3436 C C . TRP B 1 197 ? 40.854 -8.107 49.079 1.00 35.19 197 TRP B C 1
ATOM 3437 O O . TRP B 1 197 ? 40.708 -9.145 49.684 1.00 37.94 197 TRP B O 1
ATOM 3448 N N . ASP B 1 198 ? 42.050 -7.609 48.780 1.00 37.89 198 ASP B N 1
ATOM 3449 C CA . ASP B 1 198 ? 43.278 -8.237 49.274 1.00 42.26 198 ASP B CA 1
ATOM 3450 C C . ASP B 1 198 ? 43.351 -8.184 50.783 1.00 39.52 198 ASP B C 1
ATOM 3451 O O . ASP B 1 198 ? 44.086 -8.983 51.385 1.00 49.36 198 ASP B O 1
ATOM 3456 N N . LYS B 1 199 ? 42.638 -7.254 51.422 1.00 31.55 199 LYS B N 1
ATOM 3457 C CA . LYS B 1 199 ? 42.526 -7.300 52.913 1.00 32.78 199 LYS B CA 1
ATOM 3458 C C . LYS B 1 199 ? 41.258 -8.000 53.463 1.00 34.80 199 LYS B C 1
ATOM 3459 O O . LYS B 1 199 ? 40.949 -7.942 54.679 1.00 36.57 199 LYS B O 1
ATOM 3465 N N . PHE B 1 200 ? 40.550 -8.735 52.621 1.00 34.06 200 PHE B N 1
ATOM 3466 C CA . PHE B 1 200 ? 39.327 -9.387 53.119 1.00 31.74 200 PHE B CA 1
ATOM 3467 C C . PHE B 1 200 ? 39.759 -10.359 54.208 1.00 32.43 200 PHE B C 1
ATOM 3468 O O . PHE B 1 200 ? 40.784 -11.043 54.060 1.00 33.81 200 PHE B O 1
ATOM 3476 N N . PRO B 1 201 ? 38.999 -10.421 55.304 1.00 34.79 201 PRO B N 1
ATOM 3477 C CA . PRO B 1 201 ? 39.481 -11.239 56.412 1.00 46.01 201 PRO B CA 1
ATOM 3478 C C . PRO B 1 201 ? 39.603 -12.704 56.099 1.00 45.80 201 PRO B C 1
ATOM 3479 O O . PRO B 1 201 ? 38.922 -13.294 55.253 1.00 36.65 201 PRO B O 1
ATOM 3483 N N . SER B 1 202 ? 40.490 -13.309 56.843 1.00 34.00 202 SER B N 1
ATOM 3484 C CA . SER B 1 202 ? 40.693 -14.727 56.772 1.00 41.21 202 SER B CA 1
ATOM 3485 C C . SER B 1 202 ? 39.477 -15.504 57.257 1.00 48.95 202 SER B C 1
ATOM 3486 O O . SER B 1 202 ? 39.067 -15.416 58.423 1.00 41.98 202 SER B O 1
ATOM 3489 N N . LEU B 1 203 ? 38.890 -16.261 56.349 1.00 32.77 203 LEU B N 1
ATOM 3490 C CA . LEU B 1 203 ? 37.774 -17.112 56.695 1.00 35.36 203 LEU B CA 1
ATOM 3491 C C . LEU B 1 203 ? 37.549 -18.000 55.502 1.00 50.63 203 LEU B C 1
ATOM 3492 O O . LEU B 1 203 ? 37.976 -17.676 54.406 1.00 49.72 203 LEU B O 1
ATOM 3497 N N . GLU B 1 204 ? 36.934 -19.144 55.772 1.00 43.99 204 GLU B N 1
ATOM 3498 C CA . GLU B 1 204 ? 36.446 -20.109 54.793 1.00 56.45 204 GLU B CA 1
ATOM 3499 C C . GLU B 1 204 ? 35.771 -19.467 53.554 1.00 57.57 204 GLU B C 1
ATOM 3500 O O . GLU B 1 204 ? 34.678 -18.920 53.686 1.00 54.62 204 GLU B O 1
ATOM 3506 N N . GLY B 1 205 ? 36.401 -19.542 52.371 1.00 50.89 205 GLY B N 1
ATOM 3507 C CA . GLY B 1 205 ? 35.800 -19.008 51.145 1.00 47.42 205 GLY B CA 1
ATOM 3508 C C . GLY B 1 205 ? 36.314 -17.669 50.687 1.00 42.48 205 GLY B C 1
ATOM 3509 O O . GLY B 1 205 ? 36.092 -17.227 49.531 1.00 50.32 205 GLY B O 1
ATOM 3510 N N . LYS B 1 206 ? 37.094 -17.041 51.546 1.00 39.89 206 LYS B N 1
ATOM 3511 C CA . LYS B 1 206 ? 37.730 -15.754 51.210 1.00 33.93 206 LYS B CA 1
ATOM 3512 C C . LYS B 1 206 ? 38.477 -15.816 49.901 1.00 49.54 206 LYS B C 1
ATOM 3513 O O . LYS B 1 206 ? 38.546 -14.835 49.146 1.00 37.15 206 LYS B O 1
ATOM 3519 N N . GLU B 1 207 ? 39.090 -16.957 49.631 1.00 37.62 207 GLU B N 1
ATOM 3520 C CA . GLU B 1 207 ? 39.988 -16.991 48.493 1.00 45.88 207 GLU B CA 1
ATOM 3521 C C . GLU B 1 207 ? 39.184 -17.059 47.202 1.00 39.75 207 GLU B C 1
ATOM 3522 O O . GLU B 1 207 ? 39.760 -17.004 46.094 1.00 48.70 207 GLU B O 1
ATOM 3528 N N . ASN B 1 208 ? 37.852 -17.101 47.325 1.00 34.29 208 ASN B N 1
ATOM 3529 C CA . ASN B 1 208 ? 37.055 -17.091 46.141 1.00 37.72 208 ASN B CA 1
ATOM 3530 C C . ASN B 1 208 ? 36.272 -15.772 45.965 1.00 30.85 208 ASN B C 1
ATOM 3531 O O . ASN B 1 208 ? 35.368 -15.757 45.192 1.00 32.75 208 ASN B O 1
ATOM 3536 N N . LEU B 1 209 ? 36.691 -14.708 46.651 1.00 32.20 209 LEU B N 1
ATOM 3537 C CA . LEU B 1 209 ? 36.135 -13.339 46.459 1.00 23.70 209 LEU B CA 1
ATOM 3538 C C . LEU B 1 209 ? 37.061 -12.396 45.758 1.00 29.49 209 LEU B C 1
ATOM 3539 O O . LEU B 1 209 ? 38.294 -12.387 46.013 1.00 30.26 209 LEU B O 1
ATOM 3544 N N . SER B 1 210 ? 36.517 -11.592 44.857 1.00 24.65 210 SER B N 1
ATOM 3545 C CA . SER B 1 210 ? 37.318 -10.579 44.188 1.00 23.70 210 SER B CA 1
ATOM 3546 C C . SER B 1 210 ? 36.431 -9.498 43.658 1.00 27.16 210 SER B C 1
ATOM 3547 O O . SER B 1 210 ? 35.230 -9.674 43.523 1.00 24.54 210 SER B O 1
ATOM 3550 N N . GLU B 1 211 ? 37.036 -8.381 43.264 1.00 24.52 211 GLU B N 1
ATOM 3551 C CA . GLU B 1 211 ? 36.295 -7.317 42.582 1.00 31.81 211 GLU B CA 1
ATOM 3552 C C . GLU B 1 211 ? 35.701 -7.760 41.240 1.00 27.99 211 GLU B C 1
ATOM 3553 O O . GLU B 1 211 ? 34.582 -7.431 40.898 1.00 25.52 211 GLU B O 1
ATOM 3559 N N . LYS B 1 212 ? 36.472 -8.499 40.448 1.00 27.44 212 LYS B N 1
ATOM 3560 C CA . LYS B 1 212 ? 35.930 -9.011 39.186 1.00 26.28 212 LYS B CA 1
ATOM 3561 C C . LYS B 1 212 ? 34.777 -9.993 39.373 1.00 25.37 212 LYS B C 1
ATOM 3562 O O . LYS B 1 212 ? 33.811 -10.018 38.559 1.00 30.12 212 LYS B O 1
ATOM 3568 N N . GLY B 1 213 ? 34.832 -10.744 40.477 1.00 24.49 213 GLY B N 1
ATOM 3569 C CA . GLY B 1 213 ? 33.791 -11.680 40.849 1.00 25.53 213 GLY B CA 1
ATOM 3570 C C . GLY B 1 213 ? 32.572 -10.877 41.235 1.00 25.00 213 GLY B C 1
ATOM 3571 O O . GLY B 1 213 ? 31.445 -11.206 40.836 1.00 24.30 213 GLY B O 1
ATOM 3572 N N . PHE B 1 214 ? 32.802 -9.821 42.018 1.00 23.26 214 PHE B N 1
ATOM 3573 C CA . PHE B 1 214 ? 31.685 -8.959 42.479 1.00 24.27 214 PHE B CA 1
ATOM 3574 C C . PHE B 1 214 ? 30.996 -8.366 41.232 1.00 27.89 214 PHE B C 1
ATOM 3575 O O . PHE B 1 214 ? 29.746 -8.349 41.103 1.00 23.01 214 PHE B O 1
ATOM 3583 N N . LYS B 1 215 ? 31.812 -7.863 40.303 1.00 23.55 215 LYS B N 1
ATOM 3584 C CA . LYS B 1 215 ? 31.272 -7.246 39.092 1.00 27.47 215 LYS B CA 1
ATOM 3585 C C . LYS B 1 215 ? 30.465 -8.258 38.264 1.00 24.74 215 LYS B C 1
ATOM 3586 O O . LYS B 1 215 ? 29.319 -7.953 37.876 1.00 23.61 215 LYS B O 1
ATOM 3592 N N . LEU B 1 216 ? 31.005 -9.473 38.061 1.00 21.91 216 LEU B N 1
ATOM 3593 C CA . LEU B 1 216 ? 30.240 -10.508 37.369 1.00 26.53 216 LEU B CA 1
ATOM 3594 C C . LEU B 1 216 ? 28.918 -10.821 38.080 1.00 24.69 216 LEU B C 1
ATOM 3595 O O . LEU B 1 216 ? 27.870 -10.956 37.428 1.00 25.42 216 LEU B O 1
ATOM 3600 N N . TYR B 1 217 ? 28.973 -10.972 39.405 1.00 26.22 217 TYR B N 1
ATOM 3601 C CA . TYR B 1 217 ? 27.775 -11.210 40.176 1.00 22.17 217 TYR B CA 1
ATOM 3602 C C . TYR B 1 217 ? 26.727 -10.114 39.866 1.00 23.88 217 TYR B C 1
ATOM 3603 O O . TYR B 1 217 ? 25.545 -10.378 39.623 1.00 22.60 217 TYR B O 1
ATOM 3612 N N . VAL B 1 218 ? 27.165 -8.863 39.956 1.00 24.99 218 VAL B N 1
ATOM 3613 C CA . VAL B 1 218 ? 26.247 -7.744 39.798 1.00 23.29 218 VAL B CA 1
ATOM 3614 C C . VAL B 1 218 ? 25.670 -7.726 38.410 1.00 26.27 218 VAL B C 1
ATOM 3615 O O . VAL B 1 218 ? 24.445 -7.541 38.271 1.00 25.53 218 VAL B O 1
ATOM 3619 N N . GLU B 1 219 ? 26.513 -7.915 37.383 1.00 21.17 219 GLU B N 1
ATOM 3620 C CA . GLU B 1 219 ? 26.006 -7.963 36.006 1.00 24.29 219 GLU B CA 1
ATOM 3621 C C . GLU B 1 219 ? 24.916 -9.027 35.798 1.00 26.76 219 GLU B C 1
ATOM 3622 O O . GLU B 1 219 ? 23.788 -8.727 35.261 1.00 28.10 219 GLU B O 1
ATOM 3628 N N . LYS B 1 220 ? 25.227 -10.251 36.251 1.00 26.78 220 LYS B N 1
ATOM 3629 C CA . LYS B 1 220 ? 24.261 -11.336 36.103 1.00 22.22 220 LYS B CA 1
ATOM 3630 C C . LYS B 1 220 ? 22.964 -11.075 36.910 1.00 24.07 220 LYS B C 1
ATOM 3631 O O . LYS B 1 220 ? 21.836 -11.317 36.451 1.00 24.42 220 LYS B O 1
ATOM 3637 N N . TYR B 1 221 ? 23.111 -10.622 38.152 1.00 24.53 221 TYR B N 1
ATOM 3638 C CA . TYR B 1 221 ? 21.946 -10.415 39.011 1.00 25.77 221 TYR B CA 1
ATOM 3639 C C . TYR B 1 221 ? 21.050 -9.295 38.550 1.00 24.57 221 TYR B C 1
ATOM 3640 O O . TYR B 1 221 ? 19.819 -9.448 38.498 1.00 20.91 221 TYR B O 1
ATOM 3649 N N . LEU B 1 222 ? 21.644 -8.157 38.185 1.00 24.15 222 LEU B N 1
ATOM 3650 C CA . LEU B 1 222 ? 20.866 -7.031 37.680 1.00 23.08 222 LEU B CA 1
ATOM 3651 C C . LEU B 1 222 ? 20.209 -7.339 36.358 1.00 23.14 222 LEU B C 1
ATOM 3652 O O . LEU B 1 222 ? 19.052 -6.908 36.132 1.00 25.96 222 LEU B O 1
ATOM 3657 N N . SER B 1 223 ? 20.891 -8.091 35.466 1.00 21.43 223 SER B N 1
ATOM 3658 C CA . SER B 1 223 ? 20.204 -8.522 34.255 1.00 23.97 223 SER B CA 1
ATOM 3659 C C . SER B 1 223 ? 19.004 -9.441 34.571 1.00 25.31 223 SER B C 1
ATOM 3660 O O . SER B 1 223 ? 17.950 -9.353 33.905 1.00 29.91 223 SER B O 1
ATOM 3663 N N . ALA B 1 224 ? 19.167 -10.310 35.558 1.00 24.26 224 ALA B N 1
ATOM 3664 C CA . ALA B 1 224 ? 18.043 -11.150 36.027 1.00 23.76 224 ALA B CA 1
ATOM 3665 C C . ALA B 1 224 ? 16.874 -10.307 36.538 1.00 21.61 224 ALA B C 1
ATOM 3666 O O . ALA B 1 224 ? 15.653 -10.548 36.236 1.00 24.25 224 ALA B O 1
ATOM 3668 N N . LEU B 1 225 ? 17.244 -9.302 37.334 1.00 21.87 225 LEU B N 1
ATOM 3669 C CA . LEU B 1 225 ? 16.224 -8.441 37.893 1.00 22.00 225 LEU B CA 1
ATOM 3670 C C . LEU B 1 225 ? 15.483 -7.672 36.792 1.00 28.81 225 LEU B C 1
ATOM 3671 O O . LEU B 1 225 ? 14.252 -7.547 36.838 1.00 25.87 225 LEU B O 1
ATOM 3676 N N . ARG B 1 226 ? 16.192 -7.189 35.774 1.00 26.97 226 ARG B N 1
ATOM 3677 C CA . ARG B 1 226 ? 15.480 -6.618 34.646 1.00 23.11 226 ARG B CA 1
ATOM 3678 C C . ARG B 1 226 ? 14.580 -7.585 33.946 1.00 30.41 226 ARG B C 1
ATOM 3679 O O . ARG B 1 226 ? 13.488 -7.203 33.463 1.00 29.78 226 ARG B O 1
ATOM 3687 N N . ALA B 1 227 ? 15.054 -8.813 33.814 1.00 25.69 227 ALA B N 1
ATOM 3688 C CA . ALA B 1 227 ? 14.269 -9.828 33.137 1.00 26.25 227 ALA B CA 1
ATOM 3689 C C . ALA B 1 227 ? 12.942 -10.141 33.877 1.00 28.46 227 ALA B C 1
ATOM 3690 O O . ALA B 1 227 ? 12.015 -10.626 33.236 1.00 32.36 227 ALA B O 1
ATOM 3692 N N . ILE B 1 228 ? 12.906 -9.997 35.196 1.00 29.20 228 ILE B N 1
ATOM 3693 C CA . ILE B 1 228 ? 11.622 -10.274 35.874 1.00 27.81 228 ILE B CA 1
ATOM 3694 C C . ILE B 1 228 ? 10.762 -9.031 36.183 1.00 41.33 228 ILE B C 1
ATOM 3695 O O . ILE B 1 228 ? 9.731 -9.137 36.876 1.00 40.60 228 ILE B O 1
ATOM 3700 N N . LYS B 1 229 ? 11.222 -7.876 35.722 1.00 33.84 229 LYS B N 1
ATOM 3701 C CA . LYS B 1 229 ? 10.549 -6.567 35.926 1.00 42.49 229 LYS B CA 1
ATOM 3702 C C . LYS B 1 229 ? 9.051 -6.544 35.592 1.00 41.99 229 LYS B C 1
ATOM 3703 O O . LYS B 1 229 ? 8.283 -5.797 36.192 1.00 60.11 229 LYS B O 1
ATOM 3709 N N . ALA B 1 230 ? 8.662 -7.336 34.612 1.00 41.11 230 ALA B N 1
ATOM 3710 C CA . ALA B 1 230 ? 7.312 -7.320 34.075 1.00 52.10 230 ALA B CA 1
ATOM 3711 C C . ALA B 1 230 ? 6.428 -8.431 34.651 1.00 52.03 230 ALA B C 1
ATOM 3712 O O . ALA B 1 230 ? 5.287 -8.593 34.228 1.00 44.00 230 ALA B O 1
ATOM 3714 N N . LEU B 1 231 ? 6.914 -9.166 35.651 1.00 51.91 231 LEU B N 1
ATOM 3715 C CA . LEU B 1 231 ? 6.161 -10.327 36.127 1.00 51.32 231 LEU B CA 1
ATOM 3716 C C . LEU B 1 231 ? 5.322 -10.055 37.384 1.00 59.48 231 LEU B C 1
ATOM 3717 O O . LEU B 1 231 ? 4.388 -10.830 37.685 1.00 53.24 231 LEU B O 1
#

Radius of gyration: 27.26 Å; Cα contacts (8 Å, |Δi|>4): 724; chains: 2; bounding box: 39×74×54 Å

B-factor: mean 56.58, std 29.83, range [18.88, 139.39]

Sequence (450 aa):
GSKFIQNAAEIAKKAMDSVDPSLSEKFTIVIRFLTDNPDAASALSIVGTEEEYIIASATNNFKKKGRDPRTPLPPSTIPDEMVSVILNKYFEVPSEELEKAEEWHRLSMGAENIVGDLLERYIAEVIEPHGWIWCSGSMVRAVDFIYCDSENVWQSLQVVKKNRDNTENSSSAAIRHGTPIKKWFRTFSKKRGDNWDKFPSSLEGKENLSEKGFKLYVEKKYLSALRRAIKKALSKFIQNAAEEIAKKKAMDSVDPSLSEKFTIVIRRFLTDNPDAASALRSIVGTEEYIIASATNNFKKKGRDPRTTPLPPSTIPDEMVSVILNKYFEVPSEELEKAEEWHRLSMGAENIVGDLLERYIAEVIEPHGWIWCSGSMVRAVDFIYCDSENVWQSLQVVKNRDNTENSSSAAIRHGTPIKKWFRTFSKKRGDNWDKFPSLEGKENLSEKGFKLYVEKYLSALRAIKAL

Solvent-accessible surface area: 23179 Å² total; per-residue (Å²): 117,43,164,6,54,173,72,3,17,119,21,0,108,149,11,0,55,102,53,42,94,91,18,5,137,62,0,17,50,0,0,123,1,0,55,48,4,17,62,12,5,24,76,101,95,121,24,0,40,76,106,1,0,87,36,1,0,48,48,0,57,119,20,46,59,65,125,63,1,119,34,38,89,34,58,50,16,95,2,18,21,15,0,4,42,75,6,36,123,4,56,78,145,34,28,147,86,0,56,76,18,11,43,14,1,47,0,0,76,100,8,2,29,22,2,1,39,16,11,0,5,117,28,0,22,105,76,38,5,6,12,7,2,36,76,8,12,96,30,5,20,0,0,37,55,29,108,134,126,53,23,26,1,0,16,6,88,28,48,57,96,70,173,107,85,88,42,49,94,42,152,101,38,44,112,24,64,93,8,56,4,10,29,6,176,116,177,55,55,6,18,109,141,5,22,101,13,74,4,54,133,98,17,46,41,142,24,0,65,126,53,0,43,153,27,0,38,54,3,94,64,98,138,80,192,96,170,6,59,160,63,4,35,113,19,0,112,147,9,0,57,97,59,25,89,97,16,4,133,59,0,23,34,0,0,102,0,0,56,49,2,22,79,10,5,20,77,67,135,40,124,28,1,49,74,106,0,0,72,47,0,0,54,43,0,55,134,19,44,58,78,120,69,3,127,32,34,108,48,54,51,16,110,4,16,22,18,0,4,39,81,16,38,142,4,74,85,161,34,29,148,77,0,55,77,16,12,46,15,1,49,1,0,76,99,4,3,31,23,0,1,41,17,10,0,6,113,28,0,24,105,79,38,2,6,14,6,1,37,62,0,15,94,30,4,18,0,0,39,40,28,106,138,128,49,15,26,1,0,14,4,98,28,43,56,97,60,170,115,81,76,58,54,94,32,155,105,34,44,114,28,53,114,10,56,2,9,30,5,138,118,175,48,52,6,17,106,143,6,21,98,18,79,13,46,148,95,16,47,38,176,22,0,91,92,37,0,47,138,32,0,53,51,13,83,79,88,128,102,184

Foldseek 3Di:
DDAADPVLLVLLLVLLCVVPNVCSVLLSVVSVQCNQFVLQWDDPVDGRDSVNSNVLSVQQVVLLPDDDQDFDPDDDDPVVLVCCCPPVNDDPVCSVVVVVVVRSVVSVVVCLFSLVLNLVCVQCVVVAWHARGGCTGHQFGIWHQDPVRFIATEGEEAEDPDDDDDGDAGRTHDGYHYDYFDYPPDDDTDLVVDDDDPRSVVDDPVSSVVSVVVSVVVVVVVVVD/DAADPCLLVLQLVLLVVPPNVCSVLLSVVSVQCNQFVLQFDCDVDDRRDSRNSNVLSVQQVVLPDDDDQDFDPDDDDVVVLVCCCPPVNDDPVCSVVVVVVVRSVVSVVVCLFSLVLNLVCVQCVVVAKHARGGRGGWQFGIWHQDPVRFIETEGEEAEDPDDDDGDDFGDTHDGYHYYYFDYPPDDDTDLVVDDDDGRSVVDDPVSSVVSCVVVNVVVVVVVVD

Organism: Nostoc sp. (strain PCC 7120 / SAG 25.82 / UTEX 2576) (NCBI:txid103690)

Secondary structure (DSSP, 8-state):
-----TTHHHHHHHHHHHH-GGGHHHHHHHHHHHHH-GGGBPP---TTSHHHHHHHHHHHHHHHSPPPP---SSPPPHHHHHHHHHTS---GGGHHHHHHHHHHHHHHHHHHHHHHHHHHHHHHGGGT-EE--TT-BTT--EEEE-TTS-EEEEEEEEES-S-----PPPSSSSPPEEEEEE-SSSSSB-GGGPPP-TTGGG--HHHHHHHHHHHHHHHHHHHT-/-PPPTTHHHHHHHHHHTT-GGGHHHHHHHHHHHHH-GGGBPP--PPTTSHHHHHHHHHHHHHHHS--------SPPPHHHHHHHHHTS---GGGHHHHHHHHHHHHHHHTTHHHHHHHHHHHHHGGGT-EE--TTSBSS--EEEE-TTS-EEEEEEEEES-S--------SSSSPPEEEEEE-SSSSSB-GGGPPSSTTGGG--HHHHHHHHHHHHHHHHHTTT-